Protein AF-0000000083254068 (afdb_homodimer)

Radius of gyration: 21.93 Å; Cα contacts (8 Å, |Δi|>4): 1231; chains: 2; bounding box: 48×57×54 Å

Organism: NCBI:txid582686

Sequence (468 aa):
MTSNFKKIGIIGAMVEEIELLHQHVEKTGSFTKAGITYVEGKFHGREVVFCKSGVGKVNAAVCTQLLIDGGVDCVLFTGVAGAVDPDLNIGDIVVSSSCLQHDMDVTPLGFARGHIPFQDVSEWQADASLVELAIAASERHFPGRSVQGKVLSGDQFIASRDTVRSLYEDLGGACAEMEGAALAQVCAMNEIPFVVIRAMSDKADGSAHVNFAEFTVEASVNSHKIIDDMIQHMMTSNFKKIGIIGAMVEEIELLHQHVEKTGSFTKAGITYVEGKFHGREVVFCKSGVGKVNAAVCTQLLIDGGVDCVLFTGVAGAVDPDLNIGDIVVSSSCLQHDMDVTPLGFARGHIPFQDVSEWQADASLVELAIAASERHFPGRSVQGKVLSGDQFIASRDTVRSLYEDLGGACAEMEGAALAQVCAMNEIPFVVIRAMSDKADGSAHVNFAEFTVEASVNSHKIIDDMIQHM

Solvent-accessible surface area (backbone atoms only — not comparable to full-atom values): 22061 Å² total; per-residue (Å²): 127,77,63,83,73,71,28,39,27,38,40,11,43,44,68,69,39,41,50,63,53,69,71,63,38,50,72,73,50,68,52,74,57,60,87,34,56,37,38,27,27,31,41,84,86,36,41,34,35,37,34,53,37,36,61,29,30,42,36,19,14,42,43,45,51,53,48,46,74,70,61,37,59,31,38,42,35,37,19,57,23,21,25,32,31,84,86,56,49,70,62,25,34,40,34,29,45,26,26,27,31,65,49,28,34,34,44,78,76,71,45,55,76,26,44,43,72,100,48,96,71,45,63,41,71,34,30,66,68,52,37,51,40,43,50,53,28,31,44,74,77,38,68,90,39,56,44,78,28,30,34,26,10,25,42,45,60,62,37,37,54,68,58,27,49,46,42,27,75,75,68,54,22,35,28,40,36,33,30,61,20,29,36,44,50,47,27,56,41,59,74,34,48,33,34,41,36,27,7,16,18,17,60,14,19,81,56,14,55,60,33,32,75,69,29,41,60,61,9,13,51,54,23,45,53,27,53,54,43,30,53,66,72,84,127,76,63,84,70,70,30,40,27,37,39,11,43,44,68,71,38,40,49,64,53,69,72,66,38,49,73,73,50,68,52,72,56,60,86,32,56,38,40,29,28,31,41,84,85,38,42,33,36,37,34,56,36,36,60,28,30,44,35,20,13,42,43,45,51,53,48,46,73,70,60,36,57,31,37,42,36,38,18,57,24,20,25,33,31,85,86,56,48,69,60,26,33,39,34,28,45,26,24,28,32,65,51,28,34,32,43,78,75,72,44,56,77,27,44,44,71,100,47,95,72,46,63,40,70,34,30,66,70,54,37,52,41,41,51,53,27,31,44,73,76,38,68,88,38,57,44,79,28,30,35,26,9,26,42,46,60,63,38,38,55,67,58,28,49,46,42,26,72,75,68,55,23,36,26,40,35,34,29,60,19,30,35,43,50,46,26,56,42,60,72,34,48,33,34,43,37,29,7,16,17,17,60,17,18,82,55,14,57,61,34,32,74,71,28,41,60,62,9,14,51,54,23,47,53,28,52,55,44,30,52,65,72,85

Nearest PDB structures (foldseek):
  3bl6-assembly1_A-2  TM=9.550E-01  e=2.926E-32  unclassified
  4f1w-assembly1_B  TM=9.421E-01  e=2.230E-30  Salmonella enterica subsp. enterica serovar Choleraesuis str. SCSA50
  1z5o-assembly1_B  TM=9.499E-01  e=1.714E-29  Escherichia coli
  1z5n-assembly1_B  TM=9.477E-01  e=3.041E-29  Escherichia coli
  4g41-assembly1_B  TM=9.343E-01  e=2.357E-29  Streptococcus pyogenes ATCC 10782

Secondary structure (DSSP, 8-state):
-----SEEEEEESSHHHHHHHHHHSEEEEEEEETTEEEEEEEETTEEEEEEE--SSHHHHHHHHHHHHHTT-SEEEEEEEEEE-STT--TT-EEEEEEEEETT-B-GGGTPPTTPPTT-S-SEEEPPHHHHHHHHHHHHHHSTT-EEEEEEEE-SB----HHHHHHHHHHH-EEEEESSHHHHHHHHHHTT--EEEEEEEEE-SSTTHHHHHHHHHHHHHHHHHHHHHHHHHT-/-----SEEEEEESSHHHHHHHHHHSEEEEEEEETTEEEEEEEETTEEEEEEE--SSHHHHHHHHHHHHHTT-SEEEEEEEEEE-STT--TT-EEEEEEEEETT-B-GGGTPPTTPPTT-S-SEEEPPHHHHHHHHHHHHHHSTT-EEEEEEEE-SB----HHHHHHHHHHH-EEEEESSHHHHHHHHHHTT--EEEEEEEEE-SSTTHHHHHHHHHHHHHHHHHHHHHHHHHT-

pLDDT: mean 96.96, std 5.97, range [37.72, 98.94]

Foldseek 3Di:
DPPPWQEEEEEEADCLQCVVVVVQFAFDDWDDDPRWIWTWGDFLRGTYIYTHQHFAAVSLLVVLLVVVVVPGQAYEYFFAFAFLDPVADFQFKEKEQKEFAQPQDPCVVPDAGRDDPPDPDRIFGADPVLSVLLVVLCCVVPNPRYDHWYEYADNDQQAAPVVSPCCCPVVVGRTYGHHVSSSRVSCVVVVGHYMYMHGYQYNSYNCRVVSNVVRRNVRSVSRVSSVSSSSNSD/DQPPWQEEEEEEADCLQCVVVVVQFAFDDWDDDPRWIWTWGDFLNGTYIYTHQHFAAVSLLVVLLVVVVVPGQAYEYFFAFAFLDPVADFQFKEKEQKEFAQPQDPCVVPDAGRDDPPDPDRIFGADPVLSVLLVVLCCVVPNPRYDHWYEYADQDQQAAPVVSPCCCPVVVGRTYGHHVSSSRVSCVVVVGHYMYMHGYQYNSYNCRVVSNVVRRNVRSVSRVSSVSSSSNSD

InterPro domains:
  IPR000845 Nucleoside phosphorylase domain [PF01048] (7-231)
  IPR010049 MTA/SAH nucleosidase [TIGR01704] (7-233)
  IPR035994 Nucleoside phosphorylase superfamily [G3DSA:3.40.50.1580] (6-234)
  IPR035994 Nucleoside phosphorylase superfamily [SSF53167] (7-232)

Structure (mmCIF, N/CA/C/O backbone):
data_AF-0000000083254068-model_v1
#
loop_
_entity.id
_entity.type
_entity.pdbx_description
1 polymer 'adenosylhomocysteine nucleosidase'
#
loop_
_atom_site.group_PDB
_atom_site.id
_atom_site.type_symbol
_atom_site.label_atom_id
_atom_site.label_alt_id
_atom_site.label_comp_id
_atom_site.label_asym_id
_atom_site.label_entity_id
_atom_site.label_seq_id
_atom_site.pdbx_PDB_ins_code
_atom_site.Cartn_x
_atom_site.Cartn_y
_atom_site.Cartn_z
_atom_site.occupancy
_atom_site.B_iso_or_equiv
_atom_site.auth_seq_id
_atom_site.auth_comp_id
_atom_site.auth_asym_id
_atom_site.auth_atom_id
_atom_site.pdbx_PDB_model_num
ATOM 1 N N . MET A 1 1 ? 14.703 16.578 25.188 1 37.72 1 MET A N 1
ATOM 2 C CA . MET A 1 1 ? 15.828 16.156 24.359 1 37.72 1 MET A CA 1
ATOM 3 C C . MET A 1 1 ? 15.586 16.484 22.891 1 37.72 1 MET A C 1
ATOM 5 O O . MET A 1 1 ? 14.539 16.141 22.344 1 37.72 1 MET A O 1
ATOM 9 N N . THR A 1 2 ? 16.062 17.609 22.422 1 47.88 2 THR A N 1
ATOM 10 C CA . THR A 1 2 ? 15.906 18.109 21.062 1 47.88 2 THR A CA 1
ATOM 11 C C . THR A 1 2 ? 16.156 17.016 20.031 1 47.88 2 THR A C 1
ATOM 13 O O . THR A 1 2 ? 17.234 16.422 20 1 47.88 2 THR A O 1
ATOM 16 N N . SER A 1 3 ? 15.164 16.203 19.75 1 59.06 3 SER A N 1
ATOM 17 C CA . SER A 1 3 ? 15.422 15.148 18.766 1 59.06 3 SER A CA 1
ATOM 18 C C . SER A 1 3 ? 16.219 15.68 17.594 1 59.06 3 SER A C 1
ATOM 20 O O . SER A 1 3 ? 16.016 16.812 17.156 1 59.06 3 SER A O 1
ATOM 22 N N . ASN A 1 4 ? 17.453 15.32 17.422 1 81.81 4 ASN A N 1
ATOM 23 C CA . ASN A 1 4 ? 18.406 15.828 16.438 1 81.81 4 ASN A CA 1
ATOM 24 C C . ASN A 1 4 ? 18.188 15.18 15.07 1 81.81 4 ASN A C 1
ATOM 26 O O . ASN A 1 4 ? 18.922 14.25 14.703 1 81.81 4 ASN A O 1
ATOM 30 N N . PHE A 1 5 ? 17.016 15.531 14.453 1 93.44 5 PHE A N 1
ATOM 31 C CA . PHE A 1 5 ? 16.812 15.109 13.078 1 93.44 5 PHE A CA 1
ATOM 32 C C . PHE A 1 5 ? 17.594 15.984 12.117 1 93.44 5 PHE A C 1
ATOM 34 O O . PHE A 1 5 ? 17.516 17.219 12.188 1 93.44 5 PHE A O 1
ATOM 41 N N . LYS A 1 6 ? 18.375 15.383 11.281 1 94.69 6 LYS A N 1
ATOM 42 C CA . LYS A 1 6 ? 19.266 16.109 10.375 1 94.69 6 LYS A CA 1
ATOM 43 C C . LYS A 1 6 ? 18.578 16.391 9.047 1 94.69 6 LYS A C 1
ATOM 45 O O . LYS A 1 6 ? 18.781 17.453 8.453 1 94.69 6 LYS A O 1
ATOM 50 N N . LYS A 1 7 ? 17.844 15.5 8.492 1 98.06 7 LYS A N 1
ATOM 51 C CA . LYS A 1 7 ? 17.125 15.617 7.223 1 98.06 7 LYS A CA 1
ATOM 52 C C . LYS A 1 7 ? 15.68 15.164 7.363 1 98.06 7 LYS A C 1
ATOM 54 O O . LYS A 1 7 ? 15.398 13.977 7.52 1 98.06 7 LYS A O 1
ATOM 59 N N . ILE A 1 8 ? 14.719 16.062 7.219 1 98.75 8 ILE A N 1
ATOM 60 C CA . ILE A 1 8 ? 13.32 15.812 7.539 1 98.75 8 ILE A CA 1
ATOM 61 C C . ILE A 1 8 ? 12.539 15.539 6.258 1 98.75 8 ILE A C 1
ATOM 63 O O . ILE A 1 8 ? 12.617 16.312 5.297 1 98.75 8 ILE A O 1
ATOM 67 N N . GLY A 1 9 ? 11.883 14.422 6.184 1 98.88 9 GLY A N 1
ATOM 68 C CA . GLY A 1 9 ? 10.961 14.133 5.098 1 98.88 9 GLY A CA 1
ATOM 69 C C . GLY A 1 9 ? 9.547 14.609 5.371 1 98.88 9 GLY A C 1
ATOM 70 O O . GLY A 1 9 ? 9.016 14.398 6.465 1 98.88 9 GLY A O 1
ATOM 71 N N . ILE A 1 10 ? 8.953 15.305 4.465 1 98.88 10 ILE A N 1
ATOM 72 C CA . ILE A 1 10 ? 7.574 15.773 4.574 1 98.88 10 ILE A CA 1
ATOM 73 C C . ILE A 1 10 ? 6.762 15.266 3.385 1 98.88 10 ILE A C 1
ATOM 75 O O . ILE A 1 10 ? 7.156 15.453 2.23 1 98.88 10 ILE A O 1
ATOM 79 N N . ILE A 1 11 ? 5.656 14.617 3.652 1 98.88 11 ILE A N 1
ATOM 80 C CA . ILE A 1 11 ? 4.836 14.039 2.592 1 98.88 11 ILE A CA 1
ATOM 81 C C . ILE A 1 11 ? 3.412 14.578 2.688 1 98.88 11 ILE A C 1
ATOM 83 O O . ILE A 1 11 ? 2.863 14.711 3.783 1 98.88 11 ILE A O 1
ATOM 87 N N . GLY A 1 12 ? 2.807 14.891 1.648 1 98.75 12 GLY A N 1
ATOM 88 C CA . GLY A 1 12 ? 1.378 15.07 1.447 1 98.75 12 GLY A CA 1
ATOM 89 C C . GLY A 1 12 ? 0.833 14.258 0.288 1 98.75 12 GLY A C 1
ATOM 90 O O . GLY A 1 12 ? 1.566 13.938 -0.649 1 98.75 12 GLY A O 1
ATOM 91 N N . ALA A 1 13 ? -0.426 13.945 0.329 1 98.19 13 ALA A N 1
ATOM 92 C CA . ALA A 1 13 ? -0.995 13.07 -0.69 1 98.19 13 ALA A CA 1
ATOM 93 C C . ALA A 1 13 ? -1.51 13.875 -1.881 1 98.19 13 ALA A C 1
ATOM 95 O O . ALA A 1 13 ? -1.492 13.391 -3.016 1 98.19 13 ALA A O 1
ATOM 96 N N . MET A 1 14 ? -1.98 15.016 -1.626 1 97.31 14 MET A N 1
ATOM 97 C CA . MET A 1 14 ? -2.613 15.844 -2.65 1 97.31 14 MET A CA 1
ATOM 98 C C . MET A 1 14 ? -1.848 17.156 -2.846 1 97.31 14 MET A C 1
ATOM 100 O O . MET A 1 14 ? -1.084 17.562 -1.971 1 97.31 14 MET A O 1
ATOM 104 N N . VAL A 1 15 ? -2.115 17.781 -3.945 1 96.44 15 VAL A N 1
ATOM 105 C CA . VAL A 1 15 ? -1.403 19 -4.301 1 96.44 15 VAL A CA 1
ATOM 106 C C . VAL A 1 15 ? -1.654 20.062 -3.24 1 96.44 15 VAL A C 1
ATOM 108 O O . VAL A 1 15 ? -0.728 20.766 -2.826 1 96.44 15 VAL A O 1
ATOM 111 N N . GLU A 1 16 ? -2.871 20.172 -2.771 1 94.94 16 GLU A N 1
ATOM 112 C CA . GLU A 1 16 ? -3.26 21.156 -1.774 1 94.94 16 GLU A CA 1
ATOM 113 C C . GLU A 1 16 ? -2.441 21 -0.496 1 94.94 16 GLU A C 1
ATOM 115 O O . GLU A 1 16 ? -2.203 21.984 0.215 1 94.94 16 GLU A O 1
ATOM 120 N N . GLU A 1 17 ? -1.927 19.797 -0.256 1 94.56 17 GLU A N 1
ATOM 121 C CA . GLU A 1 17 ? -1.28 19.484 1.016 1 94.56 17 GLU A CA 1
ATOM 122 C C . GLU A 1 17 ? 0.211 19.812 0.968 1 94.56 17 GLU A C 1
ATOM 124 O O . GLU A 1 17 ? 0.872 19.875 2.008 1 94.56 17 GLU A O 1
ATOM 129 N N . ILE A 1 18 ? 0.771 20.109 -0.212 1 96.62 18 ILE A N 1
ATOM 130 C CA . ILE A 1 18 ? 2.207 20.359 -0.289 1 96.62 18 ILE A CA 1
ATOM 131 C C . ILE A 1 18 ? 2.461 21.703 -0.947 1 96.62 18 ILE A C 1
ATOM 133 O O . ILE A 1 18 ? 3.605 22.156 -1.03 1 96.62 18 ILE A O 1
ATOM 137 N N . GLU A 1 19 ? 1.419 22.359 -1.433 1 96.5 19 GLU A N 1
ATOM 138 C CA . GLU A 1 19 ? 1.55 23.609 -2.182 1 96.5 19 GLU A CA 1
ATOM 139 C C . GLU A 1 19 ? 2.297 24.656 -1.37 1 96.5 19 GLU A C 1
ATOM 141 O O . GLU A 1 19 ? 3.182 25.344 -1.894 1 96.5 19 GLU A O 1
ATOM 146 N N . LEU A 1 20 ? 1.995 24.844 -0.148 1 96.5 20 LEU A N 1
ATOM 147 C CA . LEU A 1 20 ? 2.609 25.859 0.698 1 96.5 20 LEU A CA 1
ATOM 148 C C . LEU A 1 20 ? 4.078 25.531 0.948 1 96.5 20 LEU A C 1
ATOM 150 O O . LEU A 1 20 ? 4.895 26.453 1.131 1 96.5 20 LEU A O 1
ATOM 154 N N . LEU A 1 21 ? 4.445 24.234 1.021 1 97.75 21 LEU A N 1
ATOM 155 C CA . LEU A 1 21 ? 5.855 23.875 1.126 1 97.75 21 LEU A CA 1
ATOM 156 C C . LEU A 1 21 ? 6.629 24.344 -0.097 1 97.75 21 LEU A C 1
ATOM 158 O O . LEU A 1 21 ? 7.758 24.828 0.026 1 97.75 21 LEU A O 1
ATOM 162 N N . HIS A 1 22 ? 6.031 24.219 -1.26 1 97.19 22 HIS A N 1
ATOM 163 C CA . HIS A 1 22 ? 6.668 24.688 -2.48 1 97.19 22 HIS A CA 1
ATOM 164 C C . HIS A 1 22 ? 6.953 26.188 -2.4 1 97.19 22 HIS A C 1
ATOM 166 O O . HIS A 1 22 ? 7.945 26.672 -2.955 1 97.19 22 HIS A O 1
ATOM 172 N N . GLN A 1 23 ? 6.121 26.859 -1.692 1 96.88 23 GLN A N 1
ATOM 173 C CA . GLN A 1 23 ? 6.215 28.312 -1.625 1 96.88 23 GLN A CA 1
ATOM 174 C C . GLN A 1 23 ? 7.215 28.766 -0.558 1 96.88 23 GLN A C 1
ATOM 176 O O . GLN A 1 23 ? 7.84 29.812 -0.682 1 96.88 23 GLN A O 1
ATOM 181 N N . HIS A 1 24 ? 7.457 27.953 0.467 1 96.94 24 HIS A N 1
ATOM 182 C CA . HIS A 1 24 ? 8.141 28.469 1.646 1 96.94 24 HIS A CA 1
ATOM 183 C C . HIS A 1 24 ? 9.516 27.828 1.805 1 96.94 24 HIS A C 1
ATOM 185 O O . HIS A 1 24 ? 10.375 28.344 2.521 1 96.94 24 HIS A O 1
ATOM 191 N N . VAL A 1 25 ? 9.75 26.703 1.183 1 97.88 25 VAL A N 1
ATOM 192 C CA . VAL A 1 25 ? 11.031 26.016 1.3 1 97.88 25 VAL A CA 1
ATOM 193 C C . VAL A 1 25 ? 12.031 26.625 0.318 1 97.88 25 VAL A C 1
ATOM 195 O O . VAL A 1 25 ? 11.695 26.906 -0.833 1 97.88 25 VAL A O 1
ATOM 198 N N . GLU A 1 26 ? 13.227 26.875 0.782 1 98.44 26 GLU A N 1
ATOM 199 C CA . GLU A 1 26 ? 14.328 27.234 -0.107 1 98.44 26 GLU A CA 1
ATOM 200 C C . GLU A 1 26 ? 14.852 26.016 -0.854 1 98.44 26 GLU A C 1
ATOM 202 O O . GLU A 1 26 ? 15.664 25.25 -0.323 1 98.44 26 GLU A O 1
ATOM 207 N N . LYS A 1 27 ? 14.5 25.906 -2.113 1 98.25 27 LYS A N 1
ATOM 208 C CA . LYS A 1 27 ? 14.789 24.703 -2.885 1 98.25 27 LYS A CA 1
ATOM 209 C C . LYS A 1 27 ? 16.266 24.641 -3.285 1 98.25 27 LYS A C 1
ATOM 211 O O . LYS A 1 27 ? 16.828 25.656 -3.707 1 98.25 27 LYS A O 1
ATOM 216 N N . THR A 1 28 ? 16.797 23.484 -3.109 1 98.19 28 THR A N 1
ATOM 217 C CA . THR A 1 28 ? 18.203 23.312 -3.445 1 98.19 28 THR A CA 1
ATOM 218 C C . THR A 1 28 ? 18.375 22.219 -4.492 1 98.19 28 THR A C 1
ATOM 220 O O . THR A 1 28 ? 19.438 22.109 -5.109 1 98.19 28 THR A O 1
ATOM 223 N N . GLY A 1 29 ? 17.406 21.359 -4.676 1 97.94 29 GLY A N 1
ATOM 224 C CA . GLY A 1 29 ? 17.484 20.266 -5.645 1 97.94 29 GLY A CA 1
ATOM 225 C C . GLY A 1 29 ? 16.203 19.469 -5.734 1 97.94 29 GLY A C 1
ATOM 226 O O . GLY A 1 29 ? 15.195 19.812 -5.113 1 97.94 29 GLY A O 1
ATOM 227 N N . SER A 1 30 ? 16.203 18.484 -6.625 1 98.19 30 SER A N 1
ATOM 228 C CA . SER A 1 30 ? 15.102 17.547 -6.754 1 98.19 30 SER A CA 1
ATOM 229 C C . SER A 1 30 ? 15.555 16.25 -7.434 1 98.19 30 SER A C 1
ATOM 231 O O . SER A 1 30 ? 16.594 16.234 -8.102 1 98.19 30 SER A O 1
ATOM 233 N N . PHE A 1 31 ? 14.875 15.242 -7.188 1 97.62 31 PHE A N 1
ATOM 234 C CA . PHE A 1 31 ? 15.031 14.008 -7.945 1 97.62 31 PHE A CA 1
ATOM 235 C C . PHE A 1 31 ? 13.68 13.336 -8.164 1 97.62 31 PHE A C 1
ATOM 237 O O . PHE A 1 31 ? 12.727 13.594 -7.422 1 97.62 31 PHE A O 1
ATOM 244 N N . THR A 1 32 ? 13.602 12.594 -9.25 1 98.25 32 THR A N 1
ATOM 245 C CA . THR A 1 32 ? 12.383 11.875 -9.578 1 98.25 32 THR A CA 1
ATOM 246 C C . THR A 1 32 ? 12.641 10.367 -9.656 1 98.25 32 THR A C 1
ATOM 248 O O . THR A 1 32 ? 13.625 9.938 -10.266 1 98.25 32 THR A O 1
ATOM 251 N N . LYS A 1 33 ? 11.844 9.633 -9 1 98.06 33 LYS A N 1
ATOM 252 C CA . LYS A 1 33 ? 11.891 8.172 -9.008 1 98.06 33 LYS A CA 1
ATOM 253 C C . LYS A 1 33 ? 10.484 7.582 -8.93 1 98.06 33 LYS A C 1
ATOM 255 O O . LYS A 1 33 ? 9.641 8.07 -8.18 1 98.06 33 LYS A O 1
ATOM 260 N N . ALA A 1 34 ? 10.227 6.52 -9.742 1 98 34 ALA A N 1
ATOM 261 C CA . ALA A 1 34 ? 8.945 5.82 -9.766 1 98 34 ALA A CA 1
ATOM 262 C C . ALA A 1 34 ? 7.793 6.789 -10.008 1 98 34 ALA A C 1
ATOM 264 O O . ALA A 1 34 ? 6.727 6.66 -9.398 1 98 34 ALA A O 1
ATOM 265 N N . GLY A 1 35 ? 8.062 7.805 -10.75 1 96.81 35 GLY A N 1
ATOM 266 C CA . GLY A 1 35 ? 7.035 8.758 -11.133 1 96.81 35 GLY A CA 1
ATOM 267 C C . GLY A 1 35 ? 6.762 9.805 -10.062 1 96.81 35 GLY A C 1
ATOM 268 O O . GLY A 1 35 ? 5.832 10.602 -10.188 1 96.81 35 GLY A O 1
ATOM 269 N N . ILE A 1 36 ? 7.539 9.844 -8.992 1 98.06 36 ILE A N 1
ATOM 270 C CA . ILE A 1 36 ? 7.355 10.797 -7.902 1 98.06 36 ILE A CA 1
ATOM 271 C C . ILE A 1 36 ? 8.531 11.766 -7.852 1 98.06 36 ILE A C 1
ATOM 273 O O . ILE A 1 36 ? 9.695 11.352 -7.93 1 98.06 36 ILE A O 1
ATOM 277 N N . THR A 1 37 ? 8.234 12.984 -7.707 1 98.38 37 THR A N 1
ATOM 278 C CA . THR A 1 37 ? 9.273 14.008 -7.598 1 98.38 37 THR A CA 1
ATOM 279 C C . THR A 1 37 ? 9.484 14.398 -6.141 1 98.38 37 THR A C 1
ATOM 281 O O . THR A 1 37 ? 8.531 14.742 -5.434 1 98.38 37 THR A O 1
ATOM 284 N N . TYR A 1 38 ? 10.703 14.336 -5.734 1 98.75 38 TYR A N 1
ATOM 285 C CA . TYR A 1 38 ? 11.133 14.734 -4.398 1 98.75 38 TYR A CA 1
ATOM 286 C C . TYR A 1 38 ? 11.914 16.047 -4.449 1 98.75 38 TYR A C 1
ATOM 288 O O . TYR A 1 38 ? 12.938 16.141 -5.129 1 98.75 38 TYR A O 1
ATOM 296 N N . VAL A 1 39 ? 11.461 16.984 -3.703 1 98.75 39 VAL A N 1
ATOM 297 C CA . VAL A 1 39 ? 12.078 18.312 -3.695 1 98.75 39 VAL A CA 1
ATOM 298 C C . VAL A 1 39 ? 12.945 18.469 -2.447 1 98.75 39 VAL A C 1
ATOM 300 O O . VAL A 1 39 ? 12.484 18.219 -1.331 1 98.75 39 VAL A O 1
ATOM 303 N N . GLU A 1 40 ? 14.156 18.812 -2.648 1 98.62 40 GLU A N 1
ATOM 304 C CA . GLU A 1 40 ? 15.102 19.031 -1.559 1 98.62 40 GLU A CA 1
ATOM 305 C C . GLU A 1 40 ? 15.297 20.516 -1.285 1 98.62 40 GLU A C 1
ATOM 307 O O . GLU A 1 40 ? 15.297 21.328 -2.213 1 98.62 40 GLU A O 1
ATOM 312 N N . GLY A 1 41 ? 15.5 20.812 0.027 1 98.44 41 GLY A N 1
ATOM 313 C CA . GLY A 1 41 ? 15.773 22.203 0.356 1 98.44 41 GLY A CA 1
ATOM 314 C C . GLY A 1 41 ? 15.953 22.438 1.843 1 98.44 41 GLY A C 1
ATOM 315 O O . GLY A 1 41 ? 16.25 21.516 2.594 1 98.44 41 GLY A O 1
ATOM 316 N N . LYS A 1 42 ? 15.875 23.766 2.168 1 98.38 42 LYS A N 1
ATOM 317 C CA . LYS A 1 42 ? 15.961 24.188 3.562 1 98.38 42 LYS A CA 1
ATOM 318 C C . LYS A 1 42 ? 14.688 24.891 4 1 98.38 42 LYS A C 1
ATOM 320 O O . LYS A 1 42 ? 14.141 25.719 3.266 1 98.38 42 LYS A O 1
ATOM 325 N N . PHE A 1 43 ? 14.195 24.531 5.047 1 97.69 43 PHE A N 1
ATOM 326 C CA . PHE A 1 43 ? 13.031 25.125 5.688 1 97.69 43 PHE A CA 1
ATOM 327 C C . PHE A 1 43 ? 13.359 25.562 7.109 1 97.69 43 PHE A C 1
ATOM 329 O O . PHE A 1 43 ? 13.656 24.734 7.969 1 97.69 43 PHE A O 1
ATOM 336 N N . HIS A 1 44 ? 13.406 26.875 7.422 1 96.94 44 HIS A N 1
ATOM 337 C CA . HIS A 1 44 ? 13.875 27.438 8.688 1 96.94 44 HIS A CA 1
ATOM 338 C C . HIS A 1 44 ? 15.289 26.969 9.008 1 96.94 44 HIS A C 1
ATOM 340 O O . HIS A 1 44 ? 15.57 26.578 10.148 1 96.94 44 HIS A O 1
ATOM 346 N N . GLY A 1 45 ? 16.078 26.812 7.98 1 95.88 45 GLY A N 1
ATOM 347 C CA . GLY A 1 45 ? 17.484 26.469 8.133 1 95.88 45 GLY A CA 1
ATOM 348 C C . GLY A 1 45 ? 17.719 24.969 8.258 1 95.88 45 GLY A C 1
ATOM 349 O O . GLY A 1 45 ? 18.859 24.516 8.312 1 95.88 45 GLY A O 1
ATOM 350 N N . ARG A 1 46 ? 16.656 24.203 8.211 1 96.94 46 ARG A N 1
ATOM 351 C CA . ARG A 1 46 ? 16.781 22.75 8.344 1 96.94 46 ARG A CA 1
ATOM 352 C C . ARG A 1 46 ? 16.641 22.062 6.992 1 96.94 46 ARG A C 1
ATOM 354 O O . ARG A 1 46 ? 15.844 22.469 6.152 1 96.94 46 ARG A O 1
ATOM 361 N N . GLU A 1 47 ? 17.406 21.016 6.773 1 98.12 47 GLU A N 1
ATOM 362 C CA . GLU A 1 47 ? 17.328 20.234 5.539 1 98.12 47 GLU A CA 1
ATOM 363 C C . GLU A 1 47 ? 16.016 19.453 5.469 1 98.12 47 GLU A C 1
ATOM 365 O O . GLU A 1 47 ? 15.695 18.703 6.391 1 98.12 47 GLU A O 1
ATOM 370 N N . VAL A 1 48 ? 15.297 19.609 4.363 1 98.62 48 VAL A N 1
ATOM 371 C CA . VAL A 1 48 ? 14.039 18.906 4.195 1 98.62 48 VAL A CA 1
ATOM 372 C C . VAL A 1 48 ? 13.977 18.297 2.795 1 98.62 48 VAL A C 1
ATOM 374 O O . VAL A 1 48 ? 14.664 18.75 1.879 1 98.62 48 VAL A O 1
ATOM 377 N N . VAL A 1 49 ? 13.281 17.25 2.627 1 98.81 49 VAL A N 1
ATOM 378 C CA . VAL A 1 49 ? 12.82 16.672 1.368 1 98.81 49 VAL A CA 1
ATOM 379 C C . VAL A 1 49 ? 11.305 16.5 1.406 1 98.81 49 VAL A C 1
ATOM 381 O O . VAL A 1 49 ? 10.773 15.875 2.332 1 98.81 49 VAL A O 1
ATOM 384 N N . PHE A 1 50 ? 10.594 17.062 0.477 1 98.81 50 PHE A N 1
ATOM 385 C CA . PHE A 1 50 ? 9.148 16.906 0.511 1 98.81 50 PHE A CA 1
ATOM 386 C C . PHE A 1 50 ? 8.617 16.453 -0.843 1 98.81 50 PHE A C 1
ATOM 388 O O . PHE A 1 50 ? 9.281 16.625 -1.867 1 98.81 50 PHE A O 1
ATOM 395 N N . CYS A 1 51 ? 7.48 15.812 -0.864 1 98.75 51 CYS A N 1
ATOM 396 C CA . CYS A 1 51 ? 6.914 15.242 -2.078 1 98.75 51 CYS A CA 1
ATOM 397 C C . CYS A 1 51 ? 5.418 15.008 -1.926 1 98.75 51 CYS A C 1
ATOM 399 O O . CYS A 1 51 ? 4.879 15.117 -0.822 1 98.75 51 CYS A O 1
ATOM 401 N N . LYS A 1 52 ? 4.809 14.789 -3.039 1 98.69 52 LYS A N 1
ATOM 402 C CA . LYS A 1 52 ? 3.414 14.367 -3.143 1 98.69 52 LYS A CA 1
ATOM 403 C C . LYS A 1 52 ? 3.312 12.867 -3.42 1 98.69 52 LYS A C 1
ATOM 405 O O . LYS A 1 52 ? 3.76 12.398 -4.465 1 98.69 52 LYS A O 1
ATOM 410 N N . SER A 1 53 ? 2.725 12.18 -2.541 1 98.31 53 SER A N 1
ATOM 411 C CA . SER A 1 53 ? 2.695 10.727 -2.693 1 98.31 53 SER A CA 1
ATOM 412 C C . SER A 1 53 ? 1.631 10.297 -3.697 1 98.31 53 SER A C 1
ATOM 414 O O . SER A 1 53 ? 1.753 9.242 -4.328 1 98.31 53 SER A O 1
ATOM 416 N N . GLY A 1 54 ? 0.561 11.133 -3.797 1 98.06 54 GLY A N 1
ATOM 417 C CA . GLY A 1 54 ? -0.649 10.633 -4.434 1 98.06 54 GLY A CA 1
ATOM 418 C C . GLY A 1 54 ? -1.565 9.898 -3.475 1 98.06 54 GLY A C 1
ATOM 419 O O . GLY A 1 54 ? -1.185 9.609 -2.338 1 98.06 54 GLY A O 1
ATOM 420 N N . VAL A 1 55 ? -2.723 9.562 -3.955 1 98.62 55 VAL A N 1
ATOM 421 C CA . VAL A 1 55 ? -3.771 9.031 -3.094 1 98.62 55 VAL A CA 1
ATOM 422 C C . VAL A 1 55 ? -3.637 7.512 -2.994 1 98.62 55 VAL A C 1
ATOM 424 O O . VAL A 1 55 ? -3.348 6.84 -3.988 1 98.62 55 VAL A O 1
ATOM 427 N N . GLY A 1 56 ? -3.812 6.992 -1.817 1 98.81 56 GLY A N 1
ATOM 428 C CA . GLY A 1 56 ? -3.879 5.551 -1.633 1 98.81 56 GLY A CA 1
ATOM 429 C C . GLY A 1 56 ? -2.674 4.988 -0.905 1 98.81 56 GLY A C 1
ATOM 430 O O . GLY A 1 56 ? -1.585 5.566 -0.957 1 98.81 56 GLY A O 1
ATOM 431 N N . LYS A 1 57 ? -2.834 3.812 -0.317 1 98.88 57 LYS A N 1
ATOM 432 C CA . LYS A 1 57 ? -1.837 3.188 0.547 1 98.88 57 LYS A CA 1
ATOM 433 C C . LYS A 1 57 ? -0.604 2.77 -0.248 1 98.88 57 LYS A C 1
ATOM 435 O O . LYS A 1 57 ? 0.525 2.92 0.222 1 98.88 57 LYS A O 1
ATOM 440 N N . VAL A 1 58 ? -0.811 2.26 -1.49 1 98.94 58 VAL A N 1
ATOM 441 C CA . VAL A 1 58 ? 0.313 1.779 -2.287 1 98.94 58 VAL A CA 1
ATOM 442 C C . VAL A 1 58 ? 1.192 2.957 -2.703 1 98.94 58 VAL A C 1
ATOM 444 O O . VAL A 1 58 ? 2.418 2.896 -2.58 1 98.94 58 VAL A O 1
ATOM 447 N N . ASN A 1 59 ? 0.569 4.051 -3.166 1 98.88 59 ASN A N 1
ATOM 448 C CA . ASN A 1 59 ? 1.321 5.262 -3.479 1 98.88 59 ASN A CA 1
ATOM 449 C C . ASN A 1 59 ? 2.111 5.758 -2.271 1 98.88 59 ASN A C 1
ATOM 451 O O . ASN A 1 59 ? 3.297 6.078 -2.389 1 98.88 59 ASN A O 1
ATOM 455 N N . ALA A 1 60 ? 1.454 5.809 -1.149 1 98.88 60 ALA A N 1
ATOM 456 C CA . ALA A 1 60 ? 2.09 6.281 0.078 1 98.88 60 ALA A CA 1
ATOM 457 C C . ALA A 1 60 ? 3.27 5.391 0.461 1 98.88 60 ALA A C 1
ATOM 459 O O . ALA A 1 60 ? 4.309 5.883 0.908 1 98.88 60 ALA A O 1
ATOM 460 N N . ALA A 1 61 ? 3.09 4.07 0.286 1 98.94 61 ALA A N 1
ATOM 461 C C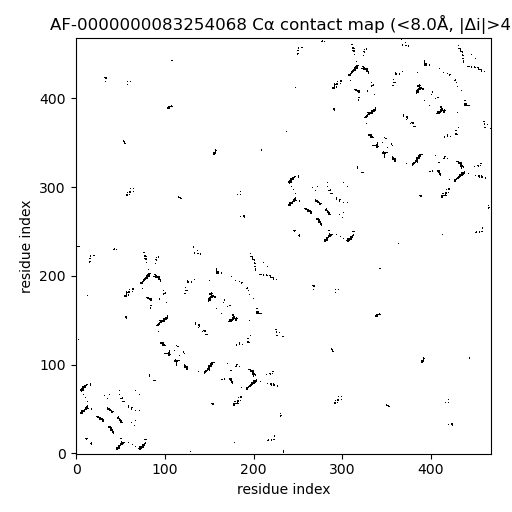A . ALA A 1 61 ? 4.125 3.111 0.654 1 98.94 61 ALA A CA 1
ATOM 462 C C . ALA A 1 61 ? 5.379 3.303 -0.196 1 98.94 61 ALA A C 1
ATOM 464 O O . ALA A 1 61 ? 6.484 3.424 0.335 1 98.94 61 ALA A O 1
ATOM 465 N N . VAL A 1 62 ? 5.199 3.381 -1.521 1 98.88 62 VAL A N 1
ATOM 466 C CA . VAL A 1 62 ? 6.324 3.535 -2.436 1 98.88 62 VAL A CA 1
ATOM 467 C C . VAL A 1 62 ? 7.012 4.879 -2.191 1 98.88 62 VAL A C 1
ATOM 469 O O . VAL A 1 62 ? 8.234 4.945 -2.074 1 98.88 62 VAL A O 1
ATOM 472 N N . CYS A 1 63 ? 6.207 5.906 -2.059 1 98.81 63 CYS A N 1
ATOM 473 C CA . CYS A 1 63 ? 6.715 7.254 -1.83 1 98.81 63 CYS A CA 1
ATOM 474 C C . CYS A 1 63 ? 7.566 7.309 -0.566 1 98.81 63 CYS A C 1
ATOM 476 O O . CYS A 1 63 ? 8.672 7.852 -0.581 1 98.81 63 CYS A O 1
ATOM 478 N N . THR A 1 64 ? 7.062 6.742 0.5 1 98.94 64 THR A N 1
ATOM 479 C CA . THR A 1 64 ? 7.75 6.773 1.787 1 98.94 64 THR A CA 1
ATOM 480 C C . THR A 1 64 ? 9.055 5.984 1.723 1 98.94 64 THR A C 1
ATOM 482 O O . THR A 1 64 ? 10.086 6.449 2.203 1 98.94 64 THR A O 1
ATOM 485 N N . GLN A 1 65 ? 9.016 4.785 1.133 1 98.94 65 GLN A N 1
ATOM 486 C CA . GLN A 1 65 ? 10.219 3.967 1.025 1 98.94 65 GLN A CA 1
ATOM 487 C C . GLN A 1 65 ? 11.32 4.703 0.262 1 98.94 65 GLN A C 1
ATOM 489 O O . GLN A 1 65 ? 12.477 4.707 0.68 1 98.94 65 GLN A O 1
ATOM 494 N N . LEU A 1 66 ? 10.93 5.355 -0.859 1 98.81 66 LEU A N 1
ATOM 495 C CA . LEU A 1 66 ? 11.906 6.059 -1.686 1 98.81 66 LEU A CA 1
ATOM 496 C C . LEU A 1 66 ? 12.43 7.301 -0.972 1 98.81 66 LEU A C 1
ATOM 498 O O . LEU A 1 66 ? 13.594 7.672 -1.131 1 98.81 66 LEU A O 1
ATOM 502 N N . LEU A 1 67 ? 11.547 7.961 -0.217 1 98.75 67 LEU A N 1
ATOM 503 C CA . LEU A 1 67 ? 11.961 9.094 0.598 1 98.75 67 LEU A CA 1
ATOM 504 C C . LEU A 1 67 ? 13.008 8.68 1.621 1 98.75 67 LEU A C 1
ATOM 506 O O . LEU A 1 67 ? 14.031 9.352 1.789 1 98.75 67 LEU A O 1
ATOM 510 N N . ILE A 1 68 ? 12.789 7.555 2.312 1 98.69 68 ILE A N 1
ATOM 511 C CA . ILE A 1 68 ? 13.703 7.02 3.316 1 98.69 68 ILE A CA 1
ATOM 512 C C . ILE A 1 68 ? 15.016 6.621 2.656 1 98.69 68 ILE A C 1
ATOM 514 O O . ILE A 1 68 ? 16.094 6.902 3.186 1 98.69 68 ILE A O 1
ATOM 518 N N . ASP A 1 69 ? 14.938 6.031 1.464 1 97.88 69 ASP A N 1
ATOM 519 C CA . ASP A 1 69 ? 16.141 5.68 0.714 1 97.88 69 ASP A CA 1
ATOM 520 C C . ASP A 1 69 ? 16.938 6.926 0.346 1 97.88 69 ASP A C 1
ATOM 522 O O . ASP A 1 69 ? 18.156 6.848 0.115 1 97.88 69 ASP A O 1
ATOM 526 N N . GLY A 1 70 ? 16.219 8.023 0.247 1 96.75 70 GLY A N 1
ATOM 527 C CA . GLY A 1 70 ? 16.875 9.289 -0.047 1 96.75 70 GLY A CA 1
ATOM 528 C C . GLY A 1 70 ? 17.625 9.859 1.14 1 96.75 70 GLY A C 1
ATOM 529 O O . GLY A 1 70 ? 18.281 10.898 1.021 1 96.75 70 GLY A O 1
ATOM 530 N N . GLY A 1 71 ? 17.469 9.273 2.318 1 97.31 71 GLY A N 1
ATOM 531 C CA . GLY A 1 71 ? 18.359 9.602 3.424 1 97.31 71 GLY A CA 1
ATOM 532 C C . GLY A 1 71 ? 17.672 10.391 4.523 1 97.31 71 GLY A C 1
ATOM 533 O O . GLY A 1 71 ? 18.328 10.922 5.418 1 97.31 71 GLY A O 1
ATOM 534 N N . VAL A 1 72 ? 16.375 10.477 4.547 1 98.44 72 VAL A N 1
ATOM 535 C CA . VAL A 1 72 ? 15.68 11.195 5.613 1 98.44 72 VAL A CA 1
ATOM 536 C C . VAL A 1 72 ? 15.734 10.383 6.906 1 98.44 72 VAL A C 1
ATOM 538 O O . VAL A 1 72 ? 15.75 9.148 6.871 1 98.44 72 VAL A O 1
ATOM 541 N N . ASP A 1 73 ? 15.719 11.062 8.023 1 98 73 ASP A N 1
ATOM 542 C CA . ASP A 1 73 ? 15.844 10.344 9.289 1 98 73 ASP A CA 1
ATOM 543 C C . ASP A 1 73 ? 14.602 10.531 10.156 1 98 73 ASP A C 1
ATOM 545 O O . ASP A 1 73 ? 14.523 10.008 11.273 1 98 73 ASP A O 1
ATOM 549 N N . CYS A 1 74 ? 13.602 11.203 9.656 1 98.5 74 CYS A N 1
ATOM 550 C CA . CYS A 1 74 ? 12.242 11.227 10.18 1 98.5 74 CYS A CA 1
ATOM 551 C C . CYS A 1 74 ? 11.25 11.625 9.102 1 98.5 74 CYS A C 1
ATOM 553 O O . CYS A 1 74 ? 11.633 12.195 8.078 1 98.5 74 CYS A O 1
ATOM 555 N N . VAL A 1 75 ? 10.008 11.336 9.32 1 98.94 75 VAL A N 1
ATOM 556 C CA . VAL A 1 75 ? 8.992 11.625 8.32 1 98.94 75 VAL A CA 1
ATOM 557 C C . VAL A 1 75 ? 7.797 12.312 8.977 1 98.94 75 VAL A C 1
ATOM 559 O O . VAL A 1 75 ? 7.266 11.82 9.977 1 98.94 75 VAL A O 1
ATOM 562 N N . LEU A 1 76 ? 7.402 13.445 8.508 1 98.94 76 LEU A N 1
ATOM 563 C CA . LEU A 1 76 ? 6.176 14.156 8.852 1 98.94 76 LEU A CA 1
ATOM 564 C C . LEU A 1 76 ? 5.129 14.008 7.754 1 98.94 76 LEU A C 1
ATOM 566 O O . LEU A 1 76 ? 5.363 14.406 6.613 1 98.94 76 LEU A O 1
ATOM 570 N N . PHE A 1 77 ? 4.043 13.445 8.086 1 98.94 77 PHE A N 1
ATOM 571 C CA . PHE A 1 77 ? 2.959 13.312 7.117 1 98.94 77 PHE A CA 1
ATOM 572 C C . PHE A 1 77 ? 1.867 14.344 7.379 1 98.94 77 PHE A C 1
ATOM 574 O O . PHE A 1 77 ? 1.201 14.297 8.414 1 98.94 77 PHE A O 1
ATOM 581 N N . THR A 1 78 ? 1.646 15.164 6.441 1 98.75 78 THR A N 1
ATOM 582 C CA . THR A 1 78 ? 0.714 16.281 6.598 1 98.75 78 THR A CA 1
ATOM 583 C C . THR A 1 78 ? -0.469 16.125 5.645 1 98.75 78 THR A C 1
ATOM 585 O O . THR A 1 78 ? -0.369 15.438 4.625 1 98.75 78 THR A O 1
ATOM 588 N N . GLY A 1 79 ? -1.546 16.734 6.047 1 98.38 79 GLY A N 1
ATOM 589 C CA . GLY A 1 79 ? -2.703 16.734 5.164 1 98.38 79 GLY A CA 1
ATOM 590 C C . GLY A 1 79 ? -4.023 16.75 5.914 1 98.38 79 GLY A C 1
ATOM 591 O O . GLY A 1 79 ? -4.121 17.344 6.988 1 98.38 79 GLY A O 1
ATOM 592 N N . VAL A 1 80 ? -5.102 16.219 5.25 1 98.69 80 VAL A N 1
ATOM 593 C CA . VAL A 1 80 ? -6.461 16.359 5.758 1 98.69 80 VAL A CA 1
ATOM 594 C C . VAL A 1 80 ? -7.062 14.977 6.016 1 98.69 80 VAL A C 1
ATOM 596 O O . VAL A 1 80 ? -6.523 13.969 5.559 1 98.69 80 VAL A O 1
ATOM 599 N N . ALA A 1 81 ? -8.102 14.891 6.805 1 98.62 81 ALA A N 1
ATOM 600 C CA . ALA A 1 81 ? -8.805 13.648 7.125 1 98.62 81 ALA A CA 1
ATOM 601 C C . ALA A 1 81 ? -10.266 13.922 7.484 1 98.62 81 ALA A C 1
ATOM 603 O O . ALA A 1 81 ? -10.664 15.078 7.645 1 98.62 81 ALA A O 1
ATOM 604 N N . GLY A 1 82 ? -11.008 12.875 7.461 1 98.62 82 GLY A N 1
ATOM 605 C CA . GLY A 1 82 ? -12.359 12.945 7.984 1 98.62 82 GLY A CA 1
ATOM 606 C C . GLY A 1 82 ? -12.445 12.648 9.469 1 98.62 82 GLY A C 1
ATOM 607 O O . GLY A 1 82 ? -11.797 11.719 9.953 1 98.62 82 GLY A O 1
ATOM 608 N N . ALA A 1 83 ? -13.258 13.375 10.117 1 98.56 83 ALA A N 1
ATOM 609 C CA . ALA A 1 83 ? -13.438 13.195 11.555 1 98.56 83 ALA A CA 1
ATOM 610 C C . ALA A 1 83 ? -14.242 11.93 11.852 1 98.56 83 ALA A C 1
ATOM 612 O O . ALA A 1 83 ? -15.336 11.75 11.312 1 98.56 83 ALA A O 1
ATOM 613 N N . VAL A 1 84 ? -13.703 11.055 12.641 1 98.25 84 VAL A N 1
ATOM 614 C CA . VAL A 1 84 ? -14.359 9.836 13.086 1 98.25 84 VAL A CA 1
ATOM 615 C C . VAL A 1 84 ? -14.891 10.023 14.508 1 98.25 84 VAL A C 1
ATOM 617 O O . VAL A 1 84 ? -16.016 9.625 14.82 1 98.25 84 VAL A O 1
ATOM 620 N N . ASP A 1 85 ? -14.031 10.57 15.367 1 97.94 85 ASP A N 1
ATOM 621 C CA . ASP A 1 85 ? -14.445 10.953 16.719 1 97.94 85 ASP A CA 1
ATOM 622 C C . ASP A 1 85 ? -15.547 12.016 16.672 1 97.94 85 ASP A C 1
ATOM 624 O O . ASP A 1 85 ? -15.344 13.094 16.109 1 97.94 85 ASP A O 1
ATOM 628 N N . PRO A 1 86 ? -16.656 11.805 17.281 1 96.5 86 PRO A N 1
ATOM 629 C CA . PRO A 1 86 ? -17.797 12.727 17.172 1 96.5 86 PRO A CA 1
ATOM 630 C C . PRO A 1 86 ? -17.5 14.086 17.797 1 96.5 86 PRO A C 1
ATOM 632 O O . PRO A 1 86 ? -18.203 15.062 17.5 1 96.5 86 PRO A O 1
ATOM 635 N N . ASP A 1 87 ? -16.547 14.219 18.594 1 97.06 87 ASP A N 1
ATOM 636 C CA . ASP A 1 87 ? -16.25 15.484 19.266 1 97.06 87 ASP A CA 1
ATOM 637 C C . ASP A 1 87 ? -15.398 16.391 18.359 1 97.06 87 ASP A C 1
ATOM 639 O O . ASP A 1 87 ? -15.25 17.578 18.641 1 97.06 87 ASP A O 1
ATOM 643 N N . LEU A 1 88 ? -14.875 15.836 17.266 1 97.88 88 LEU A N 1
ATOM 644 C CA . LEU A 1 88 ? -14.039 16.609 16.359 1 97.88 88 LEU A CA 1
ATOM 645 C C . LEU A 1 88 ? -14.891 17.375 15.352 1 97.88 88 LEU A C 1
ATOM 647 O O . LEU A 1 88 ? -15.898 16.859 14.867 1 97.88 88 LEU A O 1
ATOM 651 N N . ASN A 1 89 ? -14.484 18.562 15.102 1 96.88 89 ASN A N 1
ATOM 652 C CA . ASN A 1 89 ? -15.117 19.422 14.117 1 96.88 89 ASN A CA 1
ATOM 653 C C . ASN A 1 89 ? -14.172 19.75 12.969 1 96.88 89 ASN A C 1
ATOM 655 O O . ASN A 1 89 ? -12.961 19.562 13.078 1 96.88 89 ASN A O 1
ATOM 659 N N . ILE A 1 90 ? -14.75 20.125 11.859 1 97.25 90 ILE A N 1
ATOM 660 C CA . ILE A 1 90 ? -13.945 20.578 10.727 1 97.25 90 ILE A CA 1
ATOM 661 C C . ILE A 1 90 ? -12.961 21.641 11.188 1 97.25 90 ILE A C 1
ATOM 663 O O . ILE A 1 90 ? -13.312 22.547 11.953 1 97.25 90 ILE A O 1
ATOM 667 N N . GLY A 1 91 ? -11.711 21.5 10.789 1 97.12 91 GLY A N 1
ATOM 668 C CA . GLY A 1 91 ? -10.672 22.453 11.188 1 97.12 91 GLY A CA 1
ATOM 669 C C . GLY A 1 91 ? -9.852 21.969 12.367 1 97.12 91 GLY A C 1
ATOM 670 O O . GLY A 1 91 ? -8.742 22.453 12.594 1 97.12 91 GLY A O 1
ATOM 671 N N . ASP A 1 92 ? -10.43 21.078 13.164 1 98.38 92 ASP A N 1
ATOM 672 C CA . ASP A 1 92 ? -9.688 20.5 14.281 1 98.38 92 ASP A CA 1
ATOM 673 C C . ASP A 1 92 ? -8.484 19.703 13.789 1 98.38 92 ASP A C 1
ATOM 675 O O . ASP A 1 92 ? -8.445 19.297 12.625 1 98.38 92 ASP A O 1
ATOM 679 N N . ILE A 1 93 ? -7.523 19.547 14.695 1 98.75 93 ILE A N 1
ATOM 680 C CA . ILE A 1 93 ? -6.266 18.906 14.328 1 98.75 93 ILE A CA 1
ATOM 681 C C . ILE A 1 93 ? -6.133 17.578 15.07 1 98.75 93 ILE A C 1
ATOM 683 O O . ILE A 1 93 ? -6.363 17.5 16.281 1 98.75 93 ILE A O 1
ATOM 687 N N . VAL A 1 94 ? -5.836 16.531 14.359 1 98.94 94 VAL A N 1
ATOM 688 C CA . VAL A 1 94 ? -5.473 15.258 14.961 1 98.94 94 VAL A CA 1
ATOM 689 C C . VAL A 1 94 ? -3.982 14.992 14.766 1 98.94 94 VAL A C 1
ATOM 691 O O . VAL A 1 94 ? -3.477 15.062 13.641 1 98.94 94 VAL A O 1
ATOM 694 N N . VAL A 1 95 ? -3.27 14.805 15.836 1 98.94 95 VAL A N 1
ATOM 695 C CA . VAL A 1 95 ? -1.899 14.305 15.844 1 98.94 95 VAL A CA 1
ATOM 696 C C . VAL A 1 95 ? -1.895 12.812 16.172 1 98.94 95 VAL A C 1
ATOM 698 O O . VAL A 1 95 ? -2.473 12.391 17.188 1 98.94 95 VAL A O 1
ATOM 701 N N . SER A 1 96 ? -1.237 12.062 15.383 1 98.94 96 SER A N 1
ATOM 702 C CA . SER A 1 96 ? -1.322 10.609 15.539 1 98.94 96 SER A CA 1
ATOM 703 C C . SER A 1 96 ? -0.709 10.164 16.859 1 98.94 96 SER A C 1
ATOM 705 O O . SER A 1 96 ? 0.414 10.547 17.188 1 98.94 96 SER A O 1
ATOM 707 N N . SER A 1 97 ? -1.475 9.414 17.609 1 98.88 97 SER A N 1
ATOM 708 C CA . SER A 1 97 ? -0.875 8.547 18.609 1 98.88 97 SER A CA 1
ATOM 709 C C . SER A 1 97 ? -0.337 7.266 17.984 1 98.88 97 SER A C 1
ATOM 711 O O . SER A 1 97 ? 0.813 6.887 18.219 1 98.88 97 SER A O 1
ATOM 713 N N . SER A 1 98 ? -1.131 6.664 17.188 1 98.88 98 SER A N 1
ATOM 714 C CA . SER A 1 98 ? -0.833 5.461 16.422 1 98.88 98 SER A CA 1
ATOM 715 C C . SER A 1 98 ? -1.588 5.453 15.094 1 98.88 98 SER A C 1
ATOM 717 O O . SER A 1 98 ? -2.443 6.309 14.852 1 98.88 98 SER A O 1
ATOM 719 N N . CYS A 1 99 ? -1.229 4.602 14.219 1 98.94 99 CYS A N 1
ATOM 720 C CA . CYS A 1 99 ? -1.867 4.445 12.914 1 98.94 99 CYS A CA 1
ATOM 721 C C . CYS A 1 99 ? -2.256 2.994 12.672 1 98.94 99 CYS A C 1
ATOM 723 O O . CYS A 1 99 ? -1.515 2.078 13.031 1 98.94 99 CYS A O 1
ATOM 725 N N . LEU A 1 100 ? -3.363 2.771 12.094 1 98.94 100 LEU A N 1
ATOM 726 C CA . LEU A 1 100 ? -3.906 1.445 11.82 1 98.94 100 LEU A CA 1
ATOM 727 C C . LEU A 1 100 ? -4.621 1.416 10.477 1 98.94 100 LEU A C 1
ATOM 729 O O . LEU A 1 100 ? -5.328 2.361 10.125 1 98.94 100 LEU A O 1
ATOM 733 N N . GLN A 1 101 ? -4.387 0.355 9.719 1 98.94 101 GLN A N 1
ATOM 734 C CA . GLN A 1 101 ? -5.105 0.168 8.469 1 98.94 101 GLN A CA 1
ATOM 735 C C . GLN A 1 101 ? -6.492 -0.427 8.711 1 98.94 101 GLN A C 1
ATOM 737 O O . GLN A 1 101 ? -6.629 -1.638 8.891 1 98.94 101 GLN A O 1
ATOM 742 N N . HIS A 1 102 ? -7.484 0.404 8.609 1 98.81 102 HIS A N 1
ATOM 743 C CA . HIS A 1 102 ? -8.82 -0.029 9.008 1 98.81 102 HIS A CA 1
ATOM 744 C C . HIS A 1 102 ? -9.406 -0.999 7.992 1 98.81 102 HIS A C 1
ATOM 746 O O . HIS A 1 102 ? -10.344 -1.737 8.305 1 98.81 102 HIS A O 1
ATOM 752 N N . ASP A 1 103 ? -8.883 -0.979 6.762 1 98.62 103 ASP A N 1
ATOM 753 C CA . ASP A 1 103 ? -9.461 -1.807 5.703 1 98.62 103 ASP A CA 1
ATOM 754 C C . ASP A 1 103 ? -8.758 -3.158 5.621 1 98.62 103 ASP A C 1
ATOM 756 O O . ASP A 1 103 ? -9.094 -3.988 4.773 1 98.62 103 ASP A O 1
ATOM 760 N N . MET A 1 104 ? -7.688 -3.385 6.422 1 98.81 104 MET A N 1
ATOM 761 C CA . MET A 1 104 ? -7.145 -4.73 6.582 1 98.81 104 MET A CA 1
ATOM 762 C C . MET A 1 104 ? -8.125 -5.625 7.336 1 98.81 104 MET A C 1
ATOM 764 O O . MET A 1 104 ? -8.367 -5.426 8.531 1 98.81 104 MET A O 1
ATOM 768 N N . ASP A 1 105 ? -8.766 -6.531 6.633 1 98.25 105 ASP A N 1
ATOM 769 C CA . ASP A 1 105 ? -9.797 -7.363 7.242 1 98.25 105 ASP A CA 1
ATOM 770 C C . ASP A 1 105 ? -9.625 -8.828 6.84 1 98.25 105 ASP A C 1
ATOM 772 O O . ASP A 1 105 ? -10.07 -9.234 5.766 1 98.25 105 ASP A O 1
ATOM 776 N N . VAL A 1 106 ? -9.078 -9.578 7.664 1 98 106 VAL A N 1
ATOM 777 C CA . VAL A 1 106 ? -8.93 -11.016 7.48 1 98 106 VAL A CA 1
ATOM 778 C C . VAL A 1 106 ? -9.656 -11.758 8.602 1 98 106 VAL A C 1
ATOM 780 O O . VAL A 1 106 ? -9.203 -12.805 9.055 1 98 106 VAL A O 1
ATOM 783 N N . THR A 1 107 ? -10.672 -11.172 9.094 1 97 107 THR A N 1
ATOM 784 C CA . THR A 1 107 ? -11.453 -11.727 10.195 1 97 107 THR A CA 1
ATOM 785 C C . THR A 1 107 ? -11.992 -13.109 9.836 1 97 107 THR A C 1
ATOM 787 O O . THR A 1 107 ? -12.141 -13.969 10.711 1 97 107 THR A O 1
ATOM 790 N N . PRO A 1 108 ? -12.336 -13.477 8.523 1 96.19 108 PRO A N 1
ATOM 791 C CA . PRO A 1 108 ? -12.773 -14.836 8.195 1 96.19 108 PRO A CA 1
ATOM 792 C C . PRO A 1 108 ? -11.742 -15.898 8.57 1 96.19 108 PRO A C 1
ATOM 794 O O . PRO A 1 108 ? -12.094 -17.062 8.75 1 96.19 108 PRO A O 1
ATOM 797 N N . LEU A 1 109 ? -10.523 -15.492 8.641 1 95.94 109 LEU A N 1
ATOM 798 C CA . LEU A 1 109 ? -9.461 -16.438 8.984 1 95.94 109 LEU A CA 1
ATOM 799 C C . LEU A 1 109 ? -9.219 -16.453 10.492 1 95.94 109 LEU A C 1
ATOM 801 O O . LEU A 1 109 ? -8.297 -17.125 10.969 1 95.94 109 LEU A O 1
ATOM 805 N N . GLY A 1 110 ? -9.898 -15.609 11.242 1 95.81 110 GLY A N 1
ATOM 806 C CA . GLY A 1 110 ? -9.844 -15.656 12.695 1 95.81 110 GLY A CA 1
ATOM 807 C C . GLY A 1 110 ? -9.023 -14.539 13.305 1 95.81 110 GLY A C 1
ATOM 808 O O . GLY A 1 110 ? -8.805 -14.508 14.516 1 95.81 110 GLY A O 1
ATOM 809 N N . PHE A 1 111 ? -8.586 -13.586 12.539 1 96.69 111 PHE A N 1
ATOM 810 C CA . PHE A 1 111 ? -7.805 -12.461 13.047 1 96.69 111 PHE A CA 1
ATOM 811 C C . PHE A 1 111 ? -8.711 -11.281 13.383 1 96.69 111 PHE A C 1
ATOM 813 O O . PHE A 1 111 ? -9.844 -11.203 12.898 1 96.69 111 PHE A O 1
ATOM 820 N N . ALA A 1 112 ? -8.234 -10.383 14.234 1 96.62 112 ALA A N 1
ATOM 821 C CA . ALA A 1 112 ? -8.953 -9.148 14.516 1 96.62 112 ALA A CA 1
ATOM 822 C C . ALA A 1 112 ? -8.891 -8.188 13.328 1 96.62 112 ALA A C 1
ATOM 824 O O . ALA A 1 112 ? -7.934 -8.211 12.555 1 96.62 112 ALA A O 1
ATOM 825 N N . ARG A 1 113 ? -9.938 -7.375 13.203 1 97.31 113 ARG A N 1
ATOM 826 C CA . ARG A 1 113 ? -9.906 -6.332 12.188 1 97.31 113 ARG A CA 1
ATOM 827 C C . ARG A 1 113 ? -8.68 -5.441 12.352 1 97.31 113 ARG A C 1
ATOM 829 O O . ARG A 1 113 ? -8.336 -5.051 13.469 1 97.31 113 ARG A O 1
ATOM 836 N N . GLY A 1 114 ? -7.969 -5.172 11.211 1 97.88 114 GLY A N 1
ATOM 837 C CA . GLY A 1 114 ? -6.777 -4.332 11.25 1 97.88 114 GLY A CA 1
ATOM 838 C C . GLY A 1 114 ? -5.5 -5.121 11.445 1 97.88 114 GLY A C 1
ATOM 839 O O . GLY A 1 114 ? -4.402 -4.578 11.312 1 97.88 114 GLY A O 1
ATOM 840 N N . HIS A 1 115 ? -5.648 -6.414 11.734 1 98.19 115 HIS A N 1
ATOM 841 C CA . HIS A 1 115 ? -4.473 -7.254 11.953 1 98.19 115 HIS A CA 1
ATOM 842 C C . HIS A 1 115 ? -3.932 -7.797 10.633 1 98.19 115 HIS A C 1
ATOM 844 O O . HIS A 1 115 ? -4.684 -8.344 9.828 1 98.19 115 HIS A O 1
ATOM 850 N N . ILE A 1 116 ? -2.682 -7.566 10.367 1 98.5 116 ILE A N 1
ATOM 851 C CA . ILE A 1 116 ? -2.006 -8.164 9.227 1 98.5 116 ILE A CA 1
ATOM 852 C C . ILE A 1 116 ? -1.525 -9.57 9.586 1 98.5 116 ILE A C 1
ATOM 854 O O . ILE A 1 116 ? -0.7 -9.734 10.484 1 98.5 116 ILE A O 1
ATOM 858 N N . PRO A 1 117 ? -1.978 -10.57 8.883 1 96.81 117 PRO A N 1
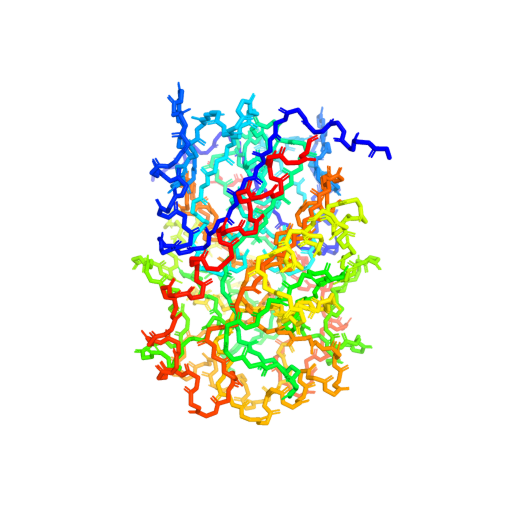ATOM 859 C CA . PRO A 1 117 ? -1.607 -11.945 9.234 1 96.81 117 PRO A CA 1
ATOM 860 C C . PRO A 1 117 ? -0.1 -12.18 9.18 1 96.81 117 PRO A C 1
ATOM 862 O O . PRO A 1 117 ? 0.578 -11.656 8.289 1 96.81 117 PRO A O 1
ATOM 865 N N . PHE A 1 118 ? 0.448 -12.961 10.164 1 93.31 118 PHE A N 1
ATOM 866 C CA . PHE A 1 118 ? 1.819 -13.453 10.227 1 93.31 118 PHE A CA 1
ATOM 867 C C . PHE A 1 118 ? 2.797 -12.305 10.453 1 93.31 118 PHE A C 1
ATOM 869 O O . PHE A 1 118 ? 3.967 -12.398 10.078 1 93.31 118 PHE A O 1
ATOM 876 N N . GLN A 1 119 ? 2.238 -11.18 10.875 1 94.31 119 GLN A N 1
ATOM 877 C CA . GLN A 1 119 ? 3.041 -10.031 11.273 1 94.31 119 GLN A CA 1
ATOM 878 C C . GLN A 1 119 ? 2.814 -9.688 12.742 1 94.31 119 GLN A C 1
ATOM 880 O O . GLN A 1 119 ? 1.687 -9.75 13.234 1 94.31 119 GLN A O 1
ATOM 885 N N . ASP A 1 120 ? 3.846 -9.375 13.453 1 92.81 120 ASP A N 1
ATOM 886 C CA . ASP A 1 120 ? 3.771 -9.125 14.891 1 92.81 120 ASP A CA 1
ATOM 887 C C . ASP A 1 120 ? 3.051 -7.812 15.188 1 92.81 120 ASP A C 1
ATOM 889 O O . ASP A 1 120 ? 2.314 -7.711 16.172 1 92.81 120 ASP A O 1
ATOM 893 N N . VAL A 1 121 ? 3.273 -6.793 14.406 1 96.94 121 VAL A N 1
ATOM 894 C CA . VAL A 1 121 ? 2.764 -5.449 14.656 1 96.94 121 VAL A CA 1
ATOM 895 C C . VAL A 1 121 ? 1.89 -5 13.484 1 96.94 121 VAL A C 1
ATOM 897 O O . VAL A 1 121 ? 2.279 -5.137 12.328 1 96.94 121 VAL A O 1
ATOM 900 N N . SER A 1 122 ? 0.704 -4.559 13.797 1 98.44 122 SER A N 1
ATOM 901 C CA . SER A 1 122 ? -0.205 -4.074 12.766 1 98.44 122 SER A CA 1
ATOM 902 C C . SER A 1 122 ? -0.685 -2.66 13.07 1 98.44 122 SER A C 1
ATOM 904 O O . SER A 1 122 ? -1.439 -2.074 12.289 1 98.44 122 SER A O 1
ATOM 906 N N . GLU A 1 123 ? -0.391 -2.148 14.219 1 98.75 123 GLU A N 1
ATOM 907 C CA . GLU A 1 123 ? -0.619 -0.77 14.641 1 98.75 123 GLU A CA 1
ATOM 908 C C . GLU A 1 123 ? 0.688 -0.094 15.047 1 98.75 123 GLU A C 1
ATOM 910 O O . GLU A 1 123 ? 1.434 -0.623 15.875 1 98.75 123 GLU A O 1
ATOM 915 N N . TRP A 1 124 ? 0.964 1.049 14.516 1 98.88 124 TRP A N 1
ATOM 916 C CA . TRP A 1 124 ? 2.283 1.647 14.688 1 98.88 124 TRP A CA 1
ATOM 917 C C . TRP A 1 124 ? 2.193 2.932 15.508 1 98.88 124 TRP A C 1
ATOM 919 O O . TRP A 1 124 ? 1.399 3.82 15.195 1 98.88 124 TRP A O 1
ATOM 929 N N . GLN A 1 125 ? 3.025 3.014 16.469 1 98.81 125 GLN A N 1
ATOM 930 C CA . GLN A 1 125 ? 3.051 4.172 17.359 1 98.81 125 GLN A CA 1
ATOM 931 C C . GLN A 1 125 ? 3.857 5.316 16.75 1 98.81 125 GLN A C 1
ATOM 933 O O . GLN A 1 125 ? 4.949 5.098 16.219 1 98.81 125 GLN A O 1
ATOM 938 N N . ALA A 1 126 ? 3.273 6.484 16.766 1 98.88 126 ALA A N 1
ATOM 939 C CA . ALA A 1 126 ? 4.023 7.668 16.344 1 98.88 126 ALA A CA 1
ATOM 940 C C . ALA A 1 126 ? 5.152 7.98 17.328 1 98.88 126 ALA A C 1
ATOM 942 O O . ALA A 1 126 ? 5.094 7.598 18.5 1 98.88 126 ALA A O 1
ATOM 943 N N . ASP A 1 127 ? 6.188 8.625 16.797 1 98.75 127 ASP A N 1
ATOM 944 C CA . ASP A 1 127 ? 7.34 8.961 17.625 1 98.75 127 ASP A CA 1
ATOM 945 C C . ASP A 1 127 ? 6.957 9.977 18.703 1 98.75 127 ASP A C 1
ATOM 947 O O . ASP A 1 127 ? 6.418 11.047 18.406 1 98.75 127 ASP A O 1
ATOM 951 N N . ALA A 1 128 ? 7.285 9.727 19.906 1 98.31 128 ALA A N 1
ATOM 952 C CA . ALA A 1 128 ? 6.844 10.516 21.047 1 98.31 128 ALA A CA 1
ATOM 953 C C . ALA A 1 128 ? 7.359 11.953 20.953 1 98.31 128 ALA A C 1
ATOM 955 O O . ALA A 1 128 ? 6.641 12.898 21.281 1 98.31 128 ALA A O 1
ATOM 956 N N . SER A 1 129 ? 8.562 12.086 20.547 1 97.94 129 SER A N 1
ATOM 957 C CA . SER A 1 129 ? 9.141 13.422 20.469 1 97.94 129 SER A CA 1
ATOM 958 C C . SER A 1 129 ? 8.484 14.25 19.375 1 97.94 129 SER A C 1
ATOM 960 O O . SER A 1 129 ? 8.242 15.445 19.547 1 97.94 129 SER A O 1
ATOM 962 N N . LEU A 1 130 ? 8.195 13.617 18.234 1 98.62 130 LEU A N 1
ATOM 963 C CA . LEU A 1 130 ? 7.52 14.297 17.141 1 98.62 130 LEU A CA 1
ATOM 964 C C . LEU A 1 130 ? 6.082 14.648 17.516 1 98.62 130 LEU A C 1
ATOM 966 O O . LEU A 1 130 ? 5.586 15.719 17.156 1 98.62 130 LEU A O 1
ATOM 970 N N . VAL A 1 131 ? 5.48 13.781 18.219 1 98.75 131 VAL A N 1
ATOM 971 C CA . VAL A 1 131 ? 4.121 14.023 18.703 1 98.75 131 VAL A CA 1
ATOM 972 C C . VAL A 1 131 ? 4.098 15.242 19.609 1 98.75 131 VAL A C 1
ATOM 974 O O . VAL A 1 131 ? 3.234 16.109 19.484 1 98.75 131 VAL A O 1
ATOM 977 N N . GLU A 1 132 ? 4.992 15.273 20.516 1 98.06 132 GLU A N 1
ATOM 978 C CA . GLU A 1 132 ? 5.066 16.406 21.438 1 98.06 132 GLU A CA 1
ATOM 979 C C . GLU A 1 132 ? 5.246 17.719 20.703 1 98.06 132 GLU A C 1
ATOM 981 O O . GLU A 1 132 ? 4.609 18.719 21.031 1 98.06 132 GLU A O 1
ATOM 986 N N . LEU A 1 133 ? 6.113 17.703 19.734 1 97.94 133 LEU A N 1
ATOM 987 C CA . LEU A 1 133 ? 6.348 18.891 18.922 1 97.94 133 LEU A CA 1
ATOM 988 C C . LEU A 1 133 ? 5.074 19.312 18.188 1 97.94 133 LEU A C 1
ATOM 990 O O . LEU A 1 133 ? 4.754 20.5 18.125 1 97.94 133 LEU A O 1
ATOM 994 N N . ALA A 1 134 ? 4.352 18.344 17.625 1 98.69 134 ALA A N 1
ATOM 995 C CA . ALA A 1 134 ? 3.137 18.625 16.859 1 98.69 134 ALA A CA 1
ATOM 996 C C . ALA A 1 134 ? 2.027 19.156 17.766 1 98.69 134 ALA A C 1
ATOM 998 O O . ALA A 1 134 ? 1.298 20.062 17.391 1 98.69 134 ALA A O 1
ATOM 999 N N . ILE A 1 135 ? 1.94 18.562 18.922 1 98.5 135 ILE A N 1
ATOM 1000 C CA . ILE A 1 135 ? 0.922 19 19.875 1 98.5 135 ILE A CA 1
ATOM 1001 C C . ILE A 1 135 ? 1.215 20.422 20.328 1 98.5 135 ILE A C 1
ATOM 1003 O O . ILE A 1 135 ? 0.308 21.25 20.406 1 98.5 135 ILE A O 1
ATOM 1007 N N . ALA A 1 136 ? 2.428 20.688 20.656 1 98.31 136 ALA A N 1
ATOM 1008 C CA . ALA A 1 136 ? 2.814 22.031 21.062 1 98.31 136 ALA A CA 1
ATOM 1009 C C . ALA A 1 136 ? 2.518 23.047 19.953 1 98.31 136 ALA A C 1
ATOM 1011 O O . ALA A 1 136 ? 1.983 24.125 20.219 1 98.31 136 ALA A O 1
ATOM 1012 N N . ALA A 1 137 ? 2.879 22.688 18.734 1 98.62 137 ALA A N 1
ATOM 1013 C CA . ALA A 1 137 ? 2.594 23.547 17.578 1 98.62 137 ALA A CA 1
ATOM 1014 C C . ALA A 1 137 ? 1.093 23.781 17.438 1 98.62 137 ALA A C 1
ATOM 1016 O O . ALA A 1 137 ? 0.653 24.906 17.172 1 98.62 137 ALA A O 1
ATOM 1017 N N . SER A 1 138 ? 0.32 22.703 17.562 1 98.5 138 SER A N 1
ATOM 1018 C CA . SER A 1 138 ? -1.132 22.797 17.438 1 98.5 138 SER A CA 1
ATOM 1019 C C . SER A 1 138 ? -1.721 23.734 18.5 1 98.5 138 SER A C 1
ATOM 1021 O O . SER A 1 138 ? -2.625 24.516 18.203 1 98.5 138 SER A O 1
ATOM 1023 N N . GLU A 1 139 ? -1.219 23.609 19.672 1 97.88 139 GLU A N 1
ATOM 1024 C CA . GLU A 1 139 ? -1.722 24.438 20.75 1 97.88 139 GLU A CA 1
ATOM 1025 C C . GLU A 1 139 ? -1.382 25.906 20.531 1 97.88 139 GLU A C 1
ATOM 1027 O O . GLU A 1 139 ? -2.154 26.797 20.891 1 97.88 139 GLU A O 1
ATOM 1032 N N . ARG A 1 140 ? -0.24 26.188 19.984 1 98.12 140 ARG A N 1
ATOM 1033 C CA . ARG A 1 140 ? 0.173 27.547 19.719 1 98.12 140 ARG A CA 1
ATOM 1034 C C . ARG A 1 140 ? -0.702 28.188 18.641 1 98.12 140 ARG A C 1
ATOM 1036 O O . ARG A 1 140 ? -1.021 29.375 18.719 1 98.12 140 ARG A O 1
ATOM 1043 N N . HIS A 1 141 ? -1.122 27.406 17.703 1 98 141 HIS A N 1
ATOM 1044 C CA . HIS A 1 141 ? -1.805 27.984 16.547 1 98 141 HIS A CA 1
ATOM 1045 C C . HIS A 1 141 ? -3.312 27.781 16.641 1 98 141 HIS A C 1
ATOM 1047 O O . HIS A 1 141 ? -4.086 28.562 16.094 1 98 141 HIS A O 1
ATOM 1053 N N . PHE A 1 142 ? -3.684 26.672 17.25 1 97.62 142 PHE A N 1
ATOM 1054 C CA . PHE A 1 142 ? -5.09 26.297 17.375 1 97.62 142 PHE A CA 1
ATOM 1055 C C . PHE A 1 142 ? -5.414 25.844 18.797 1 97.62 142 PHE A C 1
ATOM 1057 O O . PHE A 1 142 ? -5.805 24.703 19 1 97.62 142 PHE A O 1
ATOM 1064 N N . PRO A 1 143 ? -5.422 26.734 19.703 1 97.56 143 PRO A N 1
ATOM 1065 C CA . PRO A 1 143 ? -5.598 26.344 21.109 1 97.56 143 PRO A CA 1
ATOM 1066 C C . PRO A 1 143 ? -6.902 25.594 21.359 1 97.56 143 PRO A C 1
ATOM 1068 O O . PRO A 1 143 ? -7.984 26.109 21.062 1 97.56 143 PRO A O 1
ATOM 1071 N N . GLY A 1 144 ? -6.781 24.422 21.906 1 96.69 144 GLY A N 1
ATOM 1072 C CA . GLY A 1 144 ? -7.93 23.625 22.328 1 96.69 144 GLY A CA 1
ATOM 1073 C C . GLY A 1 144 ? -8.586 22.891 21.172 1 96.69 144 GLY A C 1
ATOM 1074 O O . GLY A 1 144 ? -9.648 22.281 21.344 1 96.69 144 GLY A O 1
ATOM 1075 N N . ARG A 1 145 ? -7.91 22.812 20.016 1 97.62 145 ARG A N 1
ATOM 1076 C CA . ARG A 1 145 ? -8.57 22.25 18.844 1 97.62 145 ARG A CA 1
ATOM 1077 C C . ARG A 1 145 ? -7.77 21.094 18.266 1 97.62 145 ARG A C 1
ATOM 1079 O O . ARG A 1 145 ? -7.887 20.766 17.094 1 97.62 145 ARG A O 1
ATOM 1086 N N . SER A 1 146 ? -6.871 20.562 19.109 1 97.81 146 SER A N 1
ATOM 1087 C CA . SER A 1 146 ? -6.082 19.422 18.672 1 97.81 146 SER A CA 1
ATOM 1088 C C . SER A 1 146 ? -6.223 18.25 19.625 1 97.81 146 SER A C 1
ATOM 1090 O O . SER A 1 146 ? -6.492 18.438 20.812 1 97.81 146 SER A O 1
ATOM 1092 N N . VAL A 1 147 ? -6.16 17.109 19.125 1 98.12 147 VAL A N 1
ATOM 1093 C CA . VAL A 1 147 ? -6.168 15.906 19.938 1 98.12 147 VAL A CA 1
ATOM 1094 C C . VAL A 1 147 ? -5.09 14.938 19.453 1 98.12 147 VAL A C 1
ATOM 1096 O O . VAL A 1 147 ? -4.734 14.945 18.281 1 98.12 147 VAL A O 1
ATOM 1099 N N . GLN A 1 148 ? -4.453 14.273 20.375 1 98.69 148 GLN A N 1
ATOM 1100 C CA . GLN A 1 148 ? -3.66 13.102 20.031 1 98.69 148 GLN A CA 1
ATOM 1101 C C . GLN A 1 148 ? -4.539 11.859 19.922 1 98.69 148 GLN A C 1
ATOM 1103 O O . GLN A 1 148 ? -5.23 11.492 20.875 1 98.69 148 GLN A O 1
ATOM 1108 N N . GLY A 1 149 ? -4.609 11.266 18.688 1 98.88 149 GLY A N 1
ATOM 1109 C CA . GLY A 1 149 ? -5.52 10.141 18.516 1 98.88 149 GLY A CA 1
ATOM 1110 C C . GLY A 1 149 ? -5.07 9.18 17.438 1 98.88 149 GLY A C 1
ATOM 1111 O O . GLY A 1 149 ? -4.082 9.438 16.734 1 98.88 149 GLY A O 1
ATOM 1112 N N . LYS A 1 150 ? -5.738 8.062 17.438 1 98.88 150 LYS A N 1
ATOM 1113 C CA . LYS A 1 150 ? -5.438 7.02 16.469 1 98.88 150 LYS A CA 1
ATOM 1114 C C . LYS A 1 150 ? -5.918 7.414 15.07 1 98.88 150 LYS A C 1
ATOM 1116 O O . LYS A 1 150 ? -7.074 7.805 14.898 1 98.88 150 LYS A O 1
ATOM 1121 N N . VAL A 1 151 ? -5.051 7.316 14.07 1 98.94 151 VAL A N 1
ATOM 1122 C CA . VAL A 1 151 ? -5.363 7.602 12.68 1 98.94 151 VAL A CA 1
ATOM 1123 C C . VAL A 1 151 ? -5.668 6.301 11.938 1 98.94 151 VAL A C 1
ATOM 1125 O O . VAL A 1 151 ? -4.844 5.383 11.922 1 98.94 151 VAL A O 1
ATOM 1128 N N . LEU A 1 152 ? -6.84 6.172 11.383 1 98.94 152 LEU A N 1
ATOM 1129 C CA . LEU A 1 152 ? -7.258 5.004 10.617 1 98.94 152 LEU A CA 1
ATOM 1130 C C . LEU A 1 152 ? -7.133 5.266 9.117 1 98.94 152 LEU A C 1
ATOM 1132 O O . LEU A 1 152 ? -7.707 6.227 8.602 1 98.94 152 LEU A O 1
ATOM 1136 N N . SER A 1 153 ? -6.367 4.438 8.469 1 98.88 153 SER A N 1
ATOM 1137 C CA . SER A 1 153 ? -6.172 4.605 7.031 1 98.88 153 SER A CA 1
ATOM 1138 C C . SER A 1 153 ? -6.723 3.412 6.254 1 98.88 153 SER A C 1
ATOM 1140 O O . SER A 1 153 ? -6.699 2.283 6.746 1 98.88 153 SER A O 1
ATOM 1142 N N . GLY A 1 154 ? -7.199 3.605 5.102 1 98.81 154 GLY A N 1
ATOM 1143 C CA . GLY A 1 154 ? -7.652 2.598 4.152 1 98.81 154 GLY A CA 1
ATOM 1144 C C . GLY A 1 154 ? -7.914 3.158 2.768 1 98.81 154 GLY A C 1
ATOM 1145 O O . GLY A 1 154 ? -8.008 4.375 2.592 1 98.81 154 GLY A O 1
ATOM 1146 N N . ASP A 1 155 ? -8 2.295 1.813 1 98.88 155 ASP A N 1
ATOM 1147 C CA . ASP A 1 155 ? -8.219 2.713 0.432 1 98.88 155 ASP A CA 1
ATOM 1148 C C . ASP A 1 155 ? -9.703 2.924 0.153 1 98.88 155 ASP A C 1
ATOM 1150 O O . ASP A 1 155 ? -10.234 2.42 -0.841 1 98.88 155 ASP A O 1
ATOM 1154 N N . GLN A 1 156 ? -10.32 3.686 1.009 1 98.5 156 GLN A N 1
ATOM 1155 C CA . GLN A 1 156 ? -11.734 4.02 0.941 1 98.5 156 GLN A CA 1
ATOM 1156 C C . GLN A 1 156 ? -11.992 5.445 1.421 1 98.5 156 GLN A C 1
ATOM 1158 O O . GLN A 1 156 ? -11.477 5.855 2.461 1 98.5 156 GLN A O 1
ATOM 1163 N N . PHE A 1 157 ? -12.75 6.191 0.642 1 98.19 157 PHE A N 1
ATOM 1164 C CA . PHE A 1 157 ? -13.266 7.457 1.149 1 98.19 157 PHE A CA 1
ATOM 1165 C C . PHE A 1 157 ? -14.492 7.227 2.025 1 98.19 157 PHE A C 1
ATOM 1167 O O . PHE A 1 157 ? -15.562 6.863 1.524 1 98.19 157 PHE A O 1
ATOM 1174 N N . ILE A 1 158 ? -14.336 7.449 3.295 1 98.06 158 ILE A N 1
ATOM 1175 C CA . ILE A 1 158 ? -15.383 7.141 4.27 1 98.06 158 ILE A CA 1
ATOM 1176 C C . ILE A 1 158 ? -16.438 8.242 4.262 1 98.06 158 ILE A C 1
ATOM 1178 O O . ILE A 1 158 ? -16.125 9.406 4.512 1 98.06 158 ILE A O 1
ATOM 1182 N N . ALA A 1 159 ? -17.672 7.859 3.979 1 96.5 159 ALA A N 1
ATOM 1183 C CA . ALA A 1 159 ? -18.734 8.859 3.881 1 96.5 159 ALA A CA 1
ATOM 1184 C C . ALA A 1 159 ? -20.047 8.32 4.445 1 96.5 159 ALA A C 1
ATOM 1186 O O . ALA A 1 159 ? -21.109 8.883 4.199 1 96.5 159 ALA A O 1
ATOM 1187 N N . SER A 1 160 ? -20 7.234 5.141 1 95.5 160 SER A N 1
ATOM 1188 C CA . SER A 1 160 ? -21.172 6.605 5.723 1 95.5 160 SER A CA 1
ATOM 1189 C C . SER A 1 160 ? -21.188 6.746 7.242 1 95.5 160 SER A C 1
ATOM 1191 O O . SER A 1 160 ? -20.188 6.469 7.902 1 95.5 160 SER A O 1
ATOM 1193 N N . ARG A 1 161 ? -22.328 7.105 7.762 1 95.62 161 ARG A N 1
ATOM 1194 C CA . ARG A 1 161 ? -22.469 7.246 9.211 1 95.62 161 ARG A CA 1
ATOM 1195 C C . ARG A 1 161 ? -22.203 5.922 9.914 1 95.62 161 ARG A C 1
ATOM 1197 O O . ARG A 1 161 ? -21.578 5.895 10.984 1 95.62 161 ARG A O 1
ATOM 1204 N N . ASP A 1 162 ? -22.734 4.895 9.32 1 96.5 162 ASP A N 1
ATOM 1205 C CA . ASP A 1 162 ? -22.547 3.574 9.914 1 96.5 162 ASP A CA 1
ATOM 1206 C C . ASP A 1 162 ? -21.078 3.178 9.938 1 96.5 162 ASP A C 1
ATOM 1208 O O . ASP A 1 162 ? -20.594 2.625 10.93 1 96.5 162 ASP A O 1
ATOM 1212 N N . THR A 1 163 ? -20.391 3.439 8.859 1 96.69 163 THR A N 1
ATOM 1213 C CA . THR A 1 163 ? -18.969 3.113 8.781 1 96.69 163 THR A CA 1
ATOM 1214 C C . THR A 1 163 ? -18.172 3.939 9.781 1 96.69 163 THR A C 1
ATOM 1216 O O . THR A 1 163 ? -17.297 3.408 10.484 1 96.69 163 THR A O 1
ATOM 1219 N N . VAL A 1 164 ? -18.469 5.176 9.891 1 97.31 164 VAL A N 1
ATOM 1220 C CA . VAL A 1 164 ? -17.781 6.066 10.82 1 97.31 164 VAL A CA 1
ATOM 1221 C C . VAL A 1 164 ? -17.984 5.574 12.25 1 97.31 164 VAL A C 1
ATOM 1223 O O . VAL A 1 164 ? -17.031 5.523 13.039 1 97.31 164 VAL A O 1
ATOM 1226 N N . ARG A 1 165 ? -19.188 5.281 12.555 1 97.12 165 ARG A N 1
ATOM 1227 C CA . ARG A 1 165 ? -19.5 4.773 13.883 1 97.12 165 ARG A CA 1
ATOM 1228 C C . ARG A 1 165 ? -18.703 3.512 14.195 1 97.12 165 ARG A C 1
ATOM 1230 O O . ARG A 1 165 ? -18.141 3.373 15.281 1 97.12 165 ARG A O 1
ATOM 1237 N N . SER A 1 166 ? -18.641 2.617 13.25 1 97.31 166 SER A N 1
ATOM 1238 C CA . SER A 1 166 ? -17.906 1.376 13.43 1 97.31 166 SER A CA 1
ATOM 1239 C C . SER A 1 166 ? -16.406 1.648 13.625 1 97.31 166 SER A C 1
ATOM 1241 O O . SER A 1 166 ? -15.766 1.006 14.453 1 97.31 166 SER A O 1
ATOM 1243 N N . LEU A 1 167 ? -15.867 2.57 12.898 1 98.38 167 LEU A N 1
ATOM 1244 C CA . LEU A 1 167 ? -14.453 2.924 13.016 1 98.38 167 LEU A CA 1
ATOM 1245 C C . LEU A 1 167 ? -14.156 3.504 14.398 1 98.38 167 LEU A C 1
ATOM 1247 O O . LEU A 1 167 ? -13.102 3.232 14.977 1 98.38 167 LEU A O 1
ATOM 1251 N N . TYR A 1 168 ? -15.062 4.285 14.898 1 98.25 168 TYR A N 1
ATOM 1252 C CA . TYR A 1 168 ? -14.898 4.887 16.219 1 98.25 168 TYR A CA 1
ATOM 1253 C C . TYR A 1 168 ? -15.055 3.842 17.312 1 98.25 168 TYR A C 1
ATOM 1255 O O . TYR A 1 168 ? -14.172 3.682 18.172 1 98.25 168 TYR A O 1
ATOM 1263 N N . GLU A 1 169 ? -16.125 3.084 17.266 1 98.19 169 GLU A N 1
ATOM 1264 C CA . GLU A 1 169 ? -16.5 2.184 18.344 1 98.19 169 GLU A CA 1
ATOM 1265 C C . GLU A 1 169 ? -15.625 0.929 18.344 1 98.19 169 GLU A C 1
ATOM 1267 O O . GLU A 1 169 ? -15.25 0.426 19.406 1 98.19 169 GLU A O 1
ATOM 1272 N N . ASP A 1 170 ? -15.312 0.404 17.188 1 97.81 170 ASP A N 1
ATOM 1273 C CA . ASP A 1 170 ? -14.625 -0.883 17.094 1 97.81 170 ASP A CA 1
ATOM 1274 C C . ASP A 1 170 ? -13.109 -0.701 17.109 1 97.81 170 ASP A C 1
ATOM 1276 O O . ASP A 1 170 ? -12.383 -1.552 17.625 1 97.81 170 ASP A O 1
ATOM 1280 N N . LEU A 1 171 ? -12.641 0.406 16.516 1 98.19 171 LEU A N 1
ATOM 1281 C CA . LEU A 1 171 ? -11.203 0.528 16.312 1 98.19 171 LEU A CA 1
ATOM 1282 C C . LEU A 1 171 ? -10.641 1.69 17.125 1 98.19 171 LEU A C 1
ATOM 1284 O O . LEU A 1 171 ? -9.422 1.845 17.25 1 98.19 171 LEU A O 1
ATOM 1288 N N . GLY A 1 172 ? -11.477 2.541 17.625 1 98.38 172 GLY A N 1
ATOM 1289 C CA . GLY A 1 172 ? -11.039 3.648 18.453 1 98.38 172 GLY A CA 1
ATOM 1290 C C . GLY A 1 172 ? -10.352 4.75 17.672 1 98.38 172 GLY A C 1
ATOM 1291 O O . GLY A 1 172 ? -9.422 5.387 18.172 1 98.38 172 GLY A O 1
ATOM 1292 N N . GLY A 1 173 ? -10.773 4.941 16.453 1 98.62 173 GLY A N 1
ATOM 1293 C CA . GLY A 1 173 ? -10.133 5.941 15.617 1 98.62 173 GLY A CA 1
ATOM 1294 C C . GLY A 1 173 ? -10.562 7.359 15.938 1 98.62 173 GLY A C 1
ATOM 1295 O O . GLY A 1 173 ? -11.711 7.594 16.312 1 98.62 173 GLY A O 1
ATOM 1296 N N . ALA A 1 174 ? -9.633 8.297 15.789 1 98.81 174 ALA A N 1
ATOM 1297 C CA . ALA A 1 174 ? -9.977 9.711 15.859 1 98.81 174 ALA A CA 1
ATOM 1298 C C . ALA A 1 174 ? -10.383 10.25 14.492 1 98.81 174 ALA A C 1
ATOM 1300 O O . ALA A 1 174 ? -11.359 11 14.383 1 98.81 174 ALA A O 1
ATOM 1301 N N . CYS A 1 175 ? -9.688 9.828 13.5 1 98.81 175 CYS A N 1
ATOM 1302 C CA . CYS A 1 175 ? -9.984 10.273 12.141 1 98.81 175 CYS A CA 1
ATOM 1303 C C . CYS A 1 175 ? -9.68 9.172 11.125 1 98.81 175 CYS A C 1
ATOM 1305 O O . CYS A 1 175 ? -9.062 8.164 11.469 1 98.81 175 CYS A O 1
ATOM 1307 N N . ALA A 1 176 ? -10.258 9.336 9.938 1 98.81 176 ALA A N 1
ATOM 1308 C CA . ALA A 1 176 ? -10.047 8.391 8.844 1 98.81 176 ALA A CA 1
ATOM 1309 C C . ALA A 1 176 ? -9.477 9.102 7.617 1 98.81 176 ALA A C 1
ATOM 1311 O O . ALA A 1 176 ? -9.891 10.211 7.281 1 98.81 176 ALA A O 1
ATOM 1312 N N . GLU A 1 177 ? -8.453 8.531 7.055 1 98.75 177 GLU A N 1
ATOM 1313 C CA . GLU A 1 177 ? -7.824 9 5.824 1 98.75 177 GLU A CA 1
ATOM 1314 C C . GLU A 1 177 ? -7.23 7.844 5.027 1 98.75 177 GLU A C 1
ATOM 1316 O O . GLU A 1 177 ? -7.559 6.68 5.273 1 98.75 177 GLU A O 1
ATOM 1321 N N . MET A 1 178 ? -6.48 8.094 3.971 1 98.81 178 MET A N 1
ATOM 1322 C CA . MET A 1 178 ? -6.285 7.008 3.018 1 98.81 178 MET A CA 1
ATOM 1323 C C . MET A 1 178 ? -4.812 6.617 2.932 1 98.81 178 MET A C 1
ATOM 1325 O O . MET A 1 178 ? -4.461 5.656 2.246 1 98.81 178 MET A O 1
ATOM 1329 N N . GLU A 1 179 ? -3.906 7.332 3.678 1 98.81 179 GLU A N 1
ATOM 1330 C CA . GLU A 1 179 ? -2.504 7.059 3.385 1 98.81 179 GLU A CA 1
ATOM 1331 C C . GLU A 1 179 ? -1.711 6.809 4.664 1 98.81 179 GLU A C 1
ATOM 1333 O O . GLU A 1 179 ? -0.699 6.102 4.648 1 98.81 179 GLU A O 1
ATOM 1338 N N . GLY A 1 180 ? -1.993 7.336 5.777 1 98.94 180 GLY A N 1
ATOM 1339 C CA . GLY A 1 180 ? -1.15 7.52 6.949 1 98.94 180 GLY A CA 1
ATOM 1340 C C . GLY A 1 180 ? -0.63 6.219 7.523 1 98.94 180 GLY A C 1
ATOM 1341 O O . GLY A 1 180 ? 0.544 6.117 7.883 1 98.94 180 GLY A O 1
ATOM 1342 N N . ALA A 1 181 ? -1.466 5.215 7.633 1 98.94 181 ALA A N 1
ATOM 1343 C CA . ALA A 1 181 ? -1.047 3.945 8.219 1 98.94 181 ALA A CA 1
ATOM 1344 C C . ALA A 1 181 ? -0.052 3.225 7.316 1 98.94 181 ALA A C 1
ATOM 1346 O O . ALA A 1 181 ? 0.81 2.484 7.797 1 98.94 181 ALA A O 1
ATOM 1347 N N . ALA A 1 182 ? -0.21 3.404 6.004 1 98.94 182 ALA A N 1
ATOM 1348 C CA . ALA A 1 182 ? 0.787 2.855 5.09 1 98.94 182 ALA A CA 1
ATOM 1349 C C . ALA A 1 182 ? 2.156 3.486 5.324 1 98.94 182 ALA A C 1
ATOM 1351 O O . ALA A 1 182 ? 3.166 2.783 5.406 1 98.94 182 ALA A O 1
ATOM 1352 N N . LEU A 1 183 ? 2.176 4.855 5.434 1 98.88 183 LEU A N 1
ATOM 1353 C CA . LEU A 1 183 ? 3.406 5.57 5.754 1 98.88 183 LEU A CA 1
ATOM 1354 C C . LEU A 1 183 ? 3.996 5.074 7.07 1 98.88 183 LEU A C 1
ATOM 1356 O O . LEU A 1 183 ? 5.199 4.828 7.16 1 98.88 183 LEU A O 1
ATOM 1360 N N . ALA A 1 184 ? 3.189 4.91 8.07 1 98.94 184 ALA A N 1
ATOM 1361 C CA . ALA A 1 184 ? 3.621 4.457 9.391 1 98.94 184 ALA A CA 1
ATOM 1362 C C . ALA A 1 184 ? 4.25 3.068 9.312 1 98.94 184 ALA A C 1
ATOM 1364 O O . ALA A 1 184 ? 5.297 2.82 9.914 1 98.94 184 ALA A O 1
ATOM 1365 N N . GLN A 1 185 ? 3.602 2.182 8.578 1 98.94 185 GLN A N 1
ATOM 1366 C CA . GLN A 1 185 ? 4.133 0.833 8.414 1 98.94 185 GLN A CA 1
ATOM 1367 C C . GLN A 1 185 ? 5.516 0.859 7.773 1 98.94 185 GLN A C 1
ATOM 1369 O O . GLN A 1 185 ? 6.438 0.186 8.242 1 98.94 185 GLN A O 1
ATOM 1374 N N . VAL A 1 186 ? 5.641 1.621 6.715 1 98.94 186 VAL A N 1
ATOM 1375 C CA . VAL A 1 186 ? 6.906 1.682 5.992 1 98.94 186 VAL A CA 1
ATOM 1376 C C . VAL A 1 186 ? 7.984 2.279 6.891 1 98.94 186 VAL A C 1
ATOM 1378 O O . VAL A 1 186 ? 9.125 1.807 6.902 1 98.94 186 VAL A O 1
ATOM 1381 N N . CYS A 1 187 ? 7.633 3.342 7.617 1 98.94 187 CYS A N 1
ATOM 1382 C CA . CYS A 1 187 ? 8.578 3.92 8.562 1 98.94 187 CYS A CA 1
ATOM 1383 C C . CYS A 1 187 ? 9.016 2.885 9.594 1 98.94 187 CYS A C 1
ATOM 1385 O O . CYS A 1 187 ? 10.211 2.768 9.898 1 98.94 187 CYS A O 1
ATOM 1387 N N . ALA A 1 188 ? 8.078 2.131 10.102 1 98.75 188 ALA A N 1
ATOM 1388 C CA . ALA A 1 188 ? 8.398 1.101 11.086 1 98.75 188 ALA A CA 1
ATOM 1389 C C . ALA A 1 188 ? 9.32 0.039 10.492 1 98.75 188 ALA A C 1
ATOM 1391 O O . ALA A 1 188 ? 10.289 -0.377 11.133 1 98.75 188 ALA A O 1
ATOM 1392 N N . MET A 1 189 ? 9.039 -0.386 9.305 1 98.56 189 MET A N 1
ATOM 1393 C CA . MET A 1 189 ? 9.836 -1.388 8.602 1 98.56 189 MET A CA 1
ATOM 1394 C C . MET A 1 189 ? 11.281 -0.922 8.461 1 98.56 189 MET A C 1
ATOM 1396 O O . MET A 1 189 ? 12.195 -1.742 8.359 1 98.56 189 MET A O 1
ATOM 1400 N N . ASN A 1 190 ? 11.469 0.379 8.438 1 98.69 190 ASN A N 1
ATOM 1401 C CA . ASN A 1 190 ? 12.789 0.961 8.219 1 98.69 190 ASN A CA 1
ATOM 1402 C C . ASN A 1 190 ? 13.352 1.585 9.492 1 98.69 190 ASN A C 1
ATOM 1404 O O . ASN A 1 190 ? 14.406 2.213 9.469 1 98.69 190 ASN A O 1
ATOM 1408 N N . GLU A 1 191 ? 12.578 1.487 10.594 1 98.12 191 GLU A N 1
ATOM 1409 C CA . GLU A 1 191 ? 12.969 2.039 11.891 1 98.12 191 GLU A CA 1
ATOM 1410 C C . GLU A 1 191 ? 13.195 3.545 11.805 1 98.12 191 GLU A C 1
ATOM 1412 O O . GLU A 1 191 ? 14.219 4.051 12.266 1 98.12 191 GLU A O 1
ATOM 1417 N N . ILE A 1 192 ? 12.352 4.207 11.094 1 98.69 192 ILE A N 1
ATOM 1418 C CA . ILE A 1 192 ? 12.367 5.66 10.945 1 98.69 192 ILE A CA 1
ATOM 1419 C C . ILE A 1 192 ? 11.219 6.277 11.734 1 98.69 192 ILE A C 1
ATOM 1421 O O . ILE A 1 192 ? 10.07 5.863 11.594 1 98.69 192 ILE A O 1
ATOM 1425 N N . PRO A 1 193 ? 11.484 7.25 12.625 1 98.81 193 PRO A N 1
ATOM 1426 C CA . PRO A 1 193 ? 10.406 7.914 13.367 1 98.81 193 PRO A CA 1
ATOM 1427 C C . PRO A 1 193 ? 9.453 8.68 12.445 1 98.81 193 PRO A C 1
ATOM 1429 O O . PRO A 1 193 ? 9.875 9.234 11.43 1 98.81 193 PRO A O 1
ATOM 1432 N N . PHE A 1 194 ? 8.195 8.742 12.883 1 98.94 194 PHE A N 1
ATOM 1433 C CA . PHE A 1 194 ? 7.203 9.453 12.086 1 98.94 194 PHE A CA 1
ATOM 1434 C C . PHE A 1 194 ? 6.145 10.086 12.984 1 98.94 194 PHE A C 1
ATOM 1436 O O . PHE A 1 194 ? 6.031 9.727 14.164 1 98.94 194 PHE A O 1
ATOM 1443 N N . VAL A 1 195 ? 5.418 11 12.438 1 98.94 195 VAL A N 1
ATOM 1444 C CA . VAL A 1 195 ? 4.156 11.477 12.984 1 98.94 195 VAL A CA 1
ATOM 1445 C C . VAL A 1 195 ? 3.215 11.883 11.852 1 98.94 195 VAL A C 1
ATOM 1447 O O . VAL A 1 195 ? 3.662 12.328 10.797 1 98.94 195 VAL A O 1
ATOM 1450 N N . VAL A 1 196 ? 1.963 11.625 12.039 1 98.94 196 VAL A N 1
ATOM 1451 C CA . VAL A 1 196 ? 0.921 12.031 11.094 1 98.94 196 VAL A CA 1
ATOM 1452 C C . VAL A 1 196 ? 0.116 13.188 11.688 1 98.94 196 VAL A C 1
ATOM 1454 O O . VAL A 1 196 ? -0.356 13.109 12.82 1 98.94 196 VAL A O 1
ATOM 1457 N N . ILE A 1 197 ? 0.009 14.242 10.93 1 98.88 197 ILE A N 1
ATOM 1458 C CA . ILE A 1 197 ? -0.764 15.414 11.312 1 98.88 197 ILE A CA 1
ATOM 1459 C C . ILE A 1 197 ? -1.901 15.633 10.312 1 98.88 197 ILE A C 1
ATOM 1461 O O . ILE A 1 197 ? -1.662 15.797 9.117 1 98.88 197 ILE A O 1
ATOM 1465 N N . ARG A 1 198 ? -3.088 15.633 10.773 1 98.81 198 ARG A N 1
ATOM 1466 C CA . ARG A 1 198 ? -4.254 15.766 9.906 1 98.81 198 ARG A CA 1
ATOM 1467 C C . ARG A 1 198 ? -5.176 16.875 10.398 1 98.81 198 ARG A C 1
ATOM 1469 O O . ARG A 1 198 ? -5.531 16.922 11.578 1 98.81 198 ARG A O 1
ATOM 1476 N N . ALA A 1 199 ? -5.504 17.719 9.539 1 98.75 199 ALA A N 1
ATOM 1477 C CA . ALA A 1 199 ? -6.598 18.641 9.82 1 98.75 199 ALA A CA 1
ATOM 1478 C C . ALA A 1 199 ? -7.922 18.109 9.281 1 98.75 199 ALA A C 1
ATOM 1480 O O . ALA A 1 199 ? -7.98 17.594 8.164 1 98.75 199 ALA A O 1
ATOM 1481 N N . MET A 1 200 ? -9.008 18.203 10.062 1 98.69 200 MET A N 1
ATOM 1482 C CA . MET A 1 200 ? -10.297 17.641 9.672 1 98.69 200 MET A CA 1
ATOM 1483 C C . MET A 1 200 ? -10.938 18.469 8.555 1 98.69 200 MET A C 1
ATOM 1485 O O . MET A 1 200 ? -11.172 19.672 8.727 1 98.69 200 MET A O 1
ATOM 1489 N N . SER A 1 201 ? -11.156 17.797 7.445 1 98.06 201 SER A N 1
ATOM 1490 C CA . SER A 1 201 ? -11.742 18.469 6.285 1 98.06 201 SER A CA 1
ATOM 1491 C C . SER A 1 201 ? -13.227 18.156 6.164 1 98.06 201 SER A C 1
ATOM 1493 O O . SER A 1 201 ? -13.945 18.828 5.406 1 98.06 201 SER A O 1
ATOM 1495 N N . ASP A 1 202 ? -13.727 17.125 6.898 1 96.56 202 ASP A N 1
ATOM 1496 C CA . ASP A 1 202 ? -15.109 16.688 6.867 1 96.56 202 ASP A CA 1
ATOM 1497 C C . ASP A 1 202 ? -15.438 15.812 8.078 1 96.56 202 ASP A C 1
ATOM 1499 O O . ASP A 1 202 ? -14.555 15.5 8.883 1 96.56 202 ASP A O 1
ATOM 1503 N N . LYS A 1 203 ? -16.75 15.461 8.281 1 93.06 203 LYS A N 1
ATOM 1504 C CA . LYS A 1 203 ? -17.156 14.617 9.398 1 93.06 203 LYS A CA 1
ATOM 1505 C C . LYS A 1 203 ? -17.359 13.172 8.953 1 93.06 203 LYS A C 1
ATOM 1507 O O . LYS A 1 203 ? -18 12.383 9.648 1 93.06 203 LYS A O 1
ATOM 1512 N N . ALA A 1 204 ? -16.766 12.805 7.875 1 92.19 204 ALA A N 1
ATOM 1513 C CA . ALA A 1 204 ? -16.734 11.461 7.312 1 92.19 204 ALA A CA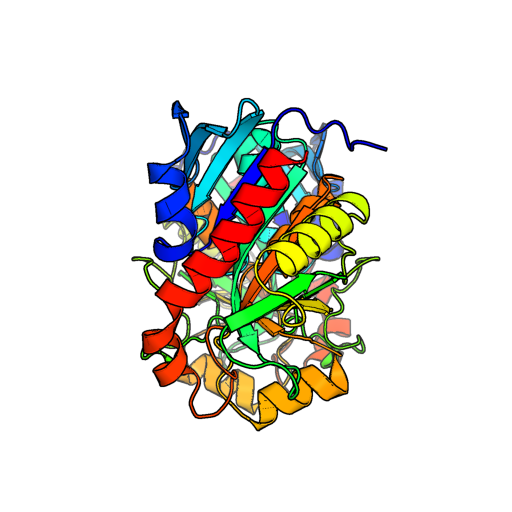 1
ATOM 1514 C C . ALA A 1 204 ? -18.125 10.82 7.332 1 92.19 204 ALA A C 1
ATOM 1516 O O . ALA A 1 204 ? -18.25 9.609 7.504 1 92.19 204 ALA A O 1
ATOM 1517 N N . ASP A 1 205 ? -19.156 11.57 7.316 1 91.31 205 ASP A N 1
ATOM 1518 C CA . ASP A 1 205 ? -20.516 11.039 7.355 1 91.31 205 ASP A CA 1
ATOM 1519 C C . ASP A 1 205 ? -21.25 11.344 6.055 1 91.31 205 ASP A C 1
ATOM 1521 O O . ASP A 1 205 ? -20.641 11.453 4.992 1 91.31 205 ASP A O 1
ATOM 1525 N N . GLY A 1 206 ? -22.484 11.281 6.016 1 89.25 206 GLY A N 1
ATOM 1526 C CA . GLY A 1 206 ? -23.281 11.453 4.809 1 89.25 206 GLY A CA 1
ATOM 1527 C C . GLY A 1 206 ? -22.984 12.75 4.078 1 89.25 206 GLY A C 1
ATOM 1528 O O . GLY A 1 206 ? -23.25 12.875 2.885 1 89.25 206 GLY A O 1
ATOM 1529 N N . SER A 1 207 ? -22.328 13.711 4.742 1 91.31 207 SER A N 1
ATOM 1530 C CA . SER A 1 207 ? -22.031 15 4.137 1 91.31 207 SER A CA 1
ATOM 1531 C C . SER A 1 207 ? -20.547 15.117 3.803 1 91.31 207 SER A C 1
ATOM 1533 O O . SER A 1 207 ? -20.078 16.172 3.369 1 91.31 207 SER A O 1
ATOM 1535 N N . ALA A 1 208 ? -19.844 14.141 3.896 1 92.81 208 ALA A N 1
ATOM 1536 C CA . ALA A 1 208 ? -18.375 14.18 3.787 1 92.81 208 ALA A CA 1
ATOM 1537 C C . ALA A 1 208 ? -17.953 14.688 2.414 1 92.81 208 ALA A C 1
ATOM 1539 O O . ALA A 1 208 ? -17.016 15.477 2.305 1 92.81 208 ALA A O 1
ATOM 1540 N N . HIS A 1 209 ? -18.609 14.242 1.338 1 92.31 209 HIS A N 1
ATOM 1541 C CA . HIS A 1 209 ? -18.188 14.617 -0.009 1 92.31 209 HIS A CA 1
ATOM 1542 C C . HIS A 1 209 ? -18.328 16.125 -0.235 1 92.31 209 HIS A C 1
ATOM 1544 O O . HIS A 1 209 ? -17.469 16.75 -0.861 1 92.31 209 HIS A O 1
ATOM 1550 N N . VAL A 1 210 ? -19.328 16.734 0.364 1 91.38 210 VAL A N 1
ATOM 1551 C CA . VAL A 1 210 ? -19.578 18.172 0.229 1 91.38 210 VAL A CA 1
ATOM 1552 C C . VAL A 1 210 ? -18.578 18.953 1.089 1 91.38 210 VAL A C 1
ATOM 1554 O O . VAL A 1 210 ? -17.969 19.922 0.625 1 91.38 210 VAL A O 1
ATOM 1557 N N . ASN A 1 211 ? -18.469 18.438 2.258 1 93.5 211 ASN A N 1
ATOM 1558 C CA . ASN A 1 211 ? -17.547 19.109 3.17 1 93.5 211 ASN A CA 1
ATOM 1559 C C . ASN A 1 211 ? -16.109 19.031 2.666 1 93.5 211 ASN A C 1
ATOM 1561 O O . ASN A 1 211 ? -15.398 20.031 2.674 1 93.5 211 ASN A O 1
ATOM 1565 N N . PHE A 1 212 ? -15.758 17.922 2.234 1 95.25 212 PHE A N 1
ATOM 1566 C CA . PHE A 1 212 ? -14.414 17.719 1.714 1 95.25 212 PHE A CA 1
ATOM 1567 C C . PHE A 1 212 ? -14.109 18.719 0.597 1 95.25 212 PHE A C 1
ATOM 1569 O O . PHE A 1 212 ? -13.055 19.359 0.595 1 95.25 212 PHE A O 1
ATOM 1576 N N . ALA A 1 213 ? -14.953 18.812 -0.347 1 92.19 213 ALA A N 1
ATOM 1577 C CA . ALA A 1 213 ? -14.805 19.719 -1.474 1 92.19 213 ALA A CA 1
ATOM 1578 C C . ALA A 1 213 ? -14.703 21.172 -0.997 1 92.19 213 ALA A C 1
ATOM 1580 O O . ALA A 1 213 ? -13.969 21.969 -1.578 1 92.19 213 ALA A O 1
ATOM 1581 N N . GLU A 1 214 ? -15.305 21.438 0.068 1 94.12 214 GLU A N 1
ATOM 1582 C CA . GLU A 1 214 ? -15.422 22.812 0.547 1 94.12 214 GLU A CA 1
ATOM 1583 C C . GLU A 1 214 ? -14.25 23.203 1.438 1 94.12 214 GLU A C 1
ATOM 1585 O O . GLU A 1 214 ? -13.781 24.344 1.405 1 94.12 214 GLU A O 1
ATOM 1590 N N . PHE A 1 215 ? -13.719 22.281 2.184 1 95.88 215 PHE A N 1
ATOM 1591 C CA . PHE A 1 215 ? -12.867 22.688 3.291 1 95.88 215 PHE A CA 1
ATOM 1592 C C . PHE A 1 215 ? -11.469 22.109 3.137 1 95.88 215 PHE A C 1
ATOM 1594 O O . PHE A 1 215 ? -10.594 22.344 3.975 1 95.88 215 PHE A O 1
ATOM 1601 N N . THR A 1 216 ? -11.211 21.344 2.129 1 97 216 THR A N 1
ATOM 1602 C CA . THR A 1 216 ? -9.922 20.672 1.942 1 97 216 THR A CA 1
ATOM 1603 C C . THR A 1 216 ? -8.781 21.688 1.948 1 97 216 THR A C 1
ATOM 1605 O O . THR A 1 216 ? -7.754 21.469 2.592 1 97 216 THR A O 1
ATOM 1608 N N . VAL A 1 217 ? -8.914 22.797 1.282 1 96.31 217 VAL A N 1
ATOM 1609 C CA . VAL A 1 217 ? -7.855 23.797 1.169 1 96.31 217 VAL A CA 1
ATOM 1610 C C . VAL A 1 217 ? -7.574 24.406 2.539 1 96.31 217 VAL A C 1
ATOM 1612 O O . VAL A 1 217 ? -6.43 24.453 2.988 1 96.31 217 VAL A O 1
ATOM 1615 N N . GLU A 1 218 ? -8.617 24.844 3.205 1 96.62 218 GLU A N 1
ATOM 1616 C CA . GLU A 1 218 ? -8.461 25.422 4.531 1 96.62 218 GLU A CA 1
ATOM 1617 C C . GLU A 1 218 ? -7.824 24.438 5.504 1 96.62 218 GLU A C 1
ATOM 1619 O O . GLU A 1 218 ? -6.941 24.797 6.281 1 96.62 218 GLU A O 1
ATOM 1624 N N . ALA A 1 219 ? -8.312 23.234 5.477 1 97.38 219 ALA A N 1
ATOM 1625 C CA . ALA A 1 219 ? -7.754 22.188 6.344 1 97.38 219 ALA A CA 1
ATOM 1626 C C . ALA A 1 219 ? -6.277 21.953 6.039 1 97.38 219 ALA A C 1
ATOM 1628 O O . ALA A 1 219 ? -5.465 21.797 6.953 1 97.38 219 ALA A O 1
ATOM 1629 N N . SER A 1 220 ? -5.926 21.938 4.797 1 97.12 220 SER A N 1
ATOM 1630 C CA . SER A 1 220 ? -4.535 21.766 4.398 1 97.12 220 SER A CA 1
ATOM 1631 C C . SER A 1 220 ? -3.656 22.891 4.922 1 97.12 220 SER A C 1
ATOM 1633 O O . SER A 1 220 ? -2.512 22.656 5.32 1 97.12 220 SER A O 1
ATOM 1635 N N . VAL A 1 221 ? -4.121 24.094 4.902 1 97.31 221 VAL A N 1
ATOM 1636 C CA . VAL A 1 221 ? -3.396 25.25 5.414 1 97.31 221 VAL A CA 1
ATOM 1637 C C . VAL A 1 221 ? -3.135 25.078 6.91 1 97.31 221 VAL A C 1
ATOM 1639 O O . VAL A 1 221 ? -2.045 25.391 7.395 1 97.31 221 VAL A O 1
ATOM 1642 N N . ASN A 1 222 ? -4.16 24.594 7.629 1 97.94 222 ASN A N 1
ATOM 1643 C CA . ASN A 1 222 ? -3.998 24.344 9.055 1 97.94 222 ASN A CA 1
ATOM 1644 C C . ASN A 1 222 ? -2.891 23.328 9.328 1 97.94 222 ASN A C 1
ATOM 1646 O O . ASN A 1 222 ? -2.047 23.547 10.203 1 97.94 222 ASN A O 1
ATOM 1650 N N . SER A 1 223 ? -2.93 22.234 8.602 1 97.94 223 SER A N 1
ATOM 1651 C CA . SER A 1 223 ? -1.894 21.219 8.773 1 97.94 223 SER A CA 1
ATOM 1652 C C . SER A 1 223 ? -0.511 21.781 8.461 1 97.94 223 SER A C 1
ATOM 1654 O O . SER A 1 223 ? 0.465 21.453 9.141 1 97.94 223 SER A O 1
ATOM 1656 N N . HIS A 1 224 ? -0.427 22.625 7.445 1 97.44 224 HIS A N 1
ATOM 1657 C CA . HIS A 1 224 ? 0.848 23.234 7.07 1 97.44 224 HIS A CA 1
ATOM 1658 C C . HIS A 1 224 ? 1.393 24.109 8.188 1 97.44 224 HIS A C 1
ATOM 1660 O O . HIS A 1 224 ? 2.602 24.141 8.43 1 97.44 224 HIS A O 1
ATOM 1666 N N . LYS A 1 225 ? 0.541 24.875 8.828 1 98.06 225 LYS A N 1
ATOM 1667 C CA . LYS A 1 225 ? 0.962 25.734 9.938 1 98.06 225 LYS A CA 1
ATOM 1668 C C . LYS A 1 225 ? 1.655 24.922 11.023 1 98.06 225 LYS A C 1
ATOM 1670 O O . LYS A 1 225 ? 2.635 25.375 11.617 1 98.06 225 LYS A O 1
ATOM 1675 N N . ILE A 1 226 ? 1.124 23.766 11.266 1 98.5 226 ILE A N 1
ATOM 1676 C CA . ILE A 1 226 ? 1.697 22.906 12.297 1 98.5 226 ILE A CA 1
ATOM 1677 C C . ILE A 1 226 ? 3.074 22.422 11.852 1 98.5 226 ILE A C 1
ATOM 1679 O O . ILE A 1 226 ? 4.035 22.453 12.625 1 98.5 226 ILE A O 1
ATOM 1683 N N . ILE A 1 227 ? 3.211 21.969 10.578 1 98.19 227 ILE A N 1
ATOM 1684 C CA . ILE A 1 227 ? 4.477 21.5 10.023 1 98.19 227 ILE A CA 1
ATOM 1685 C C . ILE A 1 227 ? 5.516 22.625 10.102 1 98.19 227 ILE A C 1
ATOM 1687 O O . ILE A 1 227 ? 6.656 22.391 10.508 1 98.19 227 ILE A O 1
ATOM 1691 N N . ASP A 1 228 ? 5.098 23.781 9.703 1 98.06 228 ASP A N 1
ATOM 1692 C CA . ASP A 1 228 ? 5.961 24.969 9.719 1 98.06 228 ASP A CA 1
ATOM 1693 C C . ASP A 1 228 ? 6.504 25.234 11.117 1 98.06 228 ASP A C 1
ATOM 1695 O O . ASP A 1 228 ? 7.711 25.406 11.305 1 98.06 228 ASP A O 1
ATOM 1699 N N . ASP A 1 229 ? 5.625 25.234 12.078 1 98.31 229 ASP A N 1
ATOM 1700 C CA . ASP A 1 229 ? 5.988 25.484 13.469 1 98.31 229 ASP A CA 1
ATOM 1701 C C . ASP A 1 229 ? 6.887 24.375 14.016 1 98.31 229 ASP A C 1
ATOM 1703 O O . ASP A 1 229 ? 7.871 24.656 14.703 1 98.31 229 ASP A O 1
ATOM 1707 N N . MET A 1 230 ? 6.555 23.094 13.703 1 98.19 230 MET A N 1
ATOM 1708 C CA . MET A 1 230 ? 7.363 21.969 14.156 1 98.19 230 MET A CA 1
ATOM 1709 C C . MET A 1 230 ? 8.812 22.125 13.703 1 98.19 230 MET A C 1
ATOM 1711 O O . MET A 1 230 ? 9.734 21.984 14.5 1 98.19 230 MET A O 1
ATOM 1715 N N . ILE A 1 231 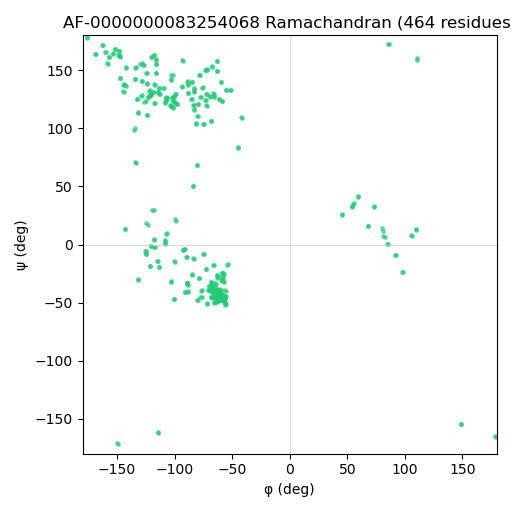? 8.953 22.391 12.43 1 97.31 231 ILE A N 1
ATOM 1716 C CA . ILE A 1 231 ? 10.289 22.469 11.852 1 97.31 231 ILE A CA 1
ATOM 1717 C C . ILE A 1 231 ? 11.062 23.625 12.492 1 97.31 231 ILE A C 1
ATOM 1719 O O . ILE A 1 231 ? 12.25 23.5 12.773 1 97.31 231 ILE A O 1
ATOM 1723 N N . GLN A 1 232 ? 10.375 24.719 12.758 1 95.94 232 GLN A N 1
ATOM 1724 C CA . GLN A 1 232 ? 11 25.875 13.391 1 95.94 232 GLN A CA 1
ATOM 1725 C C . GLN A 1 232 ? 11.516 25.531 14.789 1 95.94 232 GLN A C 1
ATOM 1727 O O . GLN A 1 232 ? 12.492 26.125 15.258 1 95.94 232 GLN A O 1
ATOM 1732 N N . HIS A 1 233 ? 10.891 24.578 15.43 1 95.62 233 HIS A N 1
ATOM 1733 C CA . HIS A 1 233 ? 11.203 24.297 16.828 1 95.62 233 HIS A CA 1
ATOM 1734 C C . HIS A 1 233 ? 11.969 22.984 16.969 1 95.62 233 HIS A C 1
ATOM 1736 O O . HIS A 1 233 ? 12.172 22.5 18.078 1 95.62 233 HIS A O 1
ATOM 1742 N N . MET A 1 234 ? 12.32 22.297 15.898 1 93.38 234 MET A N 1
ATOM 1743 C CA . MET A 1 234 ? 13.133 21.078 15.891 1 93.38 234 MET A CA 1
ATOM 1744 C C . MET A 1 234 ? 14.609 21.422 16.047 1 93.38 234 MET A C 1
ATOM 1746 O O . MET A 1 234 ? 15.383 20.609 16.562 1 93.38 234 MET A O 1
ATOM 1750 N N . MET B 1 1 ? 9.719 -13.156 -29.875 1 38.03 1 MET B N 1
ATOM 1751 C CA . MET B 1 1 ? 10.875 -12.383 -29.438 1 38.03 1 MET B CA 1
ATOM 1752 C C . MET B 1 1 ? 11.242 -12.719 -28 1 38.03 1 MET B C 1
ATOM 1754 O O . MET B 1 1 ? 10.383 -12.695 -27.109 1 38.03 1 MET B O 1
ATOM 1758 N N . THR B 1 2 ? 12.148 -13.617 -27.781 1 48.12 2 THR B N 1
ATOM 1759 C CA . THR B 1 2 ? 12.609 -14.102 -26.469 1 48.12 2 THR B CA 1
ATOM 1760 C C . THR B 1 2 ? 12.836 -12.938 -25.516 1 48.12 2 THR B C 1
ATOM 1762 O O . THR B 1 2 ? 13.648 -12.047 -25.797 1 48.12 2 THR B O 1
ATOM 1765 N N . SER B 1 3 ? 11.781 -12.445 -24.844 1 59.03 3 SER B N 1
ATOM 1766 C CA . SER B 1 3 ? 12.016 -11.336 -23.938 1 59.03 3 SER B CA 1
ATOM 1767 C C . SER B 1 3 ? 13.305 -11.531 -23.141 1 59.03 3 SER B C 1
ATOM 1769 O O . SER B 1 3 ? 13.609 -12.648 -22.703 1 59.03 3 SER B O 1
ATOM 1771 N N . ASN B 1 4 ? 14.336 -10.797 -23.391 1 81.81 4 ASN B N 1
ATOM 1772 C CA . ASN B 1 4 ? 15.672 -10.93 -22.828 1 81.81 4 ASN B CA 1
ATOM 1773 C C . ASN B 1 4 ? 15.766 -10.297 -21.438 1 81.81 4 ASN B C 1
ATOM 1775 O O . ASN B 1 4 ? 16.266 -9.18 -21.297 1 81.81 4 ASN B O 1
ATOM 1779 N N . PHE B 1 5 ? 15.047 -10.961 -20.469 1 93.31 5 PHE B N 1
ATOM 1780 C CA . PHE B 1 5 ? 15.195 -10.539 -19.078 1 93.31 5 PHE B CA 1
ATOM 1781 C C . PHE B 1 5 ? 16.5 -11.078 -18.5 1 93.31 5 PHE B C 1
ATOM 1783 O O . PHE B 1 5 ? 16.781 -12.273 -18.594 1 93.31 5 PHE B O 1
ATOM 1790 N N . LYS B 1 6 ? 17.281 -10.219 -17.953 1 94.56 6 LYS B N 1
ATOM 1791 C CA . LYS B 1 6 ? 18.609 -10.57 -17.453 1 94.56 6 LYS B CA 1
ATOM 1792 C C . LYS B 1 6 ? 18.547 -10.984 -15.984 1 94.56 6 LYS B C 1
ATOM 1794 O O . LYS B 1 6 ? 19.266 -11.898 -15.555 1 94.56 6 LYS B O 1
ATOM 1799 N N . LYS B 1 7 ? 17.797 -10.336 -15.156 1 98.06 7 LYS B N 1
ATOM 1800 C CA . LYS B 1 7 ? 17.625 -10.594 -13.734 1 98.06 7 LYS B CA 1
ATOM 1801 C C . LYS B 1 7 ? 16.156 -10.633 -13.344 1 98.06 7 LYS B C 1
ATOM 1803 O O . LYS B 1 7 ? 15.492 -9.594 -13.328 1 98.06 7 LYS B O 1
ATOM 1808 N N . ILE B 1 8 ? 15.633 -11.766 -12.938 1 98.75 8 ILE B N 1
ATOM 1809 C CA . ILE B 1 8 ? 14.203 -11.984 -12.75 1 98.75 8 ILE B CA 1
ATOM 1810 C C . ILE B 1 8 ? 13.859 -11.891 -11.266 1 98.75 8 ILE B C 1
ATOM 1812 O O . ILE B 1 8 ? 14.492 -12.547 -10.43 1 98.75 8 ILE B O 1
ATOM 1816 N N . GLY B 1 9 ? 12.953 -11.023 -10.914 1 98.88 9 GLY B N 1
ATOM 1817 C CA . GLY B 1 9 ? 12.414 -10.977 -9.562 1 98.88 9 GLY B CA 1
ATOM 1818 C C . GLY B 1 9 ? 11.211 -11.875 -9.367 1 98.88 9 GLY B C 1
ATOM 1819 O O . GLY B 1 9 ? 10.297 -11.891 -10.195 1 98.88 9 GLY B O 1
ATOM 1820 N N . ILE B 1 10 ? 11.211 -12.672 -8.344 1 98.88 10 ILE B N 1
ATOM 1821 C CA . ILE B 1 10 ? 10.094 -13.547 -8.008 1 98.88 10 ILE B CA 1
ATOM 1822 C C . ILE B 1 10 ? 9.625 -13.258 -6.586 1 98.88 10 ILE B C 1
ATOM 1824 O O . ILE B 1 10 ? 10.422 -13.242 -5.645 1 98.88 10 ILE B O 1
ATOM 1828 N N . ILE B 1 11 ? 8.344 -13 -6.422 1 98.88 11 ILE B N 1
ATOM 1829 C CA . ILE B 1 11 ? 7.801 -12.648 -5.117 1 98.88 11 ILE B CA 1
ATOM 1830 C C . ILE B 1 11 ? 6.668 -13.609 -4.75 1 98.88 11 ILE B C 1
ATOM 1832 O O . ILE B 1 11 ? 5.852 -13.969 -5.602 1 98.88 11 ILE B O 1
ATOM 1836 N N . GLY B 1 12 ? 6.582 -14.039 -3.586 1 98.75 12 GLY B N 1
ATOM 1837 C CA . GLY B 1 12 ? 5.438 -14.641 -2.918 1 98.75 12 GLY B CA 1
ATOM 1838 C C . GLY B 1 12 ? 5.098 -13.969 -1.6 1 98.75 12 GLY B C 1
ATOM 1839 O O . GLY B 1 12 ? 5.973 -13.398 -0.944 1 98.75 12 GLY B O 1
ATOM 1840 N N . ALA B 1 13 ? 3.865 -14.062 -1.197 1 98.25 13 ALA B N 1
ATOM 1841 C CA . ALA B 1 13 ? 3.439 -13.344 0 1 98.25 13 ALA B CA 1
ATOM 1842 C C . ALA B 1 13 ? 3.635 -14.195 1.251 1 98.25 13 ALA B C 1
ATOM 1844 O O . ALA B 1 13 ? 3.891 -13.672 2.336 1 98.25 13 ALA B O 1
ATOM 1845 N N . MET B 1 14 ? 3.484 -15.438 1.122 1 97.31 14 MET B N 1
ATOM 1846 C CA . MET B 1 14 ? 3.529 -16.359 2.254 1 97.31 14 MET B CA 1
ATOM 1847 C C . MET B 1 14 ? 4.68 -17.359 2.104 1 97.31 14 MET B C 1
ATOM 1849 O O . MET B 1 14 ? 5.188 -17.562 1.001 1 97.31 14 MET B O 1
ATOM 1853 N N . VAL B 1 15 ? 5.004 -17.969 3.188 1 96.5 15 VAL B N 1
ATOM 1854 C CA . VAL B 1 15 ? 6.137 -18.891 3.213 1 96.5 15 VAL B CA 1
ATOM 1855 C C . VAL B 1 15 ? 5.883 -20.047 2.246 1 96.5 15 VAL B C 1
ATOM 1857 O O . VAL B 1 15 ? 6.781 -20.438 1.503 1 96.5 15 VAL B O 1
ATOM 1860 N N . GLU B 1 16 ? 4.672 -20.547 2.215 1 94.94 16 GLU B N 1
ATOM 1861 C CA . GLU B 1 16 ? 4.297 -21.656 1.357 1 94.94 16 GLU B CA 1
ATOM 1862 C C . GLU B 1 16 ? 4.543 -21.328 -0.113 1 94.94 16 GLU B C 1
ATOM 1864 O O . GLU B 1 16 ? 4.828 -22.234 -0.912 1 94.94 16 GLU B O 1
ATOM 1869 N N . GLU B 1 17 ? 4.551 -20.047 -0.447 1 94.5 17 GLU B N 1
ATOM 1870 C CA . GLU B 1 17 ? 4.598 -19.625 -1.845 1 94.5 17 GLU B CA 1
ATOM 1871 C C . GLU B 1 17 ? 6.039 -19.469 -2.324 1 94.5 17 GLU B C 1
ATOM 1873 O O . GLU B 1 17 ? 6.289 -19.391 -3.527 1 94.5 17 GLU B O 1
ATOM 1878 N N . ILE B 1 18 ? 7.02 -19.5 -1.428 1 96.75 18 ILE B N 1
ATOM 1879 C CA . ILE B 1 18 ? 8.398 -19.281 -1.856 1 96.75 18 ILE B CA 1
ATOM 1880 C C . ILE B 1 18 ? 9.266 -20.453 -1.401 1 96.75 18 ILE B C 1
ATOM 1882 O O . ILE B 1 18 ? 10.453 -20.531 -1.734 1 96.75 18 ILE B O 1
ATOM 1886 N N . GLU B 1 19 ? 8.703 -21.375 -0.627 1 96.56 19 GLU B N 1
ATOM 1887 C CA . GLU B 1 19 ? 9.453 -22.484 -0.04 1 96.56 19 GLU B CA 1
ATOM 1888 C C . GLU B 1 19 ? 10.164 -23.297 -1.115 1 96.56 19 GLU B C 1
ATOM 1890 O O . GLU B 1 19 ? 11.336 -23.641 -0.962 1 96.56 19 GLU B O 1
ATOM 1895 N N . LEU B 1 20 ? 9.539 -23.625 -2.162 1 96.56 20 LEU B N 1
ATOM 1896 C CA . LEU B 1 20 ? 10.109 -24.438 -3.225 1 96.56 20 LEU B CA 1
ATOM 1897 C C . LEU B 1 20 ? 11.227 -23.703 -3.943 1 96.56 20 LEU B C 1
ATOM 1899 O O . LEU B 1 20 ? 12.172 -24.328 -4.445 1 96.56 20 LEU B O 1
ATOM 1903 N N . LEU B 1 21 ? 11.125 -22.344 -4.062 1 97.81 21 LEU B N 1
ATOM 1904 C CA . LEU B 1 21 ? 12.234 -21.578 -4.621 1 97.81 21 LEU B CA 1
ATOM 1905 C C . LEU B 1 21 ? 13.484 -21.719 -3.766 1 97.81 21 LEU B C 1
ATOM 1907 O O . LEU B 1 21 ? 14.594 -21.844 -4.293 1 97.81 21 LEU B O 1
ATOM 1911 N N . HIS B 1 22 ? 13.305 -21.719 -2.465 1 97.25 22 HIS B N 1
ATOM 1912 C CA . HIS B 1 22 ? 14.438 -21.922 -1.562 1 97.25 22 HIS B CA 1
ATOM 1913 C C . HIS B 1 22 ? 15.125 -23.25 -1.82 1 97.25 22 HIS B C 1
ATOM 1915 O O . HIS B 1 22 ? 16.344 -23.375 -1.66 1 97.25 22 HIS B O 1
ATOM 1921 N N . GLN B 1 23 ? 14.352 -24.188 -2.24 1 96.94 23 GLN B N 1
ATOM 1922 C CA . GLN B 1 23 ? 14.859 -25.547 -2.418 1 96.94 23 GLN B CA 1
ATOM 1923 C C . GLN B 1 23 ? 15.523 -25.719 -3.783 1 96.94 23 GLN B C 1
ATOM 1925 O O . GLN B 1 23 ? 16.453 -26.516 -3.936 1 96.94 23 GLN B O 1
ATOM 1930 N N . HIS B 1 24 ? 15.141 -24.938 -4.785 1 96.94 24 HIS B N 1
ATOM 1931 C CA . HIS B 1 24 ? 15.516 -25.281 -6.156 1 96.94 24 HIS B CA 1
ATOM 1932 C C . HIS B 1 24 ? 16.484 -24.25 -6.734 1 96.94 24 HIS B C 1
ATOM 1934 O O . HIS B 1 24 ? 17.156 -24.516 -7.73 1 96.94 24 HIS B O 1
ATOM 1940 N N . VAL B 1 25 ? 16.547 -23.094 -6.172 1 97.94 25 VAL B N 1
ATOM 1941 C CA . VAL B 1 25 ? 17.438 -22.047 -6.676 1 97.94 25 VAL B CA 1
ATOM 1942 C C . VAL B 1 25 ? 18.844 -22.25 -6.129 1 97.94 25 VAL B C 1
ATOM 1944 O O . VAL B 1 25 ? 19.016 -22.562 -4.949 1 97.94 25 VAL B O 1
ATOM 1947 N N . GLU B 1 26 ? 19.828 -22.156 -6.984 1 98.44 26 GLU B N 1
ATOM 1948 C CA . GLU B 1 26 ? 21.219 -22.094 -6.543 1 98.44 26 GLU B CA 1
ATOM 1949 C C . GLU B 1 26 ? 21.562 -20.734 -5.953 1 98.44 26 GLU B C 1
ATOM 1951 O O . GLU B 1 26 ? 21.859 -19.781 -6.688 1 98.44 26 GLU B O 1
ATOM 1956 N N . LYS B 1 27 ? 21.641 -20.672 -4.641 1 98.25 27 LYS B N 1
ATOM 1957 C CA . LYS B 1 27 ? 21.797 -19.391 -3.949 1 98.25 27 LYS B CA 1
ATOM 1958 C C . LYS B 1 27 ? 23.219 -18.859 -4.062 1 98.25 27 LYS B C 1
ATOM 1960 O O . LYS B 1 27 ? 24.172 -19.625 -3.912 1 98.25 27 LYS B O 1
ATOM 1965 N N . THR B 1 28 ? 23.281 -17.609 -4.352 1 98.25 28 THR B N 1
ATOM 1966 C CA . THR B 1 28 ? 24.594 -16.984 -4.5 1 98.25 28 THR B CA 1
ATOM 1967 C C . THR B 1 28 ? 24.766 -15.836 -3.518 1 98.25 28 THR B C 1
ATOM 1969 O O . THR B 1 28 ? 25.875 -15.375 -3.289 1 98.25 28 THR B O 1
ATOM 1972 N N . GLY B 1 29 ? 23.703 -15.32 -2.971 1 97.94 29 GLY B N 1
ATOM 1973 C CA . GLY B 1 29 ? 23.75 -14.211 -2.027 1 97.94 29 GLY B CA 1
ATOM 1974 C C . GLY B 1 29 ? 22.406 -13.836 -1.46 1 97.94 29 GLY B C 1
ATOM 1975 O O . GLY B 1 29 ? 21.406 -14.508 -1.728 1 97.94 29 GLY B O 1
ATOM 1976 N N . SER B 1 30 ? 22.406 -12.859 -0.567 1 98.19 30 SER B N 1
ATOM 1977 C CA . SER B 1 30 ? 21.172 -12.297 -0.015 1 98.19 30 SER B CA 1
ATOM 1978 C C . SER B 1 30 ? 21.406 -10.891 0.541 1 98.19 30 SER B C 1
ATOM 1980 O O . SER B 1 30 ? 22.547 -10.516 0.814 1 98.19 30 SER B O 1
ATOM 1982 N N . PHE B 1 31 ? 20.422 -10.156 0.591 1 97.62 31 PHE B N 1
ATOM 1983 C CA . PHE B 1 31 ? 20.438 -8.891 1.318 1 97.62 31 PHE B CA 1
ATOM 1984 C C . PHE B 1 31 ? 19.094 -8.656 2.016 1 97.62 31 PHE B C 1
ATOM 1986 O O . PHE B 1 31 ? 18.078 -9.234 1.634 1 97.62 31 PHE B O 1
ATOM 1993 N N . THR B 1 32 ? 19.172 -7.906 3.098 1 98.31 32 THR B N 1
ATOM 1994 C CA . THR B 1 32 ? 17.969 -7.578 3.859 1 98.31 32 THR B CA 1
ATOM 1995 C C . THR B 1 32 ? 17.766 -6.066 3.93 1 98.31 32 THR B C 1
ATOM 1997 O O . THR B 1 32 ? 18.719 -5.32 4.195 1 98.31 32 THR B O 1
ATOM 2000 N N . LYS B 1 33 ? 16.609 -5.652 3.621 1 98.12 33 LYS B N 1
ATOM 2001 C CA . LYS B 1 33 ? 16.203 -4.254 3.699 1 98.12 33 LYS B CA 1
ATOM 2002 C C . LYS B 1 33 ? 14.742 -4.129 4.137 1 98.12 33 LYS B C 1
ATOM 2004 O O . LYS B 1 33 ? 13.883 -4.895 3.688 1 98.12 33 LYS B O 1
ATOM 2009 N N . ALA B 1 34 ? 14.453 -3.154 5.043 1 98 34 ALA B N 1
ATOM 2010 C CA . ALA B 1 34 ? 13.109 -2.883 5.539 1 98 34 ALA B CA 1
ATOM 2011 C C . ALA B 1 34 ? 12.469 -4.148 6.102 1 98 34 ALA B C 1
ATOM 2013 O O . ALA B 1 34 ? 11.273 -4.391 5.898 1 98 34 ALA B O 1
ATOM 2014 N N . GLY B 1 35 ? 13.281 -4.98 6.664 1 96.81 35 GLY B N 1
ATOM 2015 C CA . GLY B 1 35 ? 12.789 -6.188 7.316 1 96.81 35 GLY B CA 1
ATOM 2016 C C . GLY B 1 35 ? 12.5 -7.316 6.348 1 96.81 35 GLY B C 1
ATOM 2017 O O . GLY B 1 35 ? 11.961 -8.352 6.738 1 96.81 35 GLY B O 1
ATOM 2018 N N . ILE B 1 36 ? 12.844 -7.184 5.078 1 98.06 36 ILE B N 1
ATOM 2019 C CA . ILE B 1 36 ? 12.602 -8.195 4.062 1 98.06 36 ILE B CA 1
ATOM 2020 C C . ILE B 1 36 ? 13.93 -8.758 3.561 1 98.06 36 ILE B C 1
ATOM 2022 O O . ILE B 1 36 ? 14.859 -8.008 3.266 1 98.06 36 ILE B O 1
ATOM 2026 N N . THR B 1 37 ? 13.984 -10.023 3.457 1 98.38 37 THR B N 1
ATOM 2027 C CA . THR B 1 37 ? 15.18 -10.68 2.947 1 98.38 37 THR B CA 1
ATOM 2028 C C . THR B 1 37 ? 15 -11.062 1.482 1 98.38 37 THR B C 1
ATOM 2030 O O . THR B 1 37 ? 14.016 -11.719 1.123 1 98.38 37 THR B O 1
ATOM 2033 N N . TYR B 1 38 ? 15.922 -10.656 0.697 1 98.75 38 TYR B N 1
ATOM 2034 C CA . TYR B 1 38 ? 15.984 -10.977 -0.725 1 98.75 38 TYR B CA 1
ATOM 2035 C C . TYR B 1 38 ? 17.094 -11.977 -1.012 1 98.75 38 TYR B C 1
ATOM 2037 O O . TYR B 1 38 ? 18.266 -11.719 -0.722 1 98.75 38 TYR B O 1
ATOM 2045 N N . VAL B 1 39 ? 16.719 -13.047 -1.624 1 98.75 39 VAL B N 1
ATOM 2046 C CA . VAL B 1 39 ? 17.672 -14.109 -1.915 1 98.75 39 VAL B CA 1
ATOM 2047 C C . VAL B 1 39 ? 18.078 -14.055 -3.389 1 98.75 39 VAL B C 1
ATOM 2049 O O . VAL B 1 39 ? 17.203 -14.023 -4.27 1 98.75 39 VAL B O 1
ATOM 2052 N N . GLU B 1 40 ? 19.328 -14.008 -3.629 1 98.62 40 GLU B N 1
ATOM 2053 C CA . GLU B 1 40 ? 19.859 -13.977 -4.984 1 98.62 40 GLU B CA 1
ATOM 2054 C C . GLU B 1 40 ? 20.406 -15.344 -5.395 1 98.62 40 GLU B C 1
ATOM 2056 O O . GLU B 1 40 ? 20.969 -16.062 -4.566 1 98.62 40 GLU B O 1
ATOM 2061 N N . GLY B 1 41 ? 20.234 -15.648 -6.711 1 98.44 41 GLY B N 1
ATOM 2062 C CA . GLY B 1 41 ? 20.781 -16.906 -7.188 1 98.44 41 GLY B CA 1
ATOM 2063 C C . GLY B 1 41 ? 20.516 -17.156 -8.656 1 98.44 41 GLY B C 1
ATOM 2064 O O . GLY B 1 41 ? 20.25 -16.219 -9.414 1 98.44 41 GLY B O 1
ATOM 2065 N N . LYS B 1 42 ? 20.75 -18.438 -9.008 1 98.38 42 LYS B N 1
ATOM 2066 C CA . LYS B 1 42 ? 20.484 -18.891 -10.367 1 98.38 42 LYS B CA 1
ATOM 2067 C C . LYS B 1 42 ? 19.422 -19.984 -10.391 1 98.38 42 LYS B C 1
ATOM 2069 O O . LYS B 1 42 ? 19.453 -20.906 -9.562 1 98.38 42 LYS B O 1
ATOM 2074 N N . PHE B 1 43 ? 18.516 -19.844 -11.195 1 97.69 43 PHE B N 1
ATOM 2075 C CA . PHE B 1 43 ? 17.438 -20.812 -11.43 1 97.69 43 PHE B CA 1
ATOM 2076 C C . PHE B 1 43 ? 17.391 -21.203 -12.906 1 97.69 43 PHE B C 1
ATOM 2078 O O . PHE B 1 43 ? 17.109 -20.375 -13.766 1 97.69 43 PHE B O 1
ATOM 2085 N N . HIS B 1 44 ? 17.734 -22.453 -13.281 1 96.94 44 HIS B N 1
ATOM 2086 C CA . HIS B 1 44 ? 17.891 -22.906 -14.656 1 96.94 44 HIS B CA 1
ATOM 2087 C C . HIS B 1 44 ? 18.891 -22.047 -15.414 1 96.94 44 HIS B C 1
ATOM 2089 O O . HIS B 1 44 ? 18.641 -21.656 -16.562 1 96.94 44 HIS B O 1
ATOM 2095 N N . GLY B 1 45 ? 19.906 -21.609 -14.711 1 95.88 45 GLY B N 1
ATOM 2096 C CA . GLY B 1 45 ? 21 -20.844 -15.312 1 95.88 45 GLY B CA 1
ATOM 2097 C C . GLY B 1 45 ? 20.688 -19.359 -15.422 1 95.88 45 GLY B C 1
ATOM 2098 O O . GLY B 1 45 ? 21.547 -18.578 -15.844 1 95.88 45 GLY B O 1
ATOM 2099 N N . ARG B 1 46 ? 19.531 -18.953 -14.977 1 96.94 46 ARG B N 1
ATOM 2100 C CA . ARG B 1 46 ? 19.141 -17.547 -15.062 1 96.94 46 ARG B CA 1
ATOM 2101 C C . ARG B 1 46 ? 19.266 -16.859 -13.711 1 96.94 46 ARG B C 1
ATOM 2103 O O . ARG B 1 46 ? 18.969 -17.453 -12.672 1 96.94 46 ARG B O 1
ATOM 2110 N N . GLU B 1 47 ? 19.703 -15.617 -13.703 1 98.12 47 GLU B N 1
ATOM 2111 C CA . GLU B 1 47 ? 19.797 -14.836 -12.477 1 98.12 47 GLU B CA 1
ATOM 2112 C C . GLU B 1 47 ? 18.422 -14.484 -11.922 1 98.12 47 GLU B C 1
ATOM 2114 O O . GLU B 1 47 ? 17.594 -13.93 -12.641 1 98.12 47 GLU B O 1
ATOM 2119 N N . VAL B 1 48 ? 18.219 -14.812 -10.656 1 98.62 48 VAL B N 1
ATOM 2120 C CA . VAL B 1 48 ? 16.922 -14.508 -10.023 1 98.62 48 VAL B CA 1
ATOM 2121 C C . VAL B 1 48 ? 17.156 -13.875 -8.656 1 98.62 48 VAL B C 1
ATOM 2123 O O . VAL B 1 48 ? 18.219 -14.055 -8.055 1 98.62 48 VAL B O 1
ATOM 2126 N N . VAL B 1 49 ? 16.266 -13.094 -8.203 1 98.81 49 VAL B N 1
ATOM 2127 C CA . VAL B 1 49 ? 16.109 -12.617 -6.832 1 98.81 49 VAL B CA 1
ATOM 2128 C C . VAL B 1 49 ? 14.703 -12.906 -6.34 1 98.81 49 VAL B C 1
ATOM 2130 O O . VAL B 1 49 ? 13.719 -12.539 -6.992 1 98.81 49 VAL B O 1
ATOM 2133 N N . PHE B 1 50 ? 14.57 -13.625 -5.266 1 98.81 50 PHE B N 1
ATOM 2134 C CA . PHE B 1 50 ? 13.219 -13.93 -4.793 1 98.81 50 PHE B CA 1
ATOM 2135 C C . PHE B 1 50 ? 13.07 -13.57 -3.32 1 98.81 50 PHE B C 1
ATOM 2137 O O . PHE B 1 50 ? 14.062 -13.484 -2.594 1 98.81 50 PHE B O 1
ATOM 2144 N N . CYS B 1 51 ? 11.867 -13.328 -2.881 1 98.75 51 CYS B N 1
ATOM 2145 C CA . CYS B 1 51 ? 11.602 -12.883 -1.517 1 98.75 51 CYS B CA 1
ATOM 2146 C C . CYS B 1 51 ? 10.148 -13.133 -1.136 1 98.75 51 CYS B C 1
ATOM 2148 O O . CYS B 1 51 ? 9.328 -13.469 -1.992 1 98.75 51 CYS B O 1
ATOM 2150 N N . LYS B 1 52 ? 9.914 -13.047 0.138 1 98.69 52 LYS B N 1
ATOM 2151 C CA . LYS B 1 52 ? 8.586 -13.07 0.735 1 98.69 52 LYS B CA 1
ATOM 2152 C C . LYS B 1 52 ? 8.125 -11.664 1.11 1 98.69 52 LYS B C 1
ATOM 2154 O O . LYS B 1 52 ? 8.734 -11.016 1.965 1 98.69 52 LYS B O 1
ATOM 2159 N N . SER B 1 53 ? 7.094 -11.234 0.522 1 98.38 53 SER B N 1
ATOM 2160 C CA . SER B 1 53 ? 6.672 -9.859 0.75 1 98.38 53 SER B CA 1
ATOM 2161 C C . SER B 1 53 ? 5.934 -9.719 2.076 1 98.38 53 SER B C 1
ATOM 2163 O O . SER B 1 53 ? 5.926 -8.641 2.68 1 98.38 53 SER B O 1
ATOM 2165 N N . GLY B 1 54 ? 5.273 -10.844 2.494 1 98.12 54 GLY B N 1
ATOM 2166 C CA . GLY B 1 54 ? 4.262 -10.711 3.529 1 98.12 54 GLY B CA 1
ATOM 2167 C C . GLY B 1 54 ? 2.893 -10.344 2.98 1 98.12 54 GLY B C 1
ATOM 2168 O O . GLY B 1 54 ? 2.76 -10.016 1.799 1 98.12 54 GLY B O 1
ATOM 2169 N N . VAL B 1 55 ? 1.929 -10.352 3.836 1 98.62 55 VAL B N 1
ATOM 2170 C CA . VAL B 1 55 ? 0.54 -10.219 3.41 1 98.62 55 VAL B CA 1
ATOM 2171 C C . VAL B 1 55 ? 0.158 -8.742 3.35 1 98.62 55 VAL B C 1
ATOM 2173 O O . VAL B 1 55 ? 0.546 -7.953 4.219 1 98.62 55 VAL B O 1
ATOM 2176 N N . GLY B 1 56 ? -0.549 -8.367 2.318 1 98.81 56 GLY B N 1
ATOM 2177 C CA . GLY B 1 56 ? -1.12 -7.035 2.244 1 98.81 56 GLY B CA 1
ATOM 2178 C C . GLY B 1 56 ? -0.47 -6.164 1.185 1 98.81 56 GLY B C 1
ATOM 2179 O O . GLY B 1 56 ? 0.691 -6.375 0.827 1 98.81 56 GLY B O 1
ATOM 2180 N N . LYS B 1 57 ? -1.184 -5.109 0.796 1 98.88 57 LYS B N 1
ATOM 2181 C CA . LYS B 1 57 ? -0.785 -4.258 -0.32 1 98.88 57 LYS B CA 1
ATOM 2182 C C . LYS B 1 57 ? 0.452 -3.434 0.03 1 98.88 57 LYS B C 1
ATOM 2184 O O . LYS B 1 57 ? 1.346 -3.264 -0.802 1 98.88 57 LYS B O 1
ATOM 2189 N N . VAL B 1 58 ? 0.536 -2.957 1.276 1 98.94 58 VAL B N 1
ATOM 2190 C CA . VAL B 1 58 ? 1.658 -2.109 1.665 1 98.94 58 VAL B CA 1
ATOM 2191 C C . VAL B 1 58 ? 2.943 -2.934 1.691 1 98.94 58 VAL B C 1
ATOM 2193 O O . VAL B 1 58 ? 3.973 -2.506 1.165 1 98.94 58 VAL B O 1
ATOM 2196 N N . ASN B 1 59 ? 2.887 -4.148 2.277 1 98.88 59 ASN B N 1
ATOM 2197 C CA . ASN B 1 59 ? 4.035 -5.051 2.248 1 98.88 59 ASN B CA 1
ATOM 2198 C C . ASN B 1 59 ? 4.48 -5.344 0.819 1 98.88 59 ASN B C 1
ATOM 2200 O O . ASN B 1 59 ? 5.672 -5.273 0.509 1 98.88 59 ASN B O 1
ATOM 2204 N N . ALA B 1 60 ? 3.529 -5.66 -0.009 1 98.88 60 ALA B N 1
ATOM 2205 C CA . ALA B 1 60 ? 3.824 -5.98 -1.403 1 98.88 60 ALA B CA 1
ATOM 2206 C C . ALA B 1 60 ? 4.465 -4.793 -2.115 1 98.88 60 ALA B C 1
ATOM 2208 O O . ALA B 1 60 ? 5.391 -4.965 -2.914 1 98.88 60 ALA B O 1
ATOM 2209 N N . ALA B 1 61 ? 3.959 -3.59 -1.817 1 98.94 61 ALA B N 1
ATOM 2210 C CA . ALA B 1 61 ? 4.461 -2.377 -2.461 1 98.94 61 ALA B CA 1
ATOM 2211 C C . ALA B 1 61 ? 5.918 -2.125 -2.096 1 98.94 61 ALA B C 1
ATOM 2213 O O . ALA B 1 61 ? 6.762 -1.929 -2.975 1 98.94 61 ALA B O 1
ATOM 2214 N N . VAL B 1 62 ? 6.234 -2.18 -0.797 1 98.88 62 VAL B N 1
ATOM 2215 C CA . VAL B 1 62 ? 7.594 -1.929 -0.325 1 98.88 62 VAL B CA 1
ATOM 2216 C C . VAL B 1 62 ? 8.531 -3.004 -0.864 1 98.88 62 VAL B C 1
ATOM 2218 O O . VAL B 1 62 ? 9.602 -2.693 -1.395 1 98.88 62 VAL B O 1
ATOM 2221 N N . CYS B 1 63 ? 8.094 -4.234 -0.776 1 98.81 63 CYS B N 1
ATOM 2222 C CA . CYS B 1 63 ? 8.883 -5.367 -1.236 1 98.81 63 CYS B CA 1
ATOM 2223 C C . CYS B 1 63 ? 9.227 -5.23 -2.715 1 98.81 63 CYS B C 1
ATOM 2225 O O . CYS B 1 63 ? 10.383 -5.406 -3.107 1 98.81 63 CYS B O 1
ATOM 2227 N N . THR B 1 64 ? 8.234 -4.906 -3.514 1 98.94 64 THR B N 1
ATOM 2228 C CA . THR B 1 64 ? 8.422 -4.793 -4.957 1 98.94 64 THR B CA 1
ATOM 2229 C C . THR B 1 64 ? 9.359 -3.641 -5.297 1 98.94 64 THR B C 1
ATOM 2231 O O . THR B 1 64 ? 10.258 -3.787 -6.125 1 98.94 64 THR B O 1
ATOM 2234 N N . GLN B 1 65 ? 9.156 -2.48 -4.66 1 98.94 65 GLN B N 1
ATOM 2235 C CA . GLN B 1 65 ? 10.016 -1.328 -4.926 1 98.94 65 GLN B CA 1
ATOM 2236 C C . GLN B 1 65 ? 11.477 -1.646 -4.621 1 98.94 65 GLN B C 1
ATOM 2238 O O . GLN B 1 65 ? 12.367 -1.314 -5.406 1 98.94 65 GLN B O 1
ATOM 2243 N N . LEU B 1 66 ? 11.711 -2.326 -3.479 1 98.81 66 LEU B N 1
ATOM 2244 C CA . LEU B 1 66 ? 13.078 -2.646 -3.072 1 98.81 66 LEU B CA 1
ATOM 2245 C C . LEU B 1 66 ? 13.68 -3.707 -3.988 1 98.81 66 LEU B C 1
ATOM 2247 O O . LEU B 1 66 ? 14.883 -3.689 -4.254 1 98.81 66 LEU B O 1
ATOM 2251 N N . LEU B 1 67 ? 12.844 -4.648 -4.438 1 98.75 67 LEU B N 1
ATOM 2252 C CA . LEU B 1 67 ? 13.289 -5.641 -5.41 1 98.75 67 LEU B CA 1
ATOM 2253 C C . LEU B 1 67 ? 13.742 -4.973 -6.703 1 98.75 67 LEU B C 1
ATOM 2255 O O . LEU B 1 67 ? 14.797 -5.312 -7.242 1 98.75 67 LEU B O 1
ATOM 2259 N N . ILE B 1 68 ? 12.9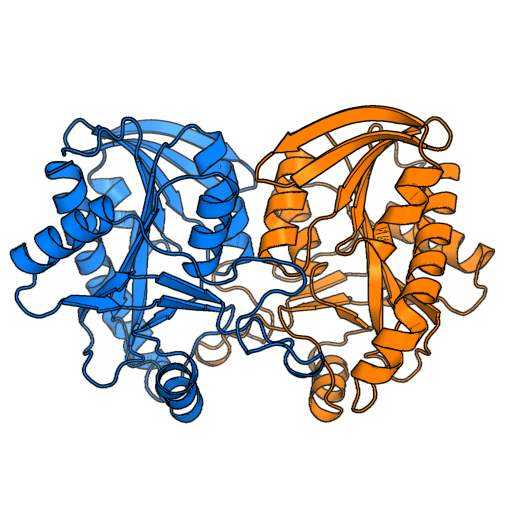69 -4.016 -7.211 1 98.69 68 ILE B N 1
ATOM 2260 C CA . ILE B 1 68 ? 13.266 -3.277 -8.43 1 98.69 68 ILE B CA 1
ATOM 2261 C C . ILE B 1 68 ? 14.539 -2.453 -8.234 1 98.69 68 ILE B C 1
ATOM 2263 O O . ILE B 1 68 ? 15.406 -2.418 -9.109 1 98.69 68 ILE B O 1
ATOM 2267 N N . ASP B 1 69 ? 14.695 -1.86 -7.055 1 97.94 69 ASP B N 1
ATOM 2268 C CA . ASP B 1 69 ? 15.906 -1.113 -6.738 1 97.94 69 ASP B CA 1
ATOM 2269 C C . ASP B 1 69 ? 17.125 -2.027 -6.734 1 97.94 69 ASP B C 1
ATOM 2271 O O . ASP B 1 69 ? 18.25 -1.566 -6.926 1 97.94 69 ASP B O 1
ATOM 2275 N N . GLY B 1 70 ? 16.844 -3.287 -6.465 1 96.75 70 GLY B N 1
ATOM 2276 C CA . GLY B 1 70 ? 17.922 -4.27 -6.48 1 96.75 70 GLY B CA 1
ATOM 2277 C C . GLY B 1 70 ? 18.359 -4.652 -7.883 1 96.75 70 GLY B C 1
ATOM 2278 O O . GLY B 1 70 ? 19.312 -5.426 -8.055 1 96.75 70 GLY B O 1
ATOM 2279 N N . GLY B 1 71 ? 17.641 -4.203 -8.891 1 97.38 71 GLY B N 1
ATOM 2280 C CA . GLY B 1 71 ? 18.156 -4.309 -10.25 1 97.38 71 GLY B CA 1
ATOM 2281 C C . GLY B 1 71 ? 17.406 -5.324 -11.094 1 97.38 71 GLY B C 1
ATOM 2282 O O . GLY B 1 71 ? 17.844 -5.676 -12.188 1 97.38 71 GLY B O 1
ATOM 2283 N N . VAL B 1 72 ? 16.281 -5.805 -10.672 1 98.44 72 VAL B N 1
ATOM 2284 C CA . VAL B 1 72 ? 15.523 -6.758 -11.477 1 98.44 72 VAL B CA 1
ATOM 2285 C C . VAL B 1 72 ? 14.875 -6.043 -12.664 1 98.44 72 VAL B C 1
ATOM 2287 O O . VAL B 1 72 ? 14.516 -4.867 -12.562 1 98.44 72 VAL B O 1
ATOM 2290 N N . ASP B 1 73 ? 14.695 -6.758 -13.758 1 98 73 ASP B N 1
ATOM 2291 C CA . ASP B 1 73 ? 14.148 -6.102 -14.938 1 98 73 ASP B CA 1
ATOM 2292 C C . ASP B 1 73 ? 12.812 -6.719 -15.344 1 98 73 ASP B C 1
ATOM 2294 O O . ASP B 1 73 ? 12.211 -6.312 -16.344 1 98 73 ASP B O 1
ATOM 2298 N N . CYS B 1 74 ? 12.312 -7.637 -14.57 1 98.5 74 CYS B N 1
ATOM 2299 C CA . CYS B 1 74 ? 10.938 -8.109 -14.609 1 98.5 74 CYS B CA 1
ATOM 2300 C C . CYS B 1 74 ? 10.539 -8.734 -13.273 1 98.5 74 CYS B C 1
ATOM 2302 O O . CYS B 1 74 ? 11.406 -9.102 -12.477 1 98.5 74 CYS B O 1
ATOM 2304 N N . VAL B 1 75 ? 9.266 -8.852 -13.047 1 98.94 75 VAL B N 1
ATOM 2305 C CA . VAL B 1 75 ? 8.789 -9.383 -11.773 1 98.94 75 VAL B CA 1
ATOM 2306 C C . VAL B 1 75 ? 7.715 -10.438 -12.023 1 98.94 75 VAL B C 1
ATOM 2308 O O . VAL B 1 75 ? 6.758 -10.195 -12.766 1 98.94 75 VAL B O 1
ATOM 2311 N N . LEU B 1 76 ? 7.883 -11.617 -11.5 1 98.94 76 LEU B N 1
ATOM 2312 C CA . LEU B 1 76 ? 6.891 -12.688 -11.453 1 98.94 76 LEU B CA 1
ATOM 2313 C C . LEU B 1 76 ? 6.293 -12.805 -10.055 1 98.94 76 LEU B C 1
ATOM 2315 O O . LEU B 1 76 ? 7.012 -13.047 -9.086 1 98.94 76 LEU B O 1
ATOM 2319 N N . PHE B 1 77 ? 5.039 -12.633 -9.969 1 98.94 77 PHE B N 1
ATOM 2320 C CA . PHE B 1 77 ? 4.359 -12.789 -8.688 1 98.94 77 PHE B CA 1
ATOM 2321 C C . PHE B 1 77 ? 3.623 -14.117 -8.625 1 98.94 77 PHE B C 1
ATOM 2323 O O . PHE B 1 77 ? 2.674 -14.344 -9.375 1 98.94 77 PHE B O 1
ATOM 2330 N N . THR B 1 78 ? 4.004 -14.914 -7.707 1 98.75 78 THR B N 1
ATOM 2331 C CA . THR B 1 78 ? 3.467 -16.266 -7.598 1 98.75 78 THR B CA 1
ATOM 2332 C C . THR B 1 78 ? 2.697 -16.438 -6.289 1 98.75 78 THR B C 1
ATOM 2334 O O . THR B 1 78 ? 2.922 -15.695 -5.332 1 98.75 78 THR B O 1
ATOM 2337 N N . GLY B 1 79 ? 1.794 -17.375 -6.332 1 98.38 79 GLY B N 1
ATOM 2338 C CA . GLY B 1 79 ? 1.062 -17.672 -5.109 1 98.38 79 GLY B CA 1
ATOM 2339 C C . GLY B 1 79 ? -0.359 -18.141 -5.363 1 98.38 79 GLY B C 1
ATOM 2340 O O . GLY B 1 79 ? -0.632 -18.797 -6.375 1 98.38 79 GLY B O 1
ATOM 2341 N N . VAL B 1 80 ? -1.261 -17.922 -4.344 1 98.69 80 VAL B N 1
ATOM 2342 C CA . VAL B 1 80 ? -2.6 -18.516 -4.363 1 98.69 80 VAL B CA 1
ATOM 2343 C C . VAL B 1 80 ? -3.645 -17.391 -4.324 1 98.69 80 VAL B C 1
ATOM 2345 O O . VAL B 1 80 ? -3.324 -16.25 -4.023 1 98.69 80 VAL B O 1
ATOM 2348 N N . ALA B 1 81 ? -4.859 -17.688 -4.711 1 98.62 81 ALA B N 1
ATOM 2349 C CA . ALA B 1 81 ? -5.973 -16.734 -4.703 1 98.62 81 ALA B CA 1
ATOM 2350 C C . ALA B 1 81 ? -7.309 -17.469 -4.559 1 98.62 81 ALA B C 1
ATOM 2352 O O . ALA B 1 81 ? -7.359 -18.688 -4.637 1 98.62 81 ALA B O 1
ATOM 2353 N N . GLY B 1 82 ? -8.281 -16.688 -4.23 1 98.62 82 GLY B N 1
ATOM 2354 C CA . GLY B 1 82 ? -9.641 -17.203 -4.262 1 98.62 82 GLY B CA 1
ATOM 2355 C C . GLY B 1 82 ? -10.32 -17.031 -5.609 1 98.62 82 GLY B C 1
ATOM 2356 O O . GLY B 1 82 ? -10.195 -15.977 -6.234 1 98.62 82 GLY B O 1
ATOM 2357 N N . ALA B 1 83 ? -11.023 -18.016 -5.988 1 98.56 83 ALA B N 1
ATOM 2358 C CA . ALA B 1 83 ? -11.734 -17.984 -7.266 1 98.56 83 ALA B CA 1
ATOM 2359 C C . ALA B 1 83 ? -12.938 -17.047 -7.199 1 98.56 83 ALA B C 1
ATOM 2361 O O . ALA B 1 83 ? -13.789 -17.188 -6.316 1 98.56 83 ALA B O 1
ATOM 2362 N N . VAL B 1 84 ? -13.008 -16.094 -8.062 1 98.25 84 VAL B N 1
ATOM 2363 C CA . VAL B 1 84 ? -14.117 -15.164 -8.188 1 98.25 84 VAL B CA 1
ATOM 2364 C C . VAL B 1 84 ? -15.016 -15.578 -9.352 1 98.25 84 VAL B C 1
ATOM 2366 O O . VAL B 1 84 ? -16.234 -15.578 -9.234 1 98.25 84 VAL B O 1
ATOM 2369 N N . ASP B 1 85 ? -14.375 -15.875 -10.492 1 97.94 85 ASP B N 1
ATOM 2370 C CA . ASP B 1 85 ? -15.086 -16.438 -11.633 1 97.94 85 ASP B CA 1
ATOM 2371 C C . ASP B 1 85 ? -15.711 -17.781 -11.273 1 97.94 85 ASP B C 1
ATOM 2373 O O . ASP B 1 85 ? -15.008 -18.719 -10.875 1 97.94 85 ASP B O 1
ATOM 2377 N N . PRO B 1 86 ? -16.984 -17.969 -11.461 1 96.5 86 PRO B N 1
ATOM 2378 C CA . PRO B 1 86 ? -17.672 -19.188 -11.023 1 96.5 86 PRO B CA 1
ATOM 2379 C C . PRO B 1 86 ? -17.203 -20.422 -11.789 1 96.5 86 PRO B C 1
ATOM 2381 O O . PRO B 1 86 ? -17.422 -21.547 -11.328 1 96.5 86 PRO B O 1
ATOM 2384 N N . ASP B 1 87 ? -16.594 -20.312 -12.859 1 97 87 ASP B N 1
ATOM 2385 C CA . ASP B 1 87 ? -16.156 -21.453 -13.664 1 97 87 ASP B CA 1
ATOM 2386 C C . ASP B 1 87 ? -14.82 -22 -13.156 1 97 87 ASP B C 1
ATOM 2388 O O . ASP B 1 87 ? -14.414 -23.094 -13.539 1 97 87 ASP B O 1
ATOM 2392 N N . LEU B 1 88 ? -14.156 -21.25 -12.281 1 97.88 88 LEU B N 1
ATOM 2393 C CA . LEU B 1 88 ? -12.859 -21.672 -11.758 1 97.88 88 LEU B CA 1
ATOM 2394 C C . LEU B 1 88 ? -13.039 -22.609 -10.57 1 97.88 88 LEU B C 1
ATOM 2396 O O . LEU B 1 88 ? -13.93 -22.406 -9.742 1 97.88 88 LEU B O 1
ATOM 2400 N N . ASN B 1 89 ? -12.219 -23.594 -10.539 1 96.81 89 ASN B N 1
ATOM 2401 C CA . ASN B 1 89 ? -12.18 -24.547 -9.438 1 96.81 89 ASN B CA 1
ATOM 2402 C C . ASN B 1 89 ? -10.852 -24.5 -8.695 1 96.81 89 ASN B C 1
ATOM 2404 O O . ASN B 1 89 ? -9.875 -23.953 -9.203 1 96.81 89 ASN B O 1
ATOM 2408 N N . ILE B 1 90 ? -10.875 -24.984 -7.48 1 97.25 90 ILE B N 1
ATOM 2409 C CA . ILE B 1 90 ? -9.641 -25.094 -6.715 1 97.25 90 ILE B CA 1
ATOM 2410 C C . ILE B 1 90 ? -8.586 -25.828 -7.539 1 97.25 90 ILE B C 1
ATOM 2412 O O . ILE B 1 90 ? -8.883 -26.844 -8.18 1 97.25 90 ILE B O 1
ATOM 2416 N N . GLY B 1 91 ? -7.379 -25.281 -7.586 1 97.19 91 GLY B N 1
ATOM 2417 C CA . GLY B 1 91 ? -6.301 -25.875 -8.359 1 97.19 91 GLY B CA 1
ATOM 2418 C C . GLY B 1 91 ? -6.121 -25.234 -9.727 1 97.19 91 GLY B C 1
ATOM 2419 O O . GLY B 1 91 ? -5.059 -25.359 -10.336 1 97.19 91 GLY B O 1
ATOM 2420 N N . ASP B 1 92 ? -7.184 -24.625 -10.227 1 98.38 92 ASP B N 1
ATOM 2421 C CA . ASP B 1 92 ? -7.074 -23.922 -11.5 1 98.38 92 ASP B CA 1
ATOM 2422 C C . ASP B 1 92 ? -6.094 -22.75 -11.398 1 98.38 92 ASP B C 1
ATOM 2424 O O . ASP B 1 92 ? -5.781 -22.281 -10.297 1 98.38 92 ASP B O 1
ATOM 2428 N N . ILE B 1 93 ? -5.59 -22.359 -12.57 1 98.75 93 ILE B N 1
ATOM 2429 C CA . ILE B 1 93 ? -4.547 -21.328 -12.625 1 98.75 93 ILE B CA 1
ATOM 2430 C C . ILE B 1 93 ? -5.094 -20.078 -13.289 1 98.75 93 ILE B C 1
ATOM 2432 O O . ILE B 1 93 ? -5.734 -20.141 -14.344 1 98.75 93 ILE B O 1
ATOM 2436 N N . VAL B 1 94 ? -4.914 -18.953 -12.672 1 98.94 94 VAL B N 1
ATOM 2437 C CA . VAL B 1 94 ? -5.191 -17.656 -13.289 1 98.94 94 VAL B CA 1
ATOM 2438 C C . VAL B 1 94 ? -3.881 -16.938 -13.602 1 98.94 94 VAL B C 1
ATOM 2440 O O . VAL B 1 94 ? -3.027 -16.797 -12.719 1 98.94 94 VAL B O 1
ATOM 2443 N N . VAL B 1 95 ? -3.67 -16.609 -14.836 1 98.94 95 VAL B N 1
ATOM 2444 C CA . VAL B 1 95 ? -2.607 -15.711 -15.281 1 98.94 95 VAL B CA 1
ATOM 2445 C C . VAL B 1 95 ? -3.176 -14.312 -15.508 1 98.94 95 VAL B C 1
ATOM 2447 O O . VAL B 1 95 ? -4.16 -14.148 -16.234 1 98.94 95 VAL B O 1
ATOM 2450 N N . SER B 1 96 ? -2.557 -13.352 -14.945 1 98.94 96 SER B N 1
ATOM 2451 C CA . SER B 1 96 ? -3.133 -12.008 -14.984 1 98.94 96 SER B CA 1
ATOM 2452 C C . SER B 1 96 ? -3.178 -11.469 -16.406 1 98.94 96 SER B C 1
ATOM 2454 O O . SER B 1 96 ? -2.176 -11.508 -17.125 1 98.94 96 SER B O 1
ATOM 2456 N N . SER B 1 97 ? -4.336 -11.031 -16.797 1 98.88 97 SER B N 1
ATOM 2457 C CA . SER B 1 97 ? -4.418 -10.078 -17.906 1 98.88 97 SER B CA 1
ATOM 2458 C C . SER B 1 97 ? -4.125 -8.656 -17.438 1 98.88 97 SER B C 1
ATOM 2460 O O . SER B 1 97 ? -3.297 -7.961 -18.016 1 98.88 97 SER B O 1
ATOM 2462 N N . SER B 1 98 ? -4.754 -8.289 -16.375 1 98.88 98 SER B N 1
ATOM 2463 C CA . SER B 1 98 ? -4.602 -7.016 -15.688 1 98.88 98 SER B CA 1
ATOM 2464 C C . SER B 1 98 ? -4.824 -7.164 -14.188 1 98.88 98 SER B C 1
ATOM 2466 O O . SER B 1 98 ? -5.238 -8.227 -13.719 1 98.88 98 SER B O 1
ATOM 2468 N N . CYS B 1 99 ? -4.465 -6.188 -13.445 1 98.94 99 CYS B N 1
ATOM 2469 C CA . CYS B 1 99 ? -4.633 -6.168 -12 1 98.94 99 CYS B CA 1
ATOM 2470 C C . CYS B 1 99 ? -5.34 -4.895 -11.547 1 98.94 99 CYS B C 1
ATOM 2472 O O . CYS B 1 99 ? -5.086 -3.814 -12.086 1 98.94 99 CYS B O 1
ATOM 2474 N N . LEU B 1 100 ? -6.199 -5 -10.617 1 98.94 100 LEU B N 1
ATOM 2475 C CA . LEU B 1 100 ? -6.996 -3.891 -10.102 1 98.94 100 LEU B CA 1
ATOM 2476 C C . LEU B 1 100 ? -7.18 -4.008 -8.594 1 98.94 100 LEU B C 1
ATOM 2478 O O . LEU B 1 100 ? -7.398 -5.102 -8.07 1 98.94 100 LEU B O 1
ATOM 2482 N N . GLN B 1 101 ? -7.039 -2.895 -7.902 1 98.94 101 GLN B N 1
ATOM 2483 C CA . GLN B 1 101 ? -7.305 -2.869 -6.469 1 98.94 101 GLN B CA 1
ATOM 2484 C C . GLN B 1 101 ? -8.797 -2.742 -6.188 1 98.94 101 GLN B C 1
ATOM 2486 O O . GLN B 1 101 ? -9.352 -1.644 -6.242 1 98.94 101 GLN B O 1
ATOM 2491 N N . HIS B 1 102 ? -9.391 -3.818 -5.809 1 98.81 102 HIS B N 1
ATOM 2492 C CA . HIS B 1 102 ? -10.844 -3.84 -5.695 1 98.81 102 HIS B CA 1
ATOM 2493 C C . HIS B 1 102 ? -11.32 -3.049 -4.48 1 98.81 102 HIS B C 1
ATOM 2495 O O . HIS B 1 102 ? -12.484 -2.656 -4.406 1 98.81 102 HIS B O 1
ATOM 2501 N N . ASP B 1 103 ? -10.43 -2.844 -3.514 1 98.62 103 ASP B N 1
ATOM 2502 C CA . ASP B 1 103 ? -10.828 -2.18 -2.277 1 98.62 103 ASP B CA 1
ATOM 2503 C C . ASP B 1 103 ? -10.594 -0.673 -2.363 1 98.62 103 ASP B C 1
ATOM 2505 O O . ASP B 1 103 ? -10.867 0.059 -1.409 1 98.62 103 ASP B O 1
ATOM 2509 N N . MET B 1 104 ? -9.992 -0.174 -3.467 1 98.81 104 MET B N 1
ATOM 2510 C CA . MET B 1 104 ? -9.984 1.263 -3.729 1 98.81 104 MET B CA 1
ATOM 2511 C C . MET B 1 104 ? -11.383 1.763 -4.051 1 98.81 104 MET B C 1
ATOM 2513 O O . MET B 1 104 ? -11.945 1.428 -5.098 1 98.81 104 MET B O 1
ATOM 2517 N N . ASP B 1 105 ? -12 2.467 -3.131 1 98.25 105 ASP B N 1
ATOM 2518 C CA . ASP B 1 105 ? -13.383 2.908 -3.305 1 98.25 105 ASP B CA 1
ATOM 2519 C C . ASP B 1 105 ? -13.547 4.371 -2.902 1 98.25 105 ASP B C 1
ATOM 2521 O O . ASP B 1 105 ? -13.703 4.68 -1.72 1 98.25 105 ASP B O 1
ATOM 2525 N N . VAL B 1 106 ? -13.547 5.207 -3.814 1 98 106 VAL B N 1
ATOM 2526 C CA . VAL B 1 106 ? -13.805 6.629 -3.609 1 98 106 VAL B CA 1
ATOM 2527 C C . VAL B 1 106 ? -15.055 7.047 -4.375 1 98 106 VAL B C 1
ATOM 2529 O O . VAL B 1 106 ? -15.125 8.164 -4.898 1 98 106 VAL B O 1
ATOM 2532 N N . THR B 1 107 ? -15.945 6.152 -4.535 1 97.06 107 THR B N 1
ATOM 2533 C CA . THR B 1 107 ? -17.188 6.375 -5.273 1 97.06 107 THR B CA 1
ATOM 2534 C C . THR B 1 107 ? -17.969 7.543 -4.68 1 97.06 107 THR B C 1
ATOM 2536 O O . THR B 1 107 ? -18.656 8.266 -5.398 1 97.06 107 THR B O 1
ATOM 2539 N N . PRO B 1 108 ? -17.938 7.852 -3.303 1 96.31 108 PRO B N 1
ATOM 2540 C CA . PRO B 1 108 ? -18.625 9.023 -2.768 1 96.31 108 PRO B CA 1
ATOM 2541 C C . PRO B 1 108 ? -18.172 10.328 -3.408 1 96.31 108 PRO B C 1
ATOM 2543 O O . PRO B 1 108 ? -18.891 11.328 -3.389 1 96.31 108 PRO B O 1
ATOM 2546 N N . LEU B 1 109 ? -16.984 10.32 -3.91 1 96 109 LEU B N 1
ATOM 2547 C CA . LEU B 1 109 ? -16.438 11.523 -4.539 1 96 109 LEU B CA 1
ATOM 2548 C C . LEU B 1 109 ? -16.75 11.531 -6.035 1 96 109 LEU B C 1
ATOM 2550 O O . LEU B 1 109 ? -16.312 12.43 -6.754 1 96 109 LEU B O 1
ATOM 2554 N N . GLY B 1 110 ? -17.359 10.484 -6.562 1 95.88 110 GLY B N 1
ATOM 2555 C CA . GLY B 1 110 ? -17.828 10.469 -7.938 1 95.88 110 GLY B CA 1
ATOM 2556 C C . GLY B 1 110 ? -16.953 9.633 -8.852 1 95.88 110 GLY B C 1
ATOM 2557 O O . GLY B 1 110 ? -17.172 9.594 -10.07 1 95.88 110 GLY B O 1
ATOM 2558 N N . PHE B 1 111 ? -16 8.906 -8.336 1 96.75 111 PHE B N 1
ATOM 2559 C CA . PHE B 1 111 ? -15.141 8.047 -9.141 1 96.75 111 PHE B CA 1
ATOM 2560 C C . PHE B 1 111 ? -15.703 6.629 -9.211 1 96.75 111 PHE B C 1
ATOM 2562 O O . PHE B 1 111 ? -16.516 6.234 -8.367 1 96.75 111 PHE B O 1
ATOM 2569 N N . ALA B 1 112 ? -15.305 5.875 -10.227 1 96.69 112 ALA B N 1
ATOM 2570 C CA . ALA B 1 112 ? -15.664 4.461 -10.312 1 96.69 112 ALA B CA 1
ATOM 2571 C C . ALA B 1 112 ? -14.906 3.637 -9.273 1 96.69 112 ALA B C 1
ATOM 2573 O O . ALA B 1 112 ? -13.797 3.996 -8.875 1 96.69 112 ALA B O 1
ATOM 2574 N N . ARG B 1 113 ? -15.539 2.549 -8.844 1 97.44 113 ARG B N 1
ATOM 2575 C CA . ARG B 1 113 ? -14.844 1.623 -7.957 1 97.44 113 ARG B CA 1
ATOM 2576 C C . ARG B 1 113 ? -13.531 1.147 -8.578 1 97.44 113 ARG B C 1
ATOM 2578 O O . ARG B 1 113 ? -13.484 0.822 -9.766 1 97.44 113 ARG B O 1
ATOM 2585 N N . GLY B 1 114 ? -12.422 1.174 -7.766 1 97.94 114 GLY B N 1
ATOM 2586 C CA . GLY B 1 114 ? -11.117 0.745 -8.25 1 97.94 114 GLY B CA 1
ATOM 2587 C C . GLY B 1 114 ? -10.289 1.879 -8.828 1 97.94 114 GLY B C 1
ATOM 2588 O O . GLY B 1 114 ? -9.102 1.71 -9.102 1 97.94 114 GLY B O 1
ATOM 2589 N N . HIS B 1 115 ? -10.922 3.045 -8.977 1 98.19 115 HIS B N 1
ATOM 2590 C CA . HIS B 1 115 ? -10.219 4.195 -9.539 1 98.19 115 HIS B CA 1
ATOM 2591 C C . HIS B 1 115 ? -9.453 4.945 -8.453 1 98.19 115 HIS B C 1
ATOM 2593 O O . HIS B 1 115 ? -10.016 5.281 -7.41 1 98.19 115 HIS B O 1
ATOM 2599 N N . ILE B 1 116 ? -8.188 5.133 -8.648 1 98.5 116 ILE B N 1
ATOM 2600 C CA . ILE B 1 116 ? -7.379 5.969 -7.766 1 98.5 116 ILE B CA 1
ATOM 2601 C C . ILE B 1 116 ? -7.508 7.434 -8.188 1 98.5 116 ILE B C 1
ATOM 2603 O O . ILE B 1 116 ? -7.141 7.797 -9.305 1 98.5 116 ILE B O 1
ATOM 2607 N N . PRO B 1 117 ? -7.977 8.289 -7.32 1 96.81 117 PRO B N 1
ATOM 2608 C CA . PRO B 1 117 ? -8.188 9.688 -7.699 1 96.81 117 PRO B CA 1
ATOM 2609 C C . PRO B 1 117 ? -6.906 10.375 -8.156 1 96.81 117 PRO B C 1
ATOM 2611 O O . PRO B 1 117 ? -5.836 10.133 -7.594 1 96.81 117 PRO B O 1
ATOM 2614 N N . PHE B 1 118 ? -7.008 11.234 -9.234 1 93.38 118 PHE B N 1
ATOM 2615 C CA . PHE B 1 118 ? -5.965 12.117 -9.734 1 93.38 118 PHE B CA 1
ATOM 2616 C C . PHE B 1 118 ? -4.82 11.32 -10.336 1 93.38 118 PHE B C 1
ATOM 2618 O O . PHE B 1 118 ? -3.678 11.781 -10.367 1 93.38 118 PHE B O 1
ATOM 2625 N N . GLN B 1 119 ? -5.105 10.055 -10.594 1 94.25 119 GLN B N 1
ATOM 2626 C CA . GLN B 1 119 ? -4.172 9.18 -11.305 1 94.25 119 GLN B CA 1
ATOM 2627 C C . GLN B 1 119 ? -4.762 8.703 -12.625 1 94.25 119 GLN B C 1
ATOM 2629 O O . GLN B 1 119 ? -5.953 8.391 -12.703 1 94.25 119 GLN B O 1
ATOM 2634 N N . ASP B 1 120 ? -3.99 8.695 -13.656 1 92.88 120 ASP B N 1
ATOM 2635 C CA . ASP B 1 120 ? -4.469 8.359 -14.992 1 92.88 120 ASP B CA 1
ATOM 2636 C C . ASP B 1 120 ? -4.809 6.875 -15.102 1 92.88 120 ASP B C 1
ATOM 2638 O O . ASP B 1 120 ? -5.766 6.5 -15.781 1 92.88 120 ASP B O 1
ATOM 2642 N N . VAL B 1 121 ? -4.035 6.016 -14.516 1 97 121 VAL B N 1
ATOM 2643 C CA . VAL B 1 121 ? -4.16 4.566 -14.656 1 97 121 VAL B CA 1
ATOM 2644 C C . VAL B 1 121 ? -4.402 3.938 -13.281 1 97 121 VAL B C 1
ATOM 2646 O O . VAL B 1 121 ? -3.705 4.25 -12.32 1 97 121 VAL B O 1
ATOM 2649 N N . SER B 1 122 ? -5.43 3.131 -13.195 1 98.44 122 SER B N 1
ATOM 2650 C CA . SER B 1 122 ? -5.734 2.445 -11.938 1 98.44 122 SER B CA 1
ATOM 2651 C C . SER B 1 122 ? -5.824 0.937 -12.141 1 98.44 122 SER B C 1
ATOM 2653 O O . SER B 1 122 ? -6.039 0.188 -11.188 1 98.44 122 SER B O 1
ATOM 2655 N N . GLU B 1 123 ? -5.797 0.485 -13.344 1 98.75 123 GLU B N 1
ATOM 2656 C CA . GLU B 1 123 ? -5.719 -0.918 -13.742 1 98.75 123 GLU B CA 1
ATOM 2657 C C . GLU B 1 123 ? -4.488 -1.182 -14.609 1 98.75 123 GLU B C 1
ATOM 2659 O O . GLU B 1 123 ? -4.27 -0.493 -15.609 1 98.75 123 GLU B O 1
ATOM 2664 N N . TRP B 1 124 ? -3.711 -2.158 -14.273 1 98.88 124 TRP B N 1
ATOM 2665 C CA . TRP B 1 124 ? -2.416 -2.332 -14.922 1 98.88 124 TRP B CA 1
ATOM 2666 C C . TRP B 1 124 ? -2.383 -3.625 -15.727 1 98.88 124 TRP B C 1
ATOM 2668 O O . TRP B 1 124 ? -2.717 -4.695 -15.219 1 98.88 124 TRP B O 1
ATOM 2678 N N . GLN B 1 125 ? -1.941 -3.506 -16.922 1 98.81 125 GLN B N 1
ATOM 2679 C CA . GLN B 1 125 ? -1.863 -4.648 -17.812 1 98.81 125 GLN B CA 1
ATOM 2680 C C . GLN B 1 125 ? -0.584 -5.449 -17.578 1 98.81 125 GLN B C 1
ATOM 2682 O O . GLN B 1 125 ? 0.498 -4.871 -17.453 1 98.81 125 GLN B O 1
ATOM 2687 N N . ALA B 1 126 ? -0.742 -6.738 -17.469 1 98.88 126 ALA B N 1
ATOM 2688 C CA . ALA B 1 126 ? 0.433 -7.602 -17.391 1 98.88 126 ALA B CA 1
ATOM 2689 C C . ALA B 1 126 ? 1.202 -7.605 -18.719 1 98.88 126 ALA B C 1
ATOM 2691 O O . ALA B 1 126 ? 0.634 -7.324 -19.766 1 98.88 126 ALA B O 1
ATOM 2692 N N . ASP B 1 127 ? 2.486 -7.871 -18.609 1 98.75 127 ASP B N 1
ATOM 2693 C CA . ASP B 1 127 ? 3.326 -7.883 -19.812 1 98.75 127 ASP B CA 1
ATOM 2694 C C . ASP B 1 127 ? 2.934 -9.023 -20.734 1 98.75 127 ASP B C 1
ATOM 2696 O O . ASP B 1 127 ? 2.885 -10.188 -20.328 1 98.75 127 ASP B O 1
ATOM 2700 N N . ALA B 1 128 ? 2.746 -8.75 -21.969 1 98.31 128 ALA B N 1
ATOM 2701 C CA . ALA B 1 128 ? 2.211 -9.703 -22.938 1 98.31 128 ALA B CA 1
ATOM 2702 C C . ALA B 1 128 ? 3.143 -10.898 -23.109 1 98.31 128 ALA B C 1
ATOM 2704 O O . ALA B 1 128 ? 2.686 -12.039 -23.219 1 98.31 128 ALA B O 1
ATOM 2705 N N . SER B 1 129 ? 4.395 -10.641 -23.156 1 97.94 129 SER B N 1
ATOM 2706 C CA . SER B 1 129 ? 5.348 -11.727 -23.344 1 97.94 129 SER B CA 1
ATOM 2707 C C . SER B 1 129 ? 5.383 -12.656 -22.141 1 97.94 129 SER B C 1
ATOM 2709 O O . SER B 1 129 ? 5.488 -13.875 -22.281 1 97.94 129 SER B O 1
ATOM 2711 N N . LEU B 1 130 ? 5.324 -12.078 -20.922 1 98.62 130 LEU B N 1
ATOM 2712 C CA . LEU B 1 130 ? 5.309 -12.875 -19.703 1 98.62 130 LEU B CA 1
ATOM 2713 C C . LEU B 1 130 ? 4.012 -13.672 -19.594 1 98.62 130 LEU B C 1
ATOM 2715 O O . LEU B 1 130 ? 4.023 -14.82 -19.156 1 98.62 130 LEU B O 1
ATOM 2719 N N . VAL B 1 131 ? 2.963 -13.07 -20 1 98.75 131 VAL B N 1
ATOM 2720 C CA . VAL B 1 131 ? 1.668 -13.742 -20 1 98.75 131 VAL B CA 1
ATOM 2721 C C . VAL B 1 131 ? 1.712 -14.961 -20.922 1 98.75 131 VAL B C 1
ATOM 2723 O O . VAL B 1 131 ? 1.256 -16.047 -20.547 1 98.75 131 VAL B O 1
ATOM 2726 N N . GLU B 1 132 ? 2.219 -14.766 -22.078 1 98.06 132 GLU B N 1
ATOM 2727 C CA . GLU B 1 132 ? 2.318 -15.867 -23.031 1 98.06 132 GLU B CA 1
ATOM 2728 C C . GLU B 1 132 ? 3.141 -17.016 -22.453 1 98.06 132 GLU B C 1
ATOM 2730 O O . GLU B 1 132 ? 2.77 -18.188 -22.609 1 98.06 132 GLU B O 1
ATOM 2735 N N . LEU B 1 133 ? 4.227 -16.688 -21.844 1 97.94 133 LEU B N 1
ATOM 2736 C CA . LEU B 1 133 ? 5.078 -17.688 -21.219 1 97.94 133 LEU B CA 1
ATOM 2737 C C . LEU B 1 133 ? 4.324 -18.438 -20.125 1 97.94 133 LEU B C 1
ATOM 2739 O O . LEU B 1 133 ? 4.434 -19.672 -20.031 1 97.94 133 LEU B O 1
ATOM 2743 N N . ALA B 1 134 ? 3.576 -17.719 -19.312 1 98.69 134 ALA B N 1
ATOM 2744 C CA . ALA B 1 134 ? 2.844 -18.312 -18.188 1 98.69 134 ALA B CA 1
ATOM 2745 C C . ALA B 1 134 ? 1.716 -19.203 -18.688 1 98.69 134 ALA B C 1
ATOM 2747 O O . ALA B 1 134 ? 1.48 -20.281 -18.141 1 98.69 134 ALA B O 1
ATOM 2748 N N . ILE B 1 135 ? 1.065 -18.75 -19.703 1 98.5 135 ILE B N 1
ATOM 2749 C CA . ILE B 1 135 ? -0.029 -19.516 -20.281 1 98.5 135 ILE B CA 1
ATOM 2750 C C . ILE B 1 135 ? 0.517 -20.812 -20.891 1 98.5 135 ILE B C 1
ATOM 2752 O O . ILE B 1 135 ? -0.056 -21.891 -20.688 1 98.5 135 ILE B O 1
ATOM 2756 N N . ALA B 1 136 ? 1.567 -20.703 -21.625 1 98.31 136 ALA B N 1
ATOM 2757 C CA . ALA B 1 136 ? 2.189 -21.891 -22.203 1 98.31 136 ALA B CA 1
ATOM 2758 C C . ALA B 1 136 ? 2.613 -22.875 -21.125 1 98.31 136 ALA B C 1
ATOM 2760 O O . ALA B 1 136 ? 2.383 -24.078 -21.25 1 98.31 136 ALA B O 1
ATOM 2761 N N . ALA B 1 137 ? 3.234 -22.359 -20.078 1 98.62 137 ALA B N 1
ATOM 2762 C CA . ALA B 1 137 ? 3.635 -23.203 -18.953 1 98.62 137 ALA B CA 1
ATOM 2763 C C . ALA B 1 137 ? 2.424 -23.875 -18.312 1 98.62 137 ALA B C 1
ATOM 2765 O O . ALA B 1 137 ? 2.469 -25.062 -17.984 1 98.62 137 ALA B O 1
ATOM 2766 N N . SER B 1 138 ? 1.358 -23.094 -18.109 1 98.5 138 SER B N 1
ATOM 2767 C CA . SER B 1 138 ? 0.137 -23.625 -17.516 1 98.5 138 SER B CA 1
ATOM 2768 C C . SER B 1 138 ? -0.455 -24.75 -18.344 1 98.5 138 SER B C 1
ATOM 2770 O O . SER B 1 138 ? -0.918 -25.75 -17.812 1 98.5 138 SER B O 1
ATOM 2772 N N . GLU B 1 139 ? -0.435 -24.547 -19.609 1 97.88 139 GLU B N 1
ATOM 2773 C CA . GLU B 1 139 ? -0.992 -25.547 -20.516 1 97.88 139 GLU B CA 1
ATOM 2774 C C . GLU B 1 139 ? -0.156 -26.828 -20.484 1 97.88 139 GLU B C 1
ATOM 2776 O O . GLU B 1 139 ? -0.693 -27.938 -20.625 1 97.88 139 GLU B O 1
ATOM 2781 N N . ARG B 1 140 ? 1.13 -26.703 -20.375 1 98.12 140 ARG B N 1
ATOM 2782 C CA . ARG B 1 140 ? 2.012 -27.859 -20.344 1 98.12 140 ARG B CA 1
ATOM 2783 C C . ARG B 1 140 ? 1.796 -28.688 -19.078 1 98.12 140 ARG B C 1
ATOM 2785 O O . ARG B 1 140 ? 1.854 -29.906 -19.109 1 98.12 140 ARG B O 1
ATOM 2792 N N . HIS B 1 141 ? 1.501 -28.016 -18.016 1 98 141 HIS B N 1
ATOM 2793 C CA . HIS B 1 141 ? 1.465 -28.703 -16.734 1 98 141 HIS B CA 1
ATOM 2794 C C . HIS B 1 141 ? 0.03 -28.969 -16.297 1 98 141 HIS B C 1
ATOM 2796 O O . HIS B 1 141 ? -0.229 -29.938 -15.562 1 98 141 HIS B O 1
ATOM 2802 N N . PHE B 1 142 ? -0.86 -28.062 -16.688 1 97.56 142 PHE B N 1
ATOM 2803 C CA . PHE B 1 142 ? -2.262 -28.156 -16.297 1 97.56 142 PHE B CA 1
ATOM 2804 C C . PHE B 1 142 ? -3.174 -27.906 -17.484 1 97.56 142 PHE B C 1
ATOM 2806 O O . PHE B 1 142 ? -3.951 -26.938 -17.5 1 97.56 142 PHE B O 1
ATOM 2813 N N . PRO B 1 143 ? -3.215 -28.812 -18.391 1 97.56 143 PRO B N 1
ATOM 2814 C CA . PRO B 1 143 ? -3.967 -28.578 -19.625 1 97.56 143 PRO B CA 1
ATOM 2815 C C . PRO B 1 143 ? -5.441 -28.281 -19.375 1 97.56 143 PRO B C 1
ATOM 2817 O O . PRO B 1 143 ? -6.141 -29.094 -18.766 1 97.56 143 PRO B O 1
ATOM 2820 N N . GLY B 1 144 ? -5.891 -27.141 -19.875 1 96.75 144 GLY B N 1
ATOM 2821 C CA . GLY B 1 144 ? -7.293 -26.781 -19.828 1 96.75 144 GLY B CA 1
ATOM 2822 C C . GLY B 1 144 ? -7.715 -26.203 -18.484 1 96.75 144 GLY B C 1
A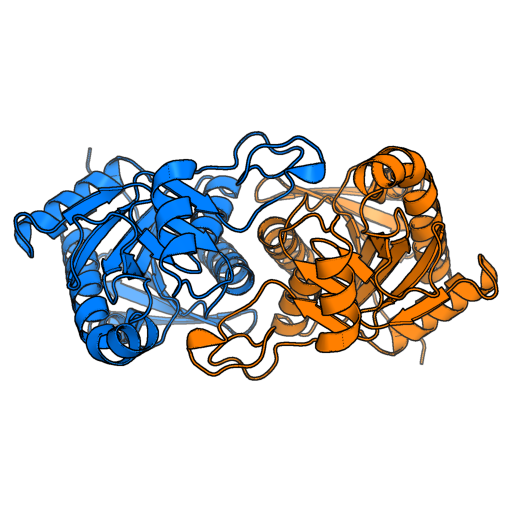TOM 2823 O O . GLY B 1 144 ? -8.906 -25.969 -18.25 1 96.75 144 GLY B O 1
ATOM 2824 N N . ARG B 1 145 ? -6.75 -25.875 -17.609 1 97.62 145 ARG B N 1
ATOM 2825 C CA . ARG B 1 145 ? -7.105 -25.484 -16.25 1 97.62 145 ARG B CA 1
ATOM 2826 C C . ARG B 1 145 ? -6.562 -24.094 -15.93 1 97.62 145 ARG B C 1
ATOM 2828 O O . ARG B 1 145 ? -6.359 -23.766 -14.758 1 97.62 145 ARG B O 1
ATOM 2835 N N . SER B 1 146 ? -6.211 -23.375 -17 1 97.88 146 SER B N 1
ATOM 2836 C CA . SER B 1 146 ? -5.715 -22.016 -16.781 1 97.88 146 SER B CA 1
ATOM 2837 C C . SER B 1 146 ? -6.527 -21 -17.562 1 97.88 146 SER B C 1
ATOM 2839 O O . SER B 1 146 ? -7.117 -21.328 -18.594 1 97.88 146 SER B O 1
ATOM 2841 N N . VAL B 1 147 ? -6.652 -19.875 -17.047 1 98.12 147 VAL B N 1
ATOM 2842 C CA . VAL B 1 147 ? -7.309 -18.766 -17.75 1 98.12 147 VAL B CA 1
ATOM 2843 C C . VAL B 1 147 ? -6.48 -17.5 -17.609 1 98.12 147 VAL B C 1
ATOM 2845 O O . VAL B 1 147 ? -5.758 -17.328 -16.625 1 98.12 147 VAL B O 1
ATOM 2848 N N . GLN B 1 148 ? -6.43 -16.719 -18.656 1 98.69 148 GLN B N 1
ATOM 2849 C CA . GLN B 1 148 ? -5.969 -15.344 -18.547 1 98.69 148 GLN B CA 1
ATOM 2850 C C . GLN B 1 148 ? -7.094 -14.43 -18.078 1 98.69 148 GLN B C 1
ATOM 2852 O O . GLN B 1 148 ? -8.148 -14.352 -18.703 1 98.69 148 GLN B O 1
ATOM 2857 N N . GLY B 1 149 ? -6.922 -13.82 -16.859 1 98.88 149 GLY B N 1
ATOM 2858 C CA . GLY B 1 149 ? -8.016 -13.023 -16.328 1 98.88 149 GLY B CA 1
ATOM 2859 C C . GLY B 1 149 ? -7.539 -11.906 -15.406 1 98.88 149 GLY B C 1
ATOM 2860 O O . GLY B 1 149 ? -6.352 -11.812 -15.094 1 98.88 149 GLY B O 1
ATOM 2861 N N . LYS B 1 150 ? -8.484 -11.055 -15.125 1 98.88 150 LYS B N 1
ATOM 2862 C CA . LYS B 1 150 ? -8.211 -9.922 -14.258 1 98.88 150 LYS B CA 1
ATOM 2863 C C . LYS B 1 150 ? -8.039 -10.367 -12.805 1 98.88 150 LYS B C 1
ATOM 2865 O O . LYS B 1 150 ? -8.891 -11.086 -12.273 1 98.88 150 LYS B O 1
ATOM 2870 N N . VAL B 1 151 ? -6.965 -9.945 -12.156 1 98.94 151 VAL B N 1
ATOM 2871 C CA . VAL B 1 151 ? -6.68 -10.234 -10.75 1 98.94 151 VAL B CA 1
ATOM 2872 C C . VAL B 1 151 ? -7.102 -9.055 -9.883 1 98.94 151 VAL B C 1
ATOM 2874 O O . VAL B 1 151 ? -6.645 -7.926 -10.102 1 98.94 151 VAL B O 1
ATOM 2877 N N . LEU B 1 152 ? -7.988 -9.273 -8.953 1 98.94 152 LEU B N 1
ATOM 2878 C CA . LEU B 1 152 ? -8.461 -8.25 -8.023 1 98.94 152 LEU B CA 1
ATOM 2879 C C . LEU B 1 152 ? -7.762 -8.375 -6.676 1 98.94 152 LEU B C 1
ATOM 2881 O O . LEU B 1 152 ? -7.801 -9.43 -6.043 1 98.94 152 LEU B O 1
ATOM 2885 N N . SER B 1 153 ? -7.109 -7.312 -6.277 1 98.94 153 SER B N 1
ATOM 2886 C CA . SER B 1 153 ? -6.395 -7.328 -5.008 1 98.94 153 SER B CA 1
ATOM 2887 C C . SER B 1 153 ? -6.988 -6.32 -4.027 1 98.94 153 SER B C 1
ATOM 2889 O O . SER B 1 153 ? -7.477 -5.266 -4.434 1 98.94 153 SER B O 1
ATOM 2891 N N . GLY B 1 154 ? -6.969 -6.586 -2.791 1 98.81 154 GLY B N 1
ATOM 2892 C CA . GLY B 1 154 ? -7.359 -5.719 -1.691 1 98.81 154 GLY B CA 1
ATOM 2893 C C . GLY B 1 154 ? -6.945 -6.254 -0.334 1 98.81 154 GLY B C 1
ATOM 2894 O O . GLY B 1 154 ? -6.598 -7.43 -0.205 1 98.81 154 GLY B O 1
ATOM 2895 N N . ASP B 1 155 ? -6.961 -5.418 0.638 1 98.88 155 ASP B N 1
ATOM 2896 C CA . ASP B 1 155 ? -6.555 -5.809 1.983 1 98.88 155 ASP B CA 1
ATOM 2897 C C . ASP B 1 155 ? -7.707 -6.457 2.74 1 98.88 155 ASP B C 1
ATOM 2899 O O . ASP B 1 155 ? -7.988 -6.098 3.887 1 98.88 155 ASP B O 1
ATOM 2903 N N . GLN B 1 156 ? -8.312 -7.398 2.102 1 98.5 156 GLN B N 1
ATOM 2904 C CA . GLN B 1 156 ? -9.445 -8.148 2.635 1 98.5 156 GLN B CA 1
ATOM 2905 C C . GLN B 1 156 ? -9.398 -9.609 2.191 1 98.5 156 GLN B C 1
ATOM 2907 O O . GLN B 1 156 ? -9.156 -9.898 1.017 1 98.5 156 GLN B O 1
ATOM 2912 N N . PHE B 1 157 ? -9.57 -10.516 3.139 1 98.19 157 PHE B N 1
ATOM 2913 C CA . PHE B 1 157 ? -9.82 -11.906 2.771 1 98.19 157 PHE B CA 1
ATOM 2914 C C . PHE B 1 157 ? -11.281 -12.109 2.381 1 98.19 157 PHE B C 1
ATOM 2916 O O . PHE B 1 157 ? -12.164 -12.062 3.234 1 98.19 157 PHE B O 1
ATOM 2923 N N . ILE B 1 158 ? -11.5 -12.344 1.119 1 98.06 158 ILE B N 1
ATOM 2924 C CA . ILE B 1 158 ? -12.852 -12.43 0.577 1 98.06 158 ILE B CA 1
ATOM 2925 C C . ILE B 1 158 ? -13.453 -13.797 0.885 1 98.06 158 ILE B C 1
ATOM 2927 O O . ILE B 1 158 ? -12.906 -14.828 0.486 1 98.06 158 ILE B O 1
ATOM 2931 N N . ALA B 1 159 ? -14.57 -13.797 1.582 1 96.5 159 ALA B N 1
ATOM 2932 C CA . ALA B 1 159 ? -15.18 -15.062 1.98 1 96.5 159 ALA B CA 1
ATOM 2933 C C . ALA B 1 159 ? -16.703 -14.984 1.925 1 96.5 159 ALA B C 1
ATOM 2935 O O . ALA B 1 159 ? -17.391 -15.836 2.492 1 96.5 159 ALA B O 1
ATOM 2936 N N . SER B 1 160 ? -17.219 -13.984 1.313 1 95.5 160 SER B N 1
ATOM 2937 C CA . SER B 1 160 ? -18.656 -13.773 1.206 1 95.5 160 SER B CA 1
ATOM 2938 C C . SER B 1 160 ? -19.141 -13.992 -0.223 1 95.5 160 SER B C 1
ATOM 2940 O O . SER B 1 160 ? -18.562 -13.461 -1.17 1 95.5 160 SER B O 1
ATOM 2942 N N . ARG B 1 161 ? -20.234 -14.719 -0.353 1 95.62 161 ARG B N 1
ATOM 2943 C CA . ARG B 1 161 ? -20.797 -14.977 -1.672 1 95.62 161 ARG B CA 1
ATOM 2944 C C . ARG B 1 161 ? -21.219 -13.68 -2.352 1 95.62 161 ARG B C 1
ATOM 2946 O O . ARG B 1 161 ? -21.031 -13.516 -3.561 1 95.62 161 ARG B O 1
ATOM 2953 N N . ASP B 1 162 ? -21.797 -12.82 -1.554 1 96.56 162 ASP B N 1
ATOM 2954 C CA . ASP B 1 162 ? -22.25 -11.547 -2.1 1 96.56 162 ASP B CA 1
ATOM 2955 C C . ASP B 1 162 ? -21.062 -10.719 -2.598 1 96.56 162 ASP B C 1
ATOM 2957 O O . ASP B 1 162 ? -21.141 -10.094 -3.66 1 96.56 162 ASP B O 1
ATOM 2961 N N . THR B 1 163 ? -20 -10.688 -1.833 1 96.75 163 THR B N 1
ATOM 2962 C CA . THR B 1 163 ? -18.812 -9.938 -2.223 1 96.75 163 THR B CA 1
ATOM 2963 C C . THR B 1 163 ? -18.188 -10.531 -3.48 1 96.75 163 THR B C 1
ATOM 2965 O O . THR B 1 163 ? -17.828 -9.805 -4.402 1 96.75 163 THR B O 1
ATOM 2968 N N . VAL B 1 164 ? -18.125 -11.805 -3.541 1 97.31 164 VAL B N 1
ATOM 2969 C CA . VAL B 1 164 ? -17.547 -12.492 -4.695 1 97.31 164 VAL B CA 1
ATOM 2970 C C . VAL B 1 164 ? -18.359 -12.164 -5.945 1 97.31 164 VAL B C 1
ATOM 2972 O O . VAL B 1 164 ? -17.797 -11.867 -7 1 97.31 164 VAL B O 1
ATOM 2975 N N . ARG B 1 165 ? -19.625 -12.273 -5.816 1 97.19 165 ARG B N 1
ATOM 2976 C CA . ARG B 1 165 ? -20.516 -11.961 -6.934 1 97.19 165 ARG B CA 1
ATOM 2977 C C . ARG B 1 165 ? -20.281 -10.531 -7.422 1 97.19 165 ARG B C 1
ATOM 2979 O O . ARG B 1 165 ? -20.203 -10.289 -8.633 1 97.19 165 ARG B O 1
ATOM 2986 N N . SER B 1 166 ? -20.203 -9.609 -6.5 1 97.38 166 SER B N 1
ATOM 2987 C CA . SER B 1 166 ? -19.984 -8.211 -6.855 1 97.38 166 SER B CA 1
ATOM 2988 C C . SER B 1 166 ? -18.641 -8.023 -7.559 1 97.38 166 SER B C 1
ATOM 2990 O O . SER B 1 166 ? -18.547 -7.262 -8.523 1 97.38 166 SE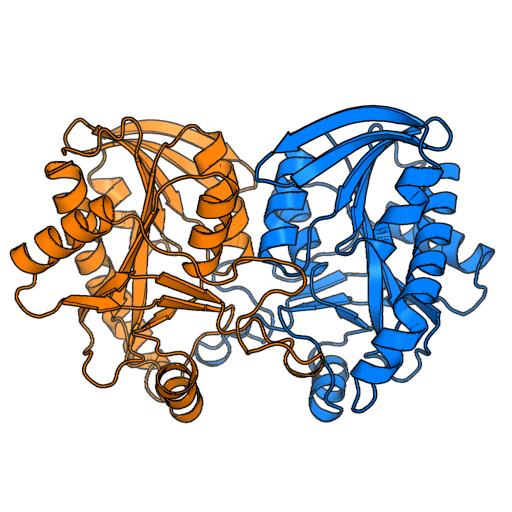R B O 1
ATOM 2992 N N . LEU B 1 167 ? -17.625 -8.695 -7.113 1 98.38 167 LEU B N 1
ATOM 2993 C CA . LEU B 1 167 ? -16.297 -8.609 -7.723 1 98.38 167 LEU B CA 1
ATOM 2994 C C . LEU B 1 167 ? -16.328 -9.141 -9.148 1 98.38 167 LEU B C 1
ATOM 2996 O O . LEU B 1 167 ? -15.664 -8.594 -10.031 1 98.38 167 LEU B O 1
ATOM 3000 N N . TYR B 1 168 ? -17.062 -10.188 -9.359 1 98.25 168 TYR B N 1
ATOM 3001 C CA . TYR B 1 168 ? -17.188 -10.781 -10.688 1 98.25 168 TYR B CA 1
ATOM 3002 C C . TYR B 1 168 ? -18.016 -9.906 -11.609 1 98.25 168 TYR B C 1
ATOM 3004 O O . TYR B 1 168 ? -17.578 -9.523 -12.695 1 98.25 168 TYR B O 1
ATOM 3012 N N . GLU B 1 169 ? -19.172 -9.508 -11.148 1 98.19 169 GLU B N 1
ATOM 3013 C CA . GLU B 1 169 ? -20.156 -8.828 -11.992 1 98.19 169 GLU B CA 1
ATOM 3014 C C . GLU B 1 169 ? -19.766 -7.371 -12.219 1 98.19 169 GLU B C 1
ATOM 3016 O O . GLU B 1 169 ? -19.953 -6.836 -13.312 1 98.19 169 GLU B O 1
ATOM 3021 N N . ASP B 1 170 ? -19.266 -6.711 -11.203 1 97.88 170 ASP B N 1
ATOM 3022 C CA . ASP B 1 170 ? -19.016 -5.273 -11.273 1 97.88 170 ASP B CA 1
ATOM 3023 C C . ASP B 1 170 ? -17.625 -4.977 -11.812 1 97.88 170 ASP B C 1
ATOM 3025 O O . ASP B 1 170 ? -17.406 -3.977 -12.5 1 97.88 170 ASP B O 1
ATOM 3029 N N . LEU B 1 171 ? -16.656 -5.852 -11.461 1 98.25 171 LEU B N 1
ATOM 3030 C CA . LEU B 1 171 ? -15.281 -5.512 -11.773 1 98.25 171 LEU B CA 1
ATOM 3031 C C . LEU B 1 171 ? -14.703 -6.488 -12.797 1 98.25 171 LEU B C 1
ATOM 3033 O O . LEU B 1 171 ? -13.609 -6.266 -13.32 1 98.25 171 LEU B O 1
ATOM 3037 N N . GLY B 1 172 ? -15.352 -7.578 -13.023 1 98.38 172 GLY B N 1
ATOM 3038 C CA . GLY B 1 172 ? -14.906 -8.539 -14.016 1 98.38 172 GLY B CA 1
ATOM 3039 C C . GLY B 1 172 ? -13.688 -9.328 -13.586 1 98.38 172 GLY B C 1
ATOM 3040 O O . GLY B 1 172 ? -12.836 -9.672 -14.406 1 98.38 172 GLY B O 1
ATOM 3041 N N . GLY B 1 173 ? -13.586 -9.586 -12.312 1 98.62 173 GLY B N 1
ATOM 3042 C CA . GLY B 1 173 ? -12.422 -10.289 -11.797 1 98.62 173 GLY B CA 1
ATOM 3043 C C . GLY B 1 173 ? -12.477 -11.789 -12.031 1 98.62 173 GLY B C 1
ATOM 3044 O O . GLY B 1 173 ? -13.555 -12.383 -11.992 1 98.62 173 GLY B O 1
ATOM 3045 N N . ALA B 1 174 ? -11.312 -12.383 -12.258 1 98.81 174 ALA B N 1
ATOM 3046 C CA . ALA B 1 174 ? -11.203 -13.836 -12.289 1 98.81 174 ALA B CA 1
ATOM 3047 C C . ALA B 1 174 ? -10.938 -14.391 -10.898 1 98.81 174 ALA B C 1
ATOM 3049 O O . ALA B 1 174 ? -11.523 -15.398 -10.5 1 98.81 174 ALA B O 1
ATOM 3050 N N . CYS B 1 175 ? -10.109 -13.727 -10.172 1 98.81 175 CYS B N 1
ATOM 3051 C CA . CYS B 1 175 ? -9.773 -14.164 -8.82 1 98.81 175 CYS B CA 1
ATOM 3052 C C . CYS B 1 175 ? -9.5 -12.969 -7.918 1 98.81 175 CYS B C 1
ATOM 3054 O O . CYS B 1 175 ? -9.375 -11.836 -8.391 1 98.81 175 CYS B O 1
ATOM 3056 N N . ALA B 1 176 ? -9.562 -13.227 -6.613 1 98.81 176 ALA B N 1
ATOM 3057 C CA . ALA B 1 176 ? -9.289 -12.203 -5.602 1 98.81 176 ALA B CA 1
ATOM 3058 C C . ALA B 1 176 ? -8.141 -12.633 -4.688 1 98.81 176 ALA B C 1
ATOM 3060 O O . ALA B 1 176 ? -8.055 -13.797 -4.297 1 98.81 176 ALA B O 1
ATOM 3061 N N . GLU B 1 177 ? -7.227 -11.742 -4.465 1 98.75 177 GLU B N 1
ATOM 3062 C CA . GLU B 1 177 ? -6.109 -11.93 -3.551 1 98.75 177 GLU B CA 1
ATOM 3063 C C . GLU B 1 177 ? -5.664 -10.602 -2.941 1 98.75 177 GLU B C 1
ATOM 3065 O O . GLU B 1 177 ? -6.398 -9.617 -2.982 1 98.75 177 GLU B O 1
ATOM 3070 N N . MET B 1 178 ? -4.547 -10.562 -2.225 1 98.81 178 MET B N 1
ATOM 3071 C CA . MET B 1 178 ? -4.383 -9.422 -1.333 1 98.81 178 MET B CA 1
ATOM 3072 C C . MET B 1 178 ? -3.168 -8.594 -1.729 1 98.81 178 MET B C 1
ATOM 3074 O O . MET B 1 178 ? -2.916 -7.535 -1.146 1 98.81 178 MET B O 1
ATOM 3078 N N . GLU B 1 179 ? -2.4 -9.039 -2.793 1 98.81 179 GLU B N 1
ATOM 3079 C CA . GLU B 1 179 ? -1.142 -8.32 -2.979 1 98.81 179 GLU B CA 1
ATOM 3080 C C . GLU B 1 179 ? -0.951 -7.91 -4.438 1 98.81 179 GLU B C 1
ATOM 3082 O O . GLU B 1 179 ? -0.267 -6.926 -4.727 1 98.81 179 GLU B O 1
ATOM 3087 N N . GLY B 1 180 ? -1.416 -8.555 -5.41 1 98.94 180 GLY B N 1
ATOM 3088 C CA . GLY B 1 180 ? -1.006 -8.539 -6.805 1 98.94 180 GLY B CA 1
ATOM 3089 C C . GLY B 1 180 ? -1.143 -7.176 -7.453 1 98.94 180 GLY B C 1
ATOM 3090 O O . GLY B 1 180 ? -0.252 -6.742 -8.188 1 98.94 180 GLY B O 1
ATOM 3091 N N . ALA B 1 181 ? -2.232 -6.488 -7.223 1 98.94 181 ALA B N 1
ATOM 3092 C CA . ALA B 1 181 ? -2.451 -5.188 -7.848 1 98.94 181 ALA B CA 1
ATOM 3093 C C . ALA B 1 181 ? -1.481 -4.145 -7.297 1 98.94 181 ALA B C 1
ATOM 3095 O O . ALA B 1 181 ? -1.106 -3.205 -8 1 98.94 181 ALA B O 1
ATOM 3096 N N . ALA B 1 182 ? -1.125 -4.293 -6.02 1 98.94 182 ALA B N 1
ATOM 3097 C CA . ALA B 1 182 ? -0.099 -3.41 -5.473 1 98.94 182 ALA B CA 1
ATOM 3098 C C . ALA B 1 182 ? 1.232 -3.6 -6.191 1 98.94 182 ALA B C 1
ATOM 3100 O O . ALA B 1 182 ? 1.886 -2.625 -6.57 1 98.94 182 ALA B O 1
ATOM 3101 N N . LEU B 1 183 ? 1.632 -4.895 -6.375 1 98.88 183 LEU B N 1
ATOM 3102 C CA . LEU B 1 183 ? 2.838 -5.211 -7.133 1 98.88 183 LEU B CA 1
ATOM 3103 C C . LEU B 1 183 ? 2.76 -4.633 -8.539 1 98.88 183 LEU B C 1
ATOM 3105 O O . LEU B 1 183 ? 3.723 -4.031 -9.023 1 98.88 183 LEU B O 1
ATOM 3109 N N . ALA B 1 184 ? 1.653 -4.781 -9.195 1 98.94 184 ALA B N 1
ATOM 3110 C CA . ALA B 1 184 ? 1.448 -4.293 -10.555 1 98.94 184 ALA B CA 1
ATOM 3111 C C . ALA B 1 184 ? 1.605 -2.777 -10.617 1 98.94 184 ALA B C 1
ATOM 3113 O O . ALA B 1 184 ? 2.256 -2.254 -11.531 1 98.94 184 ALA B O 1
ATOM 3114 N N . GLN B 1 185 ? 1.009 -2.094 -9.664 1 98.94 185 GLN B N 1
ATOM 3115 C CA . GLN B 1 185 ? 1.12 -0.639 -9.617 1 98.94 185 GLN B CA 1
ATOM 3116 C C . GLN B 1 185 ? 2.576 -0.202 -9.484 1 98.94 185 GLN B C 1
ATOM 3118 O O . GLN B 1 185 ? 3.027 0.696 -10.195 1 98.94 185 GLN B O 1
ATOM 3123 N N . VAL B 1 186 ? 3.283 -0.83 -8.578 1 98.94 186 VAL B N 1
ATOM 3124 C CA . VAL B 1 186 ? 4.672 -0.456 -8.336 1 98.94 186 VAL B CA 1
ATOM 3125 C C . VAL B 1 186 ? 5.512 -0.742 -9.578 1 98.94 186 VAL B C 1
ATOM 3127 O O . VAL B 1 186 ? 6.379 0.055 -9.945 1 98.94 186 VAL B O 1
ATOM 3130 N N . CYS B 1 187 ? 5.273 -1.896 -10.195 1 98.94 187 CYS B N 1
ATOM 3131 C CA . CYS B 1 187 ? 5.973 -2.207 -11.438 1 98.94 187 CYS B CA 1
ATOM 3132 C C . CYS B 1 187 ? 5.695 -1.145 -12.5 1 98.94 187 CYS B C 1
ATOM 3134 O O . CYS B 1 187 ? 6.617 -0.685 -13.18 1 98.94 187 CYS B O 1
ATOM 3136 N N . ALA B 1 188 ? 4.453 -0.743 -12.617 1 98.75 188 ALA B N 1
ATOM 3137 C CA . ALA B 1 188 ? 4.086 0.278 -13.594 1 98.75 188 ALA B CA 1
ATOM 3138 C C . ALA B 1 188 ? 4.777 1.604 -13.289 1 98.75 188 ALA B C 1
ATOM 3140 O O . ALA B 1 188 ? 5.293 2.264 -14.195 1 98.75 188 ALA B O 1
ATOM 3141 N N . MET B 1 189 ? 4.809 1.987 -12.047 1 98.56 189 MET B N 1
ATOM 3142 C CA . MET B 1 189 ? 5.449 3.225 -11.609 1 98.56 189 MET B CA 1
ATOM 3143 C C . MET B 1 189 ? 6.926 3.234 -11.992 1 98.56 189 MET B C 1
ATOM 3145 O O . MET B 1 189 ? 7.52 4.301 -12.164 1 98.56 189 MET B O 1
ATOM 3149 N N . ASN B 1 190 ? 7.5 2.055 -12.109 1 98.69 190 ASN B N 1
ATOM 3150 C CA . ASN B 1 190 ? 8.922 1.919 -12.383 1 98.69 190 ASN B CA 1
ATOM 3151 C C . ASN B 1 190 ? 9.18 1.426 -13.805 1 98.69 190 ASN B C 1
ATOM 3153 O O . ASN B 1 190 ? 10.32 1.153 -14.18 1 98.69 190 ASN B O 1
ATOM 3157 N N . GLU B 1 191 ? 8.086 1.22 -14.562 1 98.12 191 GLU B N 1
ATOM 3158 C CA . GLU B 1 191 ? 8.164 0.745 -15.945 1 98.12 191 GLU B CA 1
ATOM 3159 C C . GLU B 1 191 ? 8.859 -0.611 -16.016 1 98.12 191 GLU B C 1
ATOM 3161 O O . GLU B 1 191 ? 9.758 -0.805 -16.844 1 98.12 191 GLU B O 1
ATOM 3166 N N . ILE B 1 192 ? 8.547 -1.466 -15.102 1 98.69 192 ILE B N 1
ATOM 3167 C CA . ILE B 1 192 ? 9.062 -2.83 -15.047 1 98.69 192 ILE B CA 1
ATOM 3168 C C . ILE B 1 192 ? 7.961 -3.812 -15.438 1 98.69 192 ILE B C 1
ATOM 3170 O O . ILE B 1 192 ? 6.859 -3.77 -14.891 1 98.69 192 ILE B O 1
ATOM 3174 N N . PRO B 1 193 ? 8.188 -4.699 -16.422 1 98.81 193 PRO B N 1
ATOM 3175 C CA . PRO B 1 193 ? 7.184 -5.703 -16.781 1 98.81 193 PRO B CA 1
ATOM 3176 C C . PRO B 1 193 ? 6.883 -6.672 -15.641 1 98.81 193 PRO B C 1
ATOM 3178 O O . PRO B 1 193 ? 7.777 -7.016 -14.867 1 98.81 193 PRO B O 1
ATOM 3181 N N . PHE B 1 194 ? 5.645 -7.152 -15.625 1 98.94 194 PHE B N 1
ATOM 3182 C CA . PHE B 1 194 ? 5.25 -8.094 -14.586 1 98.94 194 PHE B CA 1
ATOM 3183 C C . PHE B 1 194 ? 4.199 -9.062 -15.102 1 98.94 194 PHE B C 1
ATOM 3185 O O . PHE B 1 194 ? 3.588 -8.828 -16.156 1 98.94 194 PHE B O 1
ATOM 3192 N N . VAL B 1 195 ? 4.031 -10.133 -14.383 1 98.94 195 VAL B N 1
ATOM 3193 C CA . VAL B 1 195 ? 2.867 -11 -14.5 1 98.94 195 VAL B CA 1
ATOM 3194 C C . VAL B 1 195 ? 2.541 -11.617 -13.141 1 98.94 195 VAL B C 1
ATOM 3196 O O . VAL B 1 195 ? 3.438 -11.844 -12.328 1 98.94 195 VAL B O 1
ATOM 3199 N N . VAL B 1 196 ? 1.289 -11.766 -12.875 1 98.94 196 VAL B N 1
ATOM 3200 C CA . VAL B 1 196 ? 0.807 -12.422 -11.664 1 98.94 196 VAL B CA 1
ATOM 3201 C C . VAL B 1 196 ? 0.251 -13.797 -12 1 98.94 196 VAL B C 1
ATOM 3203 O O . VAL B 1 196 ? -0.581 -13.938 -12.906 1 98.94 196 VAL B O 1
ATOM 3206 N N . ILE B 1 197 ? 0.746 -14.789 -11.32 1 98.88 197 ILE B N 1
ATOM 3207 C CA . ILE B 1 197 ? 0.294 -16.172 -11.477 1 98.88 197 ILE B CA 1
ATOM 3208 C C . ILE B 1 197 ? -0.312 -16.656 -10.164 1 98.88 197 ILE B C 1
ATOM 321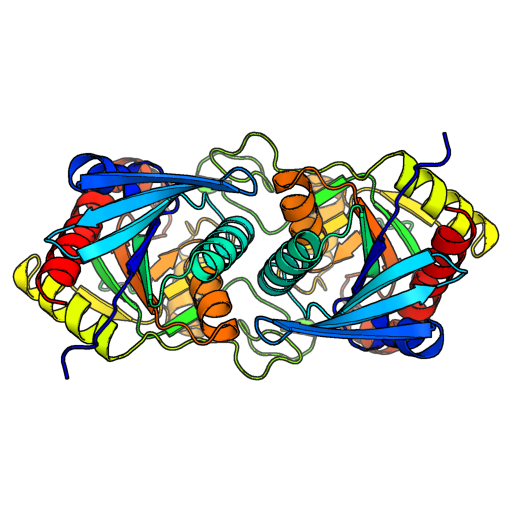0 O O . ILE B 1 197 ? 0.362 -16.688 -9.133 1 98.88 197 ILE B O 1
ATOM 3214 N N . ARG B 1 198 ? -1.534 -17.062 -10.188 1 98.81 198 ARG B N 1
ATOM 3215 C CA . ARG B 1 198 ? -2.234 -17.484 -8.984 1 98.81 198 ARG B CA 1
ATOM 3216 C C . ARG B 1 198 ? -2.881 -18.859 -9.188 1 98.81 198 ARG B C 1
ATOM 3218 O O . ARG B 1 198 ? -3.596 -19.078 -10.172 1 98.81 198 ARG B O 1
ATOM 3225 N N . ALA B 1 199 ? -2.609 -19.703 -8.32 1 98.75 199 ALA B N 1
ATOM 3226 C CA . ALA B 1 199 ? -3.389 -20.938 -8.258 1 98.75 199 ALA B CA 1
ATOM 3227 C C . ALA B 1 199 ? -4.547 -20.812 -7.273 1 98.75 199 ALA B C 1
ATOM 3229 O O . ALA B 1 199 ? -4.379 -20.281 -6.172 1 98.75 199 ALA B O 1
ATOM 3230 N N . MET B 1 200 ? -5.754 -21.281 -7.648 1 98.69 200 MET B N 1
ATOM 3231 C CA . MET B 1 200 ? -6.938 -21.125 -6.809 1 98.69 200 MET B CA 1
ATOM 3232 C C . MET B 1 200 ? -6.871 -22.031 -5.594 1 98.69 200 MET B C 1
ATOM 3234 O O . MET B 1 200 ? -6.77 -23.25 -5.734 1 98.69 200 MET B O 1
ATOM 3238 N N . SER B 1 201 ? -6.883 -21.391 -4.441 1 98.06 201 SER B N 1
ATOM 3239 C CA . SER B 1 201 ? -6.793 -22.141 -3.189 1 98.06 201 SER B CA 1
ATOM 3240 C C . SER B 1 201 ? -8.164 -22.312 -2.547 1 98.06 201 SER B C 1
ATOM 3242 O O . SER B 1 201 ? -8.336 -23.125 -1.63 1 98.06 201 SER B O 1
ATOM 3244 N N . ASP B 1 202 ? -9.18 -21.531 -3.002 1 96.56 202 ASP B N 1
ATOM 3245 C CA . ASP B 1 202 ? -10.539 -21.531 -2.467 1 96.56 202 ASP B CA 1
ATOM 3246 C C . ASP B 1 202 ? -11.516 -20.891 -3.447 1 96.56 202 ASP B C 1
ATOM 3248 O O . ASP B 1 202 ? -11.109 -20.375 -4.488 1 96.56 202 ASP B O 1
ATOM 3252 N N . LYS B 1 203 ? -12.852 -20.969 -3.164 1 93.06 203 LYS B N 1
ATOM 3253 C CA . LYS B 1 203 ? -13.867 -20.375 -4.023 1 93.06 203 LYS B CA 1
ATOM 3254 C C . LYS B 1 203 ? -14.328 -19.016 -3.473 1 93.06 203 LYS B C 1
ATOM 3256 O O . LYS B 1 203 ? -15.383 -18.516 -3.861 1 93.06 203 LYS B O 1
ATOM 3261 N N . ALA B 1 204 ? -13.547 -18.422 -2.652 1 92.44 204 ALA B N 1
ATOM 3262 C CA . ALA B 1 204 ? -13.75 -17.094 -2.072 1 92.44 204 ALA B CA 1
ATOM 3263 C C . ALA B 1 204 ? -15.18 -16.922 -1.587 1 92.44 204 ALA B C 1
ATOM 3265 O O . ALA B 1 204 ? -15.742 -15.828 -1.665 1 92.44 204 ALA B O 1
ATOM 3266 N N . ASP B 1 205 ? -15.875 -17.922 -1.263 1 91.5 205 ASP B N 1
ATOM 3267 C CA . ASP B 1 205 ? -17.266 -17.844 -0.803 1 91.5 205 ASP B CA 1
ATOM 3268 C C . ASP B 1 205 ? -17.391 -18.297 0.65 1 91.5 205 ASP B C 1
ATOM 3270 O O . ASP B 1 205 ? -16.438 -18.141 1.436 1 91.5 205 ASP B O 1
ATOM 3274 N N . GLY B 1 206 ? -18.469 -18.625 1.098 1 89.25 206 GLY B N 1
ATOM 3275 C CA . GLY B 1 206 ? -18.719 -18.969 2.492 1 89.25 206 GLY B CA 1
ATOM 3276 C C . GLY B 1 206 ? -17.797 -20.062 3.004 1 89.25 206 GLY B C 1
ATOM 3277 O O . GLY B 1 206 ? -17.609 -20.203 4.211 1 89.25 206 GLY B O 1
ATOM 3278 N N . SER B 1 207 ? -17.156 -20.812 2.117 1 91.25 207 SER B N 1
ATOM 3279 C CA . SER B 1 207 ? -16.297 -21.922 2.512 1 91.25 207 SER B CA 1
ATOM 3280 C C . SER B 1 207 ? -14.82 -21.562 2.318 1 91.25 207 SER B C 1
ATOM 3282 O O . SER B 1 207 ? -13.938 -22.406 2.504 1 91.25 207 SER B O 1
ATOM 3284 N N . ALA B 1 208 ? -14.531 -20.406 2.062 1 92.94 208 ALA B N 1
ATOM 3285 C CA . ALA B 1 208 ? -13.188 -19.984 1.68 1 92.94 208 ALA B CA 1
ATOM 3286 C C . ALA B 1 208 ? -12.188 -20.266 2.799 1 92.94 208 ALA B C 1
ATOM 3288 O O . ALA B 1 208 ? -11.07 -20.734 2.543 1 92.94 208 ALA B O 1
ATOM 3289 N N . HIS B 1 209 ? -12.547 -20.016 4.047 1 92.31 209 HIS B N 1
ATOM 3290 C CA . HIS B 1 209 ? -11.617 -20.172 5.156 1 92.31 209 HIS B CA 1
ATOM 3291 C C . HIS B 1 209 ? -11.203 -21.625 5.328 1 92.31 209 HIS B C 1
ATOM 3293 O O . HIS B 1 209 ? -10.031 -21.922 5.602 1 92.31 209 HIS B O 1
ATOM 3299 N N . VAL B 1 210 ? -12.094 -22.547 5.043 1 91.12 210 VAL B N 1
ATOM 3300 C CA . VAL B 1 210 ? -11.82 -23.969 5.168 1 91.12 210 VAL B CA 1
ATOM 3301 C C . VAL B 1 210 ? -10.992 -24.453 3.98 1 91.12 210 VAL B C 1
ATOM 3303 O O . VAL B 1 210 ? -9.992 -25.156 4.156 1 91.12 210 VAL B O 1
ATOM 3306 N N . ASN B 1 211 ? -11.445 -24 2.881 1 93.5 211 ASN B N 1
ATOM 3307 C CA . ASN B 1 211 ? -10.727 -24.406 1.675 1 93.5 211 ASN B CA 1
ATOM 3308 C C . ASN B 1 211 ? -9.305 -23.859 1.668 1 93.5 211 ASN B C 1
ATOM 3310 O O . ASN B 1 211 ? -8.359 -24.594 1.363 1 93.5 211 ASN B O 1
ATOM 3314 N N . PHE B 1 212 ? -9.18 -22.688 2.021 1 95.25 212 PHE B N 1
ATOM 3315 C CA . PHE B 1 212 ? -7.867 -22.047 2.064 1 95.25 212 PHE B CA 1
ATOM 3316 C C . PHE B 1 212 ? -6.918 -22.844 2.953 1 95.25 212 PHE B C 1
ATOM 3318 O O . PHE B 1 212 ? -5.781 -23.125 2.561 1 95.25 212 PHE B O 1
ATOM 3325 N N . ALA B 1 213 ? -7.32 -23.125 4.117 1 92.19 213 ALA B N 1
ATOM 3326 C CA . ALA B 1 213 ? -6.52 -23.891 5.07 1 92.19 213 ALA B CA 1
ATOM 3327 C C . ALA B 1 213 ? -6.148 -25.266 4.504 1 92.19 213 ALA B C 1
ATOM 3329 O O . ALA B 1 213 ? -5.055 -25.766 4.754 1 92.19 213 ALA B O 1
ATOM 3330 N N . GLU B 1 214 ? -6.961 -25.766 3.697 1 94.06 214 GLU B N 1
ATOM 3331 C CA . GLU B 1 214 ? -6.812 -27.141 3.209 1 94.06 214 GLU B CA 1
ATOM 3332 C C . GLU B 1 214 ? -5.949 -27.188 1.952 1 94.06 214 GLU B C 1
ATOM 3334 O O . GLU B 1 214 ? -5.176 -28.125 1.758 1 94.06 214 GLU B O 1
ATOM 3339 N N . PHE B 1 215 ? -6.012 -26.172 1.133 1 95.81 215 PHE B N 1
ATOM 3340 C CA . PHE B 1 215 ? -5.5 -26.359 -0.22 1 95.81 215 PHE B CA 1
ATOM 3341 C C . PHE B 1 215 ? -4.383 -25.375 -0.517 1 95.81 215 PHE B C 1
ATOM 3343 O O . PHE B 1 215 ? -3.824 -25.359 -1.615 1 95.81 215 PHE B O 1
ATOM 3350 N N . THR B 1 216 ? -4.051 -24.516 0.381 1 96.94 216 THR B N 1
ATOM 3351 C CA . THR B 1 216 ? -3.053 -23.484 0.161 1 96.94 216 THR B CA 1
ATOM 3352 C C . THR B 1 216 ? -1.729 -24.094 -0.292 1 96.94 216 THR B C 1
ATOM 3354 O O . THR B 1 216 ? -1.103 -23.594 -1.234 1 96.94 216 THR B O 1
ATOM 3357 N N . VAL B 1 217 ? -1.276 -25.141 0.31 1 96.31 217 VAL B N 1
ATOM 3358 C CA . VAL B 1 217 ? 0.011 -25.75 -0 1 96.31 217 VAL B CA 1
ATOM 3359 C C . VAL B 1 217 ? -0.017 -26.328 -1.414 1 96.31 217 VAL B C 1
ATOM 3361 O O . VAL B 1 217 ? 0.861 -26.031 -2.229 1 96.31 217 VAL B O 1
ATOM 3364 N N . GLU B 1 218 ? -1.038 -27.094 -1.709 1 96.62 218 GLU B N 1
ATOM 3365 C CA . GLU B 1 218 ? -1.168 -27.672 -3.041 1 96.62 218 GLU B CA 1
ATOM 3366 C C . GLU B 1 218 ? -1.233 -26.578 -4.113 1 96.62 218 GLU B C 1
ATOM 3368 O O . GLU B 1 218 ? -0.6 -26.703 -5.164 1 96.62 218 GLU B O 1
ATOM 3373 N N . ALA B 1 219 ? -2.023 -25.594 -3.855 1 97.31 219 ALA B N 1
ATOM 3374 C CA . ALA B 1 219 ? -2.139 -24.484 -4.797 1 97.31 219 ALA B CA 1
ATOM 3375 C C . ALA B 1 219 ? -0.792 -23.781 -5.004 1 97.31 219 ALA B C 1
ATOM 3377 O O . ALA B 1 219 ? -0.433 -23.438 -6.129 1 97.31 219 ALA B O 1
ATOM 3378 N N . SER B 1 220 ? -0.068 -23.594 -3.955 1 97.19 220 SER B N 1
ATOM 3379 C CA . SER B 1 220 ? 1.25 -22.969 -4.043 1 97.19 220 SER B CA 1
ATOM 3380 C C . SER B 1 220 ? 2.199 -23.812 -4.895 1 97.19 220 SER B C 1
ATOM 3382 O O . SER B 1 220 ? 3.01 -23.266 -5.645 1 97.19 220 SER B O 1
ATOM 3384 N N . VAL B 1 221 ? 2.156 -25.094 -4.785 1 97.31 221 VAL B N 1
ATOM 3385 C CA . VAL B 1 221 ? 2.98 -26 -5.578 1 97.31 221 VAL B CA 1
ATOM 3386 C C . VAL B 1 221 ? 2.648 -25.844 -7.059 1 97.31 221 VAL B C 1
ATOM 3388 O O . VAL B 1 221 ? 3.547 -25.828 -7.906 1 97.31 221 VAL B O 1
ATOM 3391 N N . ASN B 1 222 ? 1.35 -25.719 -7.359 1 97.88 222 ASN B N 1
ATOM 3392 C CA . ASN B 1 222 ? 0.93 -25.516 -8.742 1 97.88 222 ASN B CA 1
ATOM 3393 C C . ASN B 1 222 ? 1.51 -24.219 -9.32 1 97.88 222 ASN B C 1
ATOM 3395 O O . ASN B 1 222 ? 2.029 -24.219 -10.438 1 97.88 222 ASN B O 1
ATOM 3399 N N . SER B 1 223 ? 1.384 -23.156 -8.562 1 97.94 223 SER B N 1
ATOM 3400 C CA . SER B 1 223 ? 1.933 -21.891 -9.016 1 97.94 223 SER B CA 1
ATOM 3401 C C . SER B 1 223 ? 3.439 -21.984 -9.227 1 97.94 223 SER B C 1
ATOM 3403 O O . SER B 1 223 ? 3.975 -21.406 -10.188 1 97.94 223 SER B O 1
ATOM 3405 N N . HIS B 1 224 ? 4.121 -22.688 -8.359 1 97.5 224 HIS B N 1
ATOM 3406 C CA . HIS B 1 224 ? 5.566 -22.844 -8.469 1 97.5 224 HIS B CA 1
ATOM 3407 C C . HIS B 1 224 ? 5.941 -23.578 -9.758 1 97.5 224 HIS B C 1
ATOM 3409 O O . HIS B 1 224 ? 6.945 -23.25 -10.391 1 97.5 224 HIS B O 1
ATOM 3415 N N . LYS B 1 225 ? 5.191 -24.594 -10.117 1 98.12 225 LYS B N 1
ATOM 3416 C CA . LYS B 1 225 ? 5.453 -25.344 -11.344 1 98.12 225 LYS B CA 1
ATOM 3417 C C . LYS B 1 225 ? 5.449 -24.422 -12.555 1 98.12 225 LYS B C 1
ATOM 3419 O O . LYS B 1 225 ? 6.258 -24.578 -13.477 1 98.12 225 LYS B O 1
ATOM 3424 N N . ILE B 1 226 ? 4.543 -23.5 -12.539 1 98.5 226 ILE B N 1
ATOM 3425 C CA . ILE B 1 226 ? 4.441 -22.562 -13.648 1 98.5 226 ILE B CA 1
ATOM 3426 C C . ILE B 1 226 ? 5.668 -21.656 -13.672 1 98.5 226 ILE B C 1
ATOM 3428 O O . ILE B 1 226 ? 6.27 -21.438 -14.727 1 98.5 226 ILE B O 1
ATOM 3432 N N . ILE B 1 227 ? 6.09 -21.125 -12.5 1 98.19 227 ILE B N 1
ATOM 3433 C CA . ILE B 1 227 ? 7.258 -20.25 -12.383 1 98.19 227 ILE B CA 1
ATOM 3434 C C . ILE B 1 227 ? 8.5 -21 -12.875 1 98.19 227 ILE B C 1
ATOM 3436 O O . ILE B 1 227 ? 9.305 -20.453 -13.633 1 98.19 227 ILE B O 1
ATOM 3440 N N . ASP B 1 228 ? 8.617 -22.219 -12.414 1 98.06 228 ASP B N 1
ATOM 3441 C CA . ASP B 1 228 ? 9.734 -23.078 -12.789 1 98.06 228 ASP B CA 1
ATOM 3442 C C . ASP B 1 228 ? 9.82 -23.234 -14.305 1 98.06 228 ASP B C 1
ATOM 3444 O O . ASP B 1 228 ? 10.883 -23.031 -14.898 1 98.06 228 ASP B O 1
ATOM 3448 N N . ASP B 1 229 ? 8.719 -23.562 -14.906 1 98.31 229 ASP B N 1
ATOM 3449 C CA . ASP B 1 229 ? 8.648 -23.766 -16.344 1 98.31 229 ASP B CA 1
ATOM 3450 C C . ASP B 1 229 ? 8.914 -22.469 -17.109 1 98.31 229 ASP B C 1
ATOM 3452 O O . ASP B 1 229 ? 9.641 -22.453 -18.109 1 98.31 229 ASP B O 1
ATOM 3456 N N . MET B 1 230 ? 8.336 -21.328 -16.625 1 98.19 230 MET B N 1
ATOM 3457 C CA . MET B 1 230 ? 8.555 -20.031 -17.266 1 98.19 230 MET B CA 1
ATOM 3458 C C . MET B 1 230 ? 10.039 -19.703 -17.344 1 98.19 230 MET B C 1
ATOM 3460 O O . MET B 1 230 ? 10.547 -19.328 -18.406 1 98.19 230 MET B O 1
ATOM 3464 N N . ILE B 1 231 ? 10.688 -19.859 -16.219 1 97.31 231 ILE B N 1
ATOM 3465 C CA . ILE B 1 231 ? 12.094 -19.484 -16.141 1 97.31 231 ILE B CA 1
ATOM 3466 C C . ILE B 1 231 ? 12.914 -20.391 -17.062 1 97.31 231 ILE B C 1
ATOM 3468 O O . ILE B 1 231 ? 13.844 -19.922 -17.734 1 97.31 231 ILE B O 1
ATOM 3472 N N . GLN B 1 232 ? 12.547 -21.641 -17.156 1 95.94 232 GLN B N 1
ATOM 3473 C CA . GLN B 1 232 ? 13.242 -22.594 -18.031 1 95.94 232 GLN B CA 1
ATOM 3474 C C . GLN B 1 232 ? 13.117 -22.172 -19.484 1 95.94 232 GLN B C 1
ATOM 3476 O O . GLN B 1 232 ? 14 -22.469 -20.297 1 95.94 232 GLN B O 1
ATOM 3481 N N . HIS B 1 233 ? 12.047 -21.5 -19.812 1 95.5 233 HIS B N 1
ATOM 3482 C CA . HIS B 1 233 ? 11.766 -21.219 -21.219 1 95.5 233 HIS B CA 1
ATOM 3483 C C . HIS B 1 233 ? 11.984 -19.75 -21.547 1 95.5 233 HIS B C 1
ATOM 3485 O O . HIS B 1 233 ? 11.633 -19.281 -22.625 1 95.5 233 HIS B O 1
ATOM 3491 N N . MET B 1 234 ? 12.453 -18.922 -20.625 1 93.38 234 MET B N 1
ATOM 3492 C CA . MET B 1 234 ? 12.797 -17.516 -20.828 1 93.38 234 MET B CA 1
ATOM 3493 C C . MET B 1 234 ? 14.156 -17.375 -21.516 1 93.38 234 MET B C 1
ATOM 3495 O O . MET B 1 234 ? 14.43 -16.375 -22.172 1 93.38 234 MET B O 1
#